Protein 5WH9 (pdb70)

Sequence (491 aa):
KVYHFRVKFGDTDAAGIVFYPNYYKWMDEACHHFLTELGFPTSELIDKKIGFPIVEATCQFKAPLLFADHVFIRTSIRELKDKSFILEHHFIKQGRVIASGHEKRVWACPIPSSVRVAFANVYHFRVKFGDTDAAGIVFYPNYYKWMDEACHHFLTELGFPTSELIDKKIGFPIVEATCQFKAPLLFADHVFIRTSIRELKDKSFILEHHFIKQGRVIASGHEKRVWANAVCPIPSSVRVAFANKVYHFRVKFGDTDAAGIVFYPNYYKWMDEACHHFLTELGFPTSELIDKKIGFPIVEATCQFKAPLLFADHVFIRTSIRELKDKSFILEHHFIKQGRVIASGHEKRVWANFKLAVCPIPSSVRVKVYHFRVKFGDTDAAGIVFYPNYYKWMDEACHHFLTELGFPTSELIDKKIGFPIVEATCQFKAPLLFADHVFIRTSIRELKDKSFILEHHFIKQGRVIASGHEKRVWANFAVCPIPSSV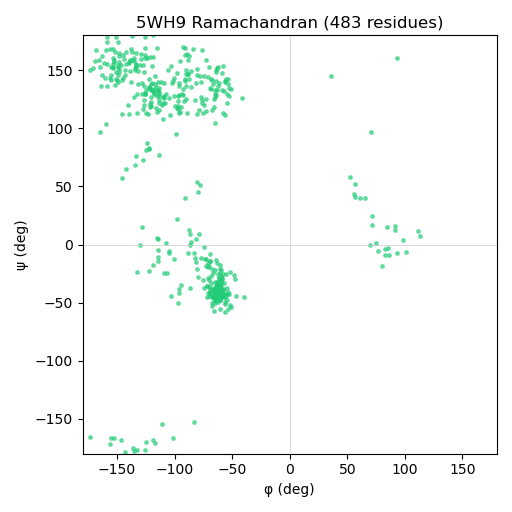RVAFA

B-factor: mean 31.67, std 16.81, range [5.6, 121.68]

Foldseek 3Di:
DKDKDFAAPVQPDPVQFGDPVVVVVVVVVVVQVVCVVLPHNCVVCVVVVKDWDFDDKDKDFAATHGHGFMKMWDKAWDQFDFFKTKIKIFIDGPNDGGMIMMTITGIVHTDDPSRVVSRVD/DAKDWAAPVQQDPVQFGDPCVVVVVVVVVVQVVCVVLPHNVVVQVVLLKDWDFPDKDKDFADTDGHGFIKGWDWAWDDDDFFKTKIKIFIDGPNDTGMIMMTIIGIPSPGDTDDPSVVVSNVD/DKFKDWAAPVQDDPVQFGDVVVVVVVVVVVVQVVLVVVVDHVVVCVVVQKDWDFDDKDKDFAATHGHGFIKMKDWDWDDDDFFKTKIKIFIDTPRDGGMIMITMTGIAGDVTDTDTDPVSVVD/DKFKDFQAPVQDDPVQFGDPCVVVVVVVVVVQVVLVVLVHNCVVCVVQQKHWAFDDKDKDFQDTDGHGFIKMKDWAWDADDFFKTKIKIFIDTPNDGGMIMMTITGIAGVHTDTDDVSSVVSND

Solvent-accessible surface area: 24443 Å² total; per-residue (Å²): 134,53,46,123,21,137,2,120,148,70,12,30,53,96,54,46,59,5,61,12,6,26,7,0,45,6,0,12,56,2,0,54,50,13,1,54,96,45,56,38,54,12,75,97,18,61,126,116,176,48,21,7,50,19,43,32,0,21,1,71,26,131,42,70,0,75,112,54,22,106,3,42,0,122,6,52,41,111,69,58,111,84,130,11,2,24,0,20,0,56,0,4,44,155,68,184,72,9,0,27,10,44,0,63,9,38,15,55,93,72,11,53,82,60,3,82,107,18,11,84,155,100,45,121,22,139,2,125,147,72,12,30,56,97,73,48,58,7,59,10,9,25,9,0,73,6,0,17,45,1,0,54,60,37,0,52,130,66,53,42,64,10,87,82,23,61,109,119,124,44,16,10,56,22,39,50,0,26,0,83,21,132,28,71,0,76,111,54,26,114,4,44,1,123,27,55,44,104,77,66,104,83,112,13,0,15,0,50,0,52,0,4,27,70,32,115,65,2,0,28,7,41,0,63,7,23,4,13,87,106,103,37,69,2,46,65,63,4,93,101,24,16,74,123,126,57,44,128,23,135,3,124,151,71,10,34,50,98,41,48,55,6,50,10,7,24,7,0,54,7,0,17,57,1,0,56,60,14,8,57,107,61,54,51,58,16,68,96,27,37,103,164,102,49,2,9,14,18,40,55,0,19,0,96,27,169,37,67,0,73,114,52,25,110,2,40,0,118,3,37,94,129,50,76,119,92,100,15,9,16,1,25,0,61,0,5,34,138,72,156,64,8,2,33,6,34,0,56,5,16,11,0,55,63,178,51,59,74,33,70,18,65,99,17,80,223,79,112,62,42,128,22,140,2,124,149,72,14,31,54,86,25,48,23,6,57,15,6,23,7,0,50,5,0,12,54,1,0,55,54,6,0,61,94,37,55,42,48,12,71,86,20,58,114,132,150,36,8,8,46,23,36,56,0,21,0,85,25,145,40,21,0,66,108,58,24,116,3,40,0,123,7,56,41,118,34,14,104,84,103,10,0,23,0,21,0,63,0,4,38,164,79,177,65,8,0,30,4,41,0,61,10,21,8,9,73,87,101,93,31,67,3,49,50,57,2,97,99,30,19,133

Structure (mmCIF, N/CA/C/O backbone):
data_5WH9
#
_entry.id   5WH9
#
_cell.length_a   53.656
_cell.length_b   80.758
_cell.length_c   120.282
_cell.angle_alpha   90.00
_cell.angle_beta   90.00
_cell.angle_gamma   90.00
#
_symmetry.space_group_name_H-M   'P 2 2 21'
#
loop_
_entity.id
_entity.type
_entity.pdbx_description
1 polymer '4-hydroxybenzoyl-CoA thioesterase'
2 water water
#
loop_
_atom_site.group_PDB
_atom_site.id
_atom_site.type_symbol
_atom_site.label_atom_id
_atom_site.label_alt_id
_atom_site.label_comp_id
_atom_site.label_asym_id
_atom_site.label_entity_id
_atom_site.label_seq_id
_atom_site.pdbx_PDB_ins_code
_atom_site.Cartn_x
_atom_site.Cartn_y
_atom_site.Cartn_z
_atom_site.occupancy
_atom_site.B_iso_or_equiv
_atom_site.auth_seq_id
_atom_site.auth_comp_id
_atom_site.auth_asym_id
_atom_site.auth_atom_id
_atom_site.pdbx_PDB_model_num
ATOM 1 N N . LYS A 1 4 ? 43.514 16.569 31.365 1.00 30.15 4 LYS A N 1
ATOM 2 C CA . LYS A 1 4 ? 42.069 16.511 31.559 1.00 40.95 4 LYS A CA 1
ATOM 3 C C . LYS A 1 4 ? 41.247 17.142 30.480 1.00 37.93 4 LYS A C 1
ATOM 4 O O . LYS A 1 4 ? 41.683 17.996 29.803 1.00 32.83 4 LYS A O 1
ATOM 10 N N . VAL A 1 5 ? 40.025 16.687 30.385 1.00 31.19 5 VAL A N 1
ATOM 11 C CA . VAL A 1 5 ? 39.103 17.069 29.349 1.00 26.15 5 VAL A CA 1
ATOM 12 C C . VAL A 1 5 ? 37.835 17.660 29.925 1.00 25.03 5 VAL A C 1
ATOM 13 O O . VAL A 1 5 ? 37.278 17.163 30.849 1.00 24.15 5 VAL A O 1
ATOM 17 N N . TYR A 1 6 ? 37.405 18.757 29.343 1.00 26.11 6 TYR A N 1
ATOM 18 C CA . TYR A 1 6 ? 36.138 19.378 29.712 1.00 24.22 6 TYR A CA 1
ATOM 19 C C . TYR A 1 6 ? 35.265 19.540 28.475 1.00 22.88 6 TYR A C 1
ATOM 20 O O . TYR A 1 6 ? 35.615 20.297 27.569 1.00 25.07 6 TYR A O 1
ATOM 29 N N . HIS A 1 7 ? 34.149 18.813 28.411 1.00 27.03 7 HIS A N 1
ATOM 30 C CA . HIS A 1 7 ? 33.232 18.965 27.270 1.00 28.87 7 HIS A CA 1
ATOM 31 C C . HIS A 1 7 ? 32.171 20.041 27.516 1.00 26.14 7 HIS A C 1
ATOM 32 O O . HIS A 1 7 ? 31.719 20.231 28.652 1.00 27.81 7 HIS A O 1
ATOM 39 N N . PHE A 1 8 ? 31.776 20.736 26.449 1.00 14.81 8 PHE A N 1
ATOM 40 C CA . PHE A 1 8 ? 30.673 21.690 26.512 1.00 14.48 8 PHE A CA 1
ATOM 41 C C . PHE A 1 8 ? 30.027 21.828 25.137 1.00 15.95 8 PHE A C 1
ATOM 42 O O . PHE A 1 8 ? 30.630 21.454 24.142 1.00 15.47 8 PHE A O 1
ATOM 50 N N . ARG A 1 9 ? 28.794 22.331 25.074 1.00 28.34 9 ARG A N 1
ATOM 51 C CA . ARG A 1 9 ? 28.183 22.684 23.776 1.00 29.48 9 ARG A CA 1
ATOM 52 C C . ARG A 1 9 ? 28.002 24.204 23.654 1.00 24.76 9 ARG A C 1
ATOM 53 O O . ARG A 1 9 ? 27.627 24.873 24.621 1.00 25.22 9 ARG A O 1
ATOM 61 N N . VAL A 1 10 ? 28.259 24.747 22.469 1.00 13.07 10 VAL A N 1
ATOM 62 C CA . VAL A 1 10 ? 27.989 26.151 22.248 1.00 15.88 10 VAL A CA 1
ATOM 63 C C . VAL A 1 10 ? 26.481 26.324 22.365 1.00 18.21 10 VAL A C 1
ATOM 64 O O . VAL A 1 10 ? 25.709 25.608 21.718 1.00 20.09 10 VAL A O 1
ATOM 68 N N . LYS A 1 11 ? 26.061 27.259 23.208 1.00 17.11 11 LYS A N 1
ATOM 69 C CA . LYS A 1 11 ? 24.640 27.571 23.346 1.00 17.35 11 LYS A CA 1
ATOM 70 C C . LYS A 1 11 ? 24.287 28.687 22.380 1.00 15.80 11 LYS A C 1
ATOM 71 O O . LYS A 1 11 ? 25.162 29.394 21.869 1.00 13.67 11 LYS A O 1
ATOM 77 N N . PHE A 1 12 ? 23.004 28.866 22.127 1.00 17.94 12 PHE A N 1
ATOM 78 C CA . PHE A 1 12 ? 22.593 29.933 21.233 1.00 15.91 12 PHE A CA 1
ATOM 79 C C . PHE A 1 12 ? 23.041 31.285 21.784 1.00 19.18 12 PHE A C 1
ATOM 80 O O . PHE A 1 12 ? 23.457 32.183 21.035 1.00 18.33 12 PHE A O 1
ATOM 88 N N . GLY A 1 13 ? 22.970 31.418 23.103 1.00 19.48 13 GLY A N 1
ATOM 89 C CA . GLY A 1 13 ? 23.294 32.669 23.757 1.00 20.22 13 GLY A CA 1
ATOM 90 C C . GLY A 1 13 ? 24.767 33.020 23.692 1.00 22.59 13 GLY A C 1
ATOM 91 O O . GLY A 1 13 ? 25.144 34.164 23.958 1.00 18.59 13 GLY A O 1
ATOM 92 N N . ASP A 1 14 ? 25.598 32.043 23.333 1.00 17.95 14 ASP A N 1
ATOM 93 C CA . ASP A 1 14 ? 27.040 32.255 23.286 1.00 16.55 14 ASP A CA 1
ATOM 94 C C . ASP A 1 14 ? 27.461 32.930 22.003 1.00 18.70 14 ASP A C 1
ATOM 95 O O . ASP A 1 14 ? 28.591 33.426 21.901 1.00 19.75 14 ASP A O 1
ATOM 100 N N . THR A 1 15 ? 26.555 32.935 21.026 1.00 11.15 15 THR A N 1
ATOM 101 C CA . THR A 1 15 ? 26.833 33.501 19.715 1.00 10.09 15 THR A CA 1
ATOM 102 C C . THR A 1 15 ? 26.487 34.973 19.680 1.00 15.42 15 THR A C 1
ATOM 103 O O . THR A 1 15 ? 25.762 35.471 20.555 1.00 14.61 15 THR A O 1
ATOM 107 N N . ASP A 1 16 ? 26.993 35.674 18.665 1.00 17.90 16 ASP A N 1
ATOM 108 C CA . ASP A 1 16 ? 26.620 37.071 18.466 1.00 17.70 16 ASP A CA 1
ATOM 109 C C . ASP A 1 16 ? 26.076 37.255 17.055 1.00 21.06 16 ASP A C 1
ATOM 110 O O . ASP A 1 16 ? 25.830 36.278 16.343 1.00 26.13 16 ASP A O 1
ATOM 115 N N . ALA A 1 17 ? 25.887 38.503 16.655 1.00 18.57 17 ALA A N 1
ATOM 116 C CA . ALA A 1 17 ? 25.231 38.826 15.391 1.00 20.86 17 ALA A CA 1
ATOM 117 C C . ALA A 1 17 ? 26.072 38.499 14.155 1.00 21.76 17 ALA A C 1
ATOM 118 O O . ALA A 1 17 ? 25.557 38.469 13.040 1.00 24.04 17 ALA A O 1
ATOM 120 N N . ALA A 1 18 ? 27.365 38.284 14.351 1.00 20.98 18 ALA A N 1
ATOM 121 C CA . ALA A 1 18 ? 28.242 37.876 13.263 1.00 28.25 18 ALA A CA 1
ATOM 122 C C . ALA A 1 18 ? 28.040 36.393 12.966 1.00 28.53 18 ALA A C 1
ATOM 123 O O . ALA A 1 18 ? 28.535 35.887 11.963 1.00 24.01 18 ALA A O 1
ATOM 125 N N . GLY A 1 19 ? 27.336 35.698 13.859 1.00 28.78 19 GLY A N 1
ATOM 126 C CA . GLY A 1 19 ? 26.946 34.322 13.609 1.00 30.43 19 GLY A CA 1
ATOM 127 C C . GLY A 1 19 ? 27.925 33.276 14.104 1.00 28.23 19 GLY A C 1
ATOM 128 O O . GLY A 1 19 ? 27.825 32.097 13.759 1.00 30.27 19 GLY A O 1
ATOM 129 N N . ILE A 1 20 ? 28.876 33.704 14.917 1.00 25.47 20 ILE A N 1
ATOM 130 C CA . ILE A 1 20 ? 29.823 32.782 15.515 1.00 26.12 20 ILE A CA 1
ATOM 131 C C . ILE A 1 20 ? 29.907 33.123 16.988 1.00 25.91 20 ILE A C 1
ATOM 132 O O . ILE A 1 20 ? 29.234 34.033 17.454 1.00 27.88 20 ILE A O 1
ATOM 137 N N . VAL A 1 21 ? 30.772 32.449 17.734 1.00 18.26 21 VAL A N 1
ATOM 138 C CA . VAL A 1 21 ? 30.926 32.778 19.152 1.00 21.37 21 VAL A CA 1
ATOM 139 C C . VAL A 1 21 ? 31.524 34.169 19.414 1.00 22.89 21 VAL A C 1
ATOM 140 O O . VAL A 1 21 ? 32.472 34.586 18.748 1.00 23.99 21 VAL A O 1
ATOM 144 N N . PHE A 1 22 ? 30.946 34.849 20.403 1.00 20.50 22 PHE A N 1
ATOM 145 C CA . PHE A 1 22 ? 31.420 36.113 20.954 1.00 17.87 22 PHE A CA 1
ATOM 146 C C . PHE A 1 22 ? 32.615 35.746 21.780 1.00 17.93 22 PHE A C 1
ATOM 147 O O . PHE A 1 22 ? 32.492 35.010 22.695 1.00 16.12 22 PHE A O 1
ATOM 155 N N . TYR A 1 23 ? 33.763 36.292 21.449 1.00 11.22 23 TYR A N 1
ATOM 156 C CA . TYR A 1 23 ? 35.022 35.734 21.864 1.00 16.32 23 TYR A CA 1
ATOM 157 C C . TYR A 1 23 ? 35.268 35.652 23.352 1.00 13.88 23 TYR A C 1
ATOM 158 O O . TYR A 1 23 ? 35.844 34.720 23.795 1.00 13.17 23 TYR A O 1
ATOM 167 N N . PRO A 1 24 ? 34.847 36.661 24.107 1.00 10.30 24 PRO A N 1
ATOM 168 C CA . PRO A 1 24 ? 35.038 36.555 25.541 1.00 8.76 24 PRO A CA 1
ATOM 169 C C . PRO A 1 24 ? 34.522 35.272 26.188 1.00 10.25 24 PRO A C 1
ATOM 170 O O . PRO A 1 24 ? 34.969 35.008 27.243 1.00 8.21 24 PRO A O 1
ATOM 174 N N . ASN A 1 25 ? 33.567 34.591 25.572 1.00 9.51 25 ASN A N 1
ATOM 175 C CA . ASN A 1 25 ? 33.077 33.311 26.051 1.00 12.75 25 ASN A CA 1
ATOM 176 C C . ASN A 1 25 ? 34.186 32.260 26.127 1.00 13.36 25 ASN A C 1
ATOM 177 O O . ASN A 1 25 ? 34.123 31.345 26.952 1.00 14.31 25 ASN A O 1
ATOM 182 N N . TYR A 1 26 ? 35.200 32.376 25.269 1.00 12.87 26 TYR A N 1
ATOM 183 C CA . TYR A 1 26 ? 36.339 31.445 25.356 1.00 15.88 26 TYR A CA 1
ATOM 184 C C . TYR A 1 26 ? 37.022 31.493 26.705 1.00 11.57 26 TYR A C 1
ATOM 185 O O . TYR A 1 26 ? 37.573 30.495 27.142 1.00 12.08 26 TYR A O 1
ATOM 194 N N . TYR A 1 27 ? 36.989 32.647 27.372 1.00 11.37 27 TYR A N 1
ATOM 195 C CA . TYR A 1 27 ? 37.573 32.764 28.725 1.00 12.19 27 TYR A CA 1
ATOM 196 C C . TYR A 1 27 ? 36.637 32.209 29.797 1.00 10.94 27 TYR A C 1
ATOM 197 O O . TYR A 1 27 ? 37.061 31.762 30.856 1.00 10.11 27 TYR A O 1
ATOM 206 N N . LYS A 1 28 ? 35.345 32.259 29.525 1.00 17.63 28 LYS A N 1
ATOM 207 C CA . LYS A 1 28 ? 34.374 31.646 30.415 1.00 15.92 28 LYS A CA 1
ATOM 208 C C . LYS A 1 28 ? 34.559 30.113 30.396 1.00 19.84 28 LYS A C 1
ATOM 209 O O . LYS A 1 28 ? 34.593 29.459 31.437 1.00 17.09 28 LYS A O 1
ATOM 215 N N . TRP A 1 29 ? 34.715 29.548 29.206 1.00 11.39 29 TRP A N 1
ATOM 216 C CA . TRP A 1 29 ? 34.974 28.129 29.101 1.00 13.29 29 TRP A CA 1
ATOM 217 C C . TRP A 1 29 ? 36.339 27.755 29.716 1.00 14.21 29 TRP A C 1
ATOM 218 O O . TRP A 1 29 ? 36.441 26.726 30.358 1.00 13.58 29 TRP A O 1
ATOM 229 N N . MET A 1 30 ? 37.374 28.580 29.567 1.00 15.08 30 MET A N 1
ATOM 230 C CA . MET A 1 30 ? 38.619 28.300 30.284 1.00 15.53 30 MET A CA 1
ATOM 231 C C . MET A 1 30 ? 38.405 28.290 31.793 1.00 18.15 30 MET A C 1
ATOM 232 O O . MET A 1 30 ? 38.867 27.383 32.473 1.00 16.76 30 MET A O 1
ATOM 237 N N . ASP A 1 31 ? 37.694 29.281 32.319 1.00 13.53 31 ASP A N 1
ATOM 238 C CA . ASP A 1 31 ? 37.409 29.306 33.754 1.00 15.72 31 ASP A CA 1
ATOM 239 C C . ASP A 1 31 ? 36.624 28.064 34.182 1.00 15.97 31 ASP A C 1
ATOM 240 O O . ASP A 1 31 ? 36.889 27.470 35.236 1.00 14.76 31 ASP A O 1
ATOM 245 N N . GLU A 1 32 ? 35.673 27.647 33.351 1.00 18.59 32 GLU A N 1
ATOM 246 C CA . GLU A 1 32 ? 34.880 26.465 33.661 1.00 12.98 32 GLU A CA 1
ATOM 247 C C . GLU A 1 32 ? 35.788 25.243 33.699 1.00 17.58 32 GLU A C 1
ATOM 248 O O . GLU A 1 32 ? 35.739 24.433 34.636 1.00 14.77 32 GLU A O 1
ATOM 254 N N . ALA A 1 33 ? 36.625 25.122 32.674 1.00 18.29 33 ALA A N 1
ATOM 255 C CA . ALA A 1 33 ? 37.623 24.060 32.628 1.00 19.66 33 ALA A CA 1
ATOM 256 C C . ALA A 1 33 ? 38.543 24.091 33.856 1.00 20.31 33 ALA A C 1
ATOM 257 O O . ALA A 1 33 ? 39.010 23.054 34.325 1.00 25.72 33 ALA A O 1
ATOM 259 N N . CYS A 1 34 ? 38.816 25.276 34.379 1.00 15.35 34 CYS A N 1
ATOM 260 C CA . CYS A 1 34 ? 39.742 25.364 35.500 1.00 20.55 34 CYS A CA 1
ATOM 261 C C . CYS A 1 34 ? 39.122 24.722 36.724 1.00 22.50 34 CYS A C 1
ATOM 262 O O . CYS A 1 34 ? 39.742 23.889 37.382 1.00 24.34 34 CYS A O 1
ATOM 265 N N . HIS A 1 35 ? 37.888 25.122 37.023 1.00 22.67 35 HIS A N 1
ATOM 266 C CA . HIS A 1 35 ? 37.115 24.522 38.104 1.00 22.72 35 HIS A CA 1
ATOM 267 C C . HIS A 1 35 ? 36.963 23.004 37.935 1.00 23.84 35 HIS A C 1
ATOM 268 O O . HIS A 1 35 ? 37.088 22.252 38.893 1.00 22.28 35 HIS A O 1
ATOM 275 N N . HIS A 1 36 ? 36.698 22.564 36.712 1.00 18.15 36 HIS A N 1
ATOM 276 C CA . HIS A 1 36 ? 36.549 21.149 36.438 1.00 22.82 36 HIS A CA 1
ATOM 277 C C . HIS A 1 36 ? 37.845 20.412 36.741 1.00 30.02 36 HIS A C 1
ATOM 278 O O . HIS A 1 36 ? 37.835 19.360 37.371 1.00 32.29 36 HIS A O 1
ATOM 285 N N . PHE A 1 37 ? 38.955 20.978 36.278 1.00 29.66 37 PHE A N 1
ATOM 286 C CA . PHE A 1 37 ? 40.281 20.414 36.491 1.00 30.65 37 PHE A CA 1
ATOM 287 C C . PHE A 1 37 ? 40.537 20.171 37.979 1.00 31.89 37 PHE A C 1
ATOM 288 O O . PHE A 1 37 ? 40.849 19.058 38.398 1.00 36.92 37 PHE A O 1
ATOM 296 N N . LEU A 1 38 ? 40.391 21.218 38.777 1.00 31.33 38 LEU A N 1
ATOM 297 C CA . LEU A 1 38 ? 40.611 21.127 40.220 1.00 33.43 38 LEU A CA 1
ATOM 298 C C . LEU A 1 38 ? 39.693 20.103 40.869 1.00 38.41 38 LEU A C 1
ATOM 299 O O . LEU A 1 38 ? 40.093 19.369 41.781 1.00 37.48 38 LEU A O 1
ATOM 304 N N . THR A 1 39 ? 38.453 20.068 40.398 1.00 31.37 39 THR A N 1
ATOM 305 C CA . THR A 1 39 ? 37.472 19.153 40.948 1.00 34.92 39 THR A CA 1
ATOM 306 C C . THR A 1 39 ? 37.888 17.716 40.646 1.00 35.37 39 THR A C 1
ATOM 307 O O . THR A 1 39 ? 38.162 16.953 41.560 1.00 33.93 39 THR A O 1
ATOM 311 N N . GLU A 1 40 ? 38.071 17.394 39.389 1.00 39.64 40 GLU A N 1
ATOM 312 C CA . GLU A 1 40 ? 38.363 16.070 38.938 1.00 38.45 40 GLU A CA 1
ATOM 313 C C . GLU A 1 40 ? 39.616 15.578 39.542 1.00 44.44 40 GLU A C 1
ATOM 314 O O . GLU A 1 40 ? 39.855 14.402 39.609 1.00 51.08 40 GLU A O 1
ATOM 320 N N . LEU A 1 41 ? 40.440 16.490 39.974 1.00 55.76 41 LEU A N 1
ATOM 321 C CA . LEU A 1 41 ? 41.684 16.124 40.590 1.00 57.74 41 LEU A CA 1
ATOM 322 C C . LEU A 1 41 ? 41.603 16.137 42.111 1.00 58.95 41 LEU A C 1
ATOM 323 O O . LEU A 1 41 ? 42.577 16.249 42.781 1.00 61.66 41 LEU A O 1
ATOM 328 N N . GLY A 1 42 ? 40.392 16.020 42.623 1.00 37.99 42 GLY A N 1
ATOM 329 C CA . GLY A 1 42 ? 40.134 15.892 44.035 1.00 36.52 42 GLY A CA 1
ATOM 330 C C . GLY A 1 42 ? 39.671 17.013 44.925 1.00 42.67 42 GLY A C 1
ATOM 331 O O . GLY A 1 42 ? 39.339 16.786 46.045 1.00 43.09 42 GLY A O 1
ATOM 332 N N . PHE A 1 43 ? 39.606 18.213 44.410 1.00 60.81 43 PHE A N 1
ATOM 333 C CA . PHE A 1 43 ? 39.205 19.401 45.166 1.00 58.51 43 PHE A CA 1
ATOM 334 C C . PHE A 1 43 ? 37.996 20.112 44.564 1.00 60.68 43 PHE A C 1
ATOM 335 O O . PHE A 1 43 ? 38.152 21.092 43.833 1.00 60.03 43 PHE A O 1
ATOM 343 N N . PRO A 1 44 ? 36.781 19.626 44.882 1.00 49.84 44 PRO A N 1
ATOM 344 C CA . PRO A 1 44 ? 35.564 20.267 44.371 1.00 51.62 44 PRO A CA 1
ATOM 345 C C . PRO A 1 44 ? 35.560 21.721 44.811 1.00 53.01 44 PRO A C 1
ATOM 346 O O . PRO A 1 44 ? 35.468 22.004 46.008 1.00 54.11 44 PRO A O 1
ATOM 350 N N . THR A 1 45 ? 35.679 22.623 43.842 1.00 53.88 45 THR A N 1
ATOM 351 C CA . THR A 1 45 ? 35.931 24.038 44.111 1.00 55.94 45 THR A CA 1
ATOM 352 C C . THR A 1 45 ? 34.829 24.739 44.909 1.00 58.38 45 THR A C 1
ATOM 353 O O . THR A 1 45 ? 35.093 25.736 45.583 1.00 57.56 45 THR A O 1
ATOM 3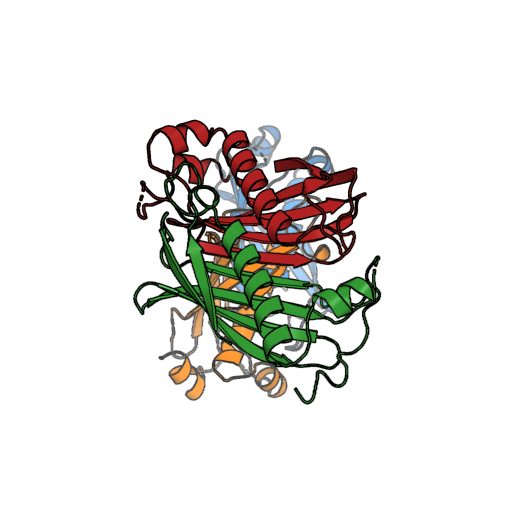57 N N . SER A 1 46 ? 33.603 24.220 44.821 1.00 50.17 46 SER A N 1
ATOM 358 C CA . SER A 1 46 ? 32.469 24.765 45.563 1.00 44.42 46 SER A CA 1
ATOM 359 C C . SER A 1 46 ? 32.780 24.876 47.052 1.00 57.18 46 SER A C 1
ATOM 360 O O . SER A 1 46 ? 32.446 25.877 47.694 1.00 59.40 46 SER A O 1
ATOM 363 N N . GLU A 1 47 ? 33.424 23.847 47.594 1.00 75.01 47 GLU A N 1
ATOM 364 C CA . GLU A 1 47 ? 33.863 23.862 48.986 1.00 78.71 47 GLU A CA 1
ATOM 365 C C . GLU A 1 47 ? 34.915 24.938 49.222 1.00 79.01 47 GLU A C 1
ATOM 366 O O . GLU A 1 47 ? 34.803 25.734 50.158 1.00 82.40 47 GLU A O 1
ATOM 372 N N . LEU A 1 48 ? 35.942 24.940 48.374 1.00 55.46 48 LEU A N 1
ATOM 373 C CA . LEU A 1 48 ? 37.029 25.922 48.442 1.00 54.68 48 LEU A CA 1
ATOM 374 C C . LEU A 1 48 ? 36.497 27.357 48.422 1.00 53.31 48 LEU A C 1
ATOM 375 O O . LEU A 1 48 ? 36.985 28.238 49.133 1.00 49.35 48 LEU A O 1
ATOM 380 N N . ILE A 1 49 ? 35.494 27.585 47.589 1.00 57.79 49 ILE A N 1
ATOM 381 C CA . ILE A 1 49 ? 34.873 28.892 47.494 1.00 59.23 49 ILE A CA 1
ATOM 382 C C . ILE A 1 49 ? 34.186 29.257 48.818 1.00 62.67 49 ILE A C 1
ATOM 383 O O . ILE A 1 49 ? 34.259 30.399 49.287 1.00 57.38 49 ILE A O 1
ATOM 388 N N . ASP A 1 50 ? 33.545 28.275 49.438 1.00 65.56 50 ASP A N 1
ATOM 389 C CA . ASP A 1 50 ? 32.842 28.538 50.683 1.00 65.77 50 ASP A CA 1
ATOM 390 C C . ASP A 1 50 ? 33.789 28.797 51.856 1.00 67.33 50 ASP A C 1
ATOM 391 O O . ASP A 1 50 ? 33.393 29.393 52.862 1.00 72.85 50 ASP A O 1
ATOM 396 N N . LYS A 1 51 ? 35.043 28.375 51.718 1.00 52.57 51 LYS A N 1
ATOM 397 C CA . LYS A 1 51 ? 36.059 28.668 52.728 1.00 51.90 51 LYS A CA 1
ATOM 398 C C . LYS A 1 51 ? 36.642 30.073 52.561 1.00 54.14 51 LYS A C 1
ATOM 399 O O . LYS A 1 51 ? 37.580 30.433 53.272 1.00 50.49 51 LYS A O 1
ATOM 405 N N . LYS A 1 52 ? 36.093 30.852 51.624 1.00 68.18 52 LYS A N 1
ATOM 406 C CA . LYS A 1 52 ? 36.635 32.173 51.269 1.00 65.70 52 LYS A CA 1
ATOM 407 C C . LYS A 1 52 ? 37.969 32.075 50.502 1.00 66.86 52 LYS A C 1
ATOM 408 O O . LYS A 1 52 ? 38.765 33.024 50.479 1.00 67.61 52 LYS A O 1
ATOM 414 N N . ILE A 1 53 ? 38.174 30.945 49.839 1.00 60.46 53 ILE A N 1
ATOM 415 C CA . ILE A 1 53 ? 39.447 30.681 49.212 1.00 63.93 53 ILE A CA 1
ATOM 416 C C . ILE A 1 53 ? 39.422 30.330 47.726 1.00 57.85 53 ILE A C 1
ATOM 417 O O . ILE A 1 53 ? 38.704 29.479 47.275 1.00 57.32 53 ILE A O 1
ATOM 422 N N . GLY A 1 54 ? 40.266 31.020 47.000 1.00 33.19 54 GLY A N 1
ATOM 423 C CA . GLY A 1 54 ? 40.273 30.967 45.586 1.00 35.51 54 GLY A CA 1
ATOM 424 C C . GLY A 1 54 ? 41.606 30.840 44.925 1.00 35.73 54 GLY A C 1
ATOM 425 O O . GLY A 1 54 ? 42.631 30.677 45.518 1.00 33.27 54 GLY A O 1
ATOM 426 N N . PHE A 1 55 ? 41.513 30.848 43.627 1.00 36.86 55 PHE A N 1
ATOM 427 C CA . PHE A 1 55 ? 42.629 30.908 42.725 1.00 38.62 55 PHE A CA 1
ATOM 428 C C . PHE A 1 55 ? 42.346 31.928 41.622 1.00 34.64 55 PHE A C 1
ATOM 429 O O . PHE A 1 55 ? 42.164 31.570 40.496 1.00 34.71 55 PHE A O 1
ATOM 437 N N . PRO A 1 56 ? 42.302 33.193 41.979 1.00 27.86 56 PRO A N 1
ATOM 438 C CA . PRO A 1 56 ? 41.958 34.264 41.052 1.00 24.42 56 PRO A CA 1
ATOM 439 C C . PRO A 1 56 ? 43.012 34.355 39.957 1.00 29.77 56 PRO A C 1
ATOM 440 O O . PRO A 1 56 ? 44.179 33.973 40.150 1.00 23.01 56 PRO A O 1
ATOM 444 N N . ILE A 1 57 ? 42.568 34.795 38.801 1.00 37.27 57 ILE A N 1
ATOM 445 C CA . ILE A 1 57 ? 43.377 35.060 37.648 1.00 34.31 57 ILE A CA 1
ATOM 446 C C . ILE A 1 57 ? 44.317 36.243 37.840 1.00 39.41 57 ILE A C 1
ATOM 447 O O . ILE A 1 57 ? 43.969 37.201 38.482 1.00 43.40 57 ILE A O 1
ATOM 452 N N . VAL A 1 58 ? 45.518 36.147 37.325 1.00 27.81 58 VAL A N 1
ATOM 453 C CA . VAL A 1 58 ? 46.295 37.318 37.125 1.00 27.09 58 VAL A CA 1
ATOM 454 C C . VAL A 1 58 ? 46.634 37.559 35.709 1.00 25.75 58 VAL A C 1
ATOM 455 O O . VAL A 1 58 ? 47.078 38.631 35.425 1.00 26.01 58 VAL A O 1
ATOM 459 N N . GLU A 1 59 ? 46.528 36.585 34.826 1.00 22.44 59 GLU A N 1
ATOM 460 C CA . GLU A 1 59 ? 46.816 36.801 33.437 1.00 22.65 59 GLU A CA 1
ATOM 461 C C . GLU A 1 59 ? 46.159 35.751 32.603 1.00 21.26 59 GLU A C 1
ATOM 462 O O . GLU A 1 59 ? 46.212 34.640 32.940 1.00 22.94 59 GLU A O 1
ATOM 468 N N . ALA A 1 60 ? 45.549 36.106 31.504 1.00 17.46 60 ALA A N 1
ATOM 469 C CA . ALA A 1 60 ? 44.948 35.158 30.605 1.00 12.28 60 ALA A CA 1
ATOM 470 C C . ALA A 1 60 ? 45.226 35.547 29.187 1.00 14.16 60 ALA A C 1
ATOM 471 O O . ALA A 1 60 ? 45.332 36.682 28.867 1.00 16.75 60 ALA A O 1
ATOM 473 N N . THR A 1 61 ? 45.313 34.564 28.334 1.00 16.31 61 THR A N 1
ATOM 474 C CA . THR A 1 61 ? 45.555 34.777 26.916 1.00 20.51 61 THR A CA 1
ATOM 475 C C . THR A 1 61 ? 44.871 33.680 26.125 1.00 19.63 61 THR A C 1
ATOM 476 O O . THR A 1 61 ? 44.721 32.560 26.609 1.00 19.98 61 THR A O 1
ATOM 480 N N . CYS A 1 62 ? 44.475 33.997 24.901 1.00 16.76 62 CYS A N 1
ATOM 481 C CA . CYS A 1 62 ? 43.874 32.999 24.042 1.00 17.72 62 CYS A CA 1
ATOM 482 C C . CYS A 1 62 ? 44.087 33.403 22.608 1.00 18.14 62 CYS A C 1
ATOM 483 O O . CYS A 1 62 ? 44.020 34.589 22.271 1.00 19.83 62 CYS A O 1
ATOM 486 N N . GLN A 1 63 ? 44.362 32.408 21.772 1.00 19.23 63 GLN A N 1
ATOM 487 C CA . GLN A 1 63 ? 44.564 32.605 20.349 1.00 18.42 63 GLN A CA 1
ATOM 488 C C . GLN A 1 63 ? 43.542 31.761 19.605 1.00 19.18 63 GLN A C 1
ATOM 489 O O . GLN A 1 63 ? 43.326 30.594 19.949 1.00 20.19 63 GLN A O 1
ATOM 495 N N . PHE A 1 64 ? 42.908 32.352 18.600 1.00 19.64 64 PHE A N 1
ATOM 496 C CA . PHE A 1 64 ? 41.735 31.764 17.969 1.00 23.09 64 PHE A CA 1
ATOM 497 C C . PHE A 1 64 ? 42.004 31.354 16.520 1.00 27.41 64 PHE A C 1
ATOM 498 O O . PHE A 1 64 ? 42.254 32.207 15.666 1.00 29.35 64 PHE A O 1
ATOM 506 N N . LYS A 1 65 ? 41.934 30.056 16.239 1.00 28.76 65 LYS A N 1
ATOM 507 C CA . LYS A 1 65 ? 42.317 29.528 14.927 1.00 32.29 65 LYS A CA 1
ATOM 508 C C . LYS A 1 65 ? 41.144 29.382 13.970 1.00 32.63 65 LYS A C 1
ATOM 509 O O . LYS A 1 65 ? 41.293 29.559 12.766 1.00 38.94 65 LYS A O 1
ATOM 515 N N . ALA A 1 66 ? 39.982 29.039 14.508 1.00 29.95 66 ALA A N 1
ATOM 516 C CA . ALA A 1 66 ? 38.796 28.769 13.691 1.00 27.93 66 ALA A CA 1
ATOM 517 C C . ALA A 1 66 ? 37.553 29.018 14.538 1.00 27.89 66 ALA A C 1
ATOM 518 O O . ALA A 1 66 ? 37.564 28.771 15.738 1.00 25.34 66 ALA A O 1
ATOM 520 N N . PRO A 1 67 ? 36.478 29.512 13.920 1.00 43.37 67 PRO A N 1
ATOM 521 C CA . PRO A 1 67 ? 35.321 29.938 14.713 1.00 41.99 67 PRO A CA 1
ATOM 522 C C . PRO A 1 67 ? 34.566 28.776 15.357 1.00 42.03 67 PRO A C 1
ATOM 523 O O . PRO A 1 67 ? 34.589 27.653 14.843 1.00 47.75 67 PRO A O 1
ATOM 527 N N . LEU A 1 68 ? 33.911 29.054 16.482 1.00 24.32 68 LEU A N 1
ATOM 528 C CA . LEU A 1 68 ? 32.934 28.132 17.049 1.00 23.87 68 LEU A CA 1
ATOM 529 C C . LEU A 1 68 ? 31.544 28.587 16.620 1.00 23.21 68 LEU A C 1
ATOM 530 O O . LEU A 1 68 ? 31.291 29.782 16.471 1.00 22.56 68 LEU A O 1
ATOM 535 N N . LEU A 1 69 ? 30.647 27.630 16.436 1.00 23.88 69 LEU A N 1
ATOM 536 C CA . LEU A 1 69 ? 29.303 27.934 15.984 1.00 27.57 69 LEU A CA 1
ATOM 537 C C . LEU A 1 69 ? 28.289 27.359 16.936 1.00 24.07 69 LEU A C 1
ATOM 538 O O . LEU A 1 69 ? 28.602 26.476 17.738 1.00 24.44 69 LEU A O 1
ATOM 543 N N . PHE A 1 70 ? 27.063 27.861 16.834 1.00 25.48 70 PHE A N 1
ATOM 544 C CA . PHE A 1 70 ? 25.961 27.323 17.610 1.00 25.32 70 PHE A CA 1
ATOM 545 C C . PHE A 1 70 ? 25.889 25.810 17.452 1.00 26.60 70 PHE A C 1
ATOM 546 O O . PHE A 1 70 ? 25.987 25.286 16.337 1.00 25.39 70 PHE A O 1
ATOM 554 N N . ALA A 1 71 ? 25.737 25.115 18.578 1.00 24.94 71 ALA A N 1
ATOM 555 C CA . ALA A 1 71 ? 25.509 23.675 18.578 1.00 23.37 71 ALA A CA 1
ATOM 556 C C . ALA A 1 71 ? 26.773 22.811 18.459 1.00 25.60 71 ALA A C 1
ATOM 557 O O . ALA A 1 71 ? 26.692 21.594 18.621 1.00 27.79 71 ALA A O 1
ATOM 559 N N . ASP A 1 72 ? 27.928 23.418 18.184 1.00 27.27 72 ASP A N 1
ATOM 560 C CA . ASP A 1 72 ? 29.183 22.659 18.139 1.00 27.47 72 ASP A CA 1
ATOM 561 C C . ASP A 1 72 ? 29.391 21.950 19.454 1.00 25.87 72 ASP A C 1
ATOM 562 O O . ASP A 1 72 ? 29.095 22.502 20.516 1.00 23.35 72 ASP A O 1
ATOM 567 N N . HIS A 1 73 ? 29.899 20.726 19.381 1.00 29.90 73 HIS A N 1
ATOM 568 C CA . HIS A 1 73 ? 30.371 20.045 20.571 1.00 30.64 73 HIS A CA 1
ATOM 569 C C . HIS A 1 73 ? 31.876 20.302 20.582 1.00 26.39 73 HIS A C 1
ATOM 570 O O . HIS A 1 73 ? 32.532 20.268 19.543 1.00 22.80 73 HIS A O 1
ATOM 577 N N . VAL A 1 74 ? 32.421 20.578 21.756 1.00 20.90 74 VAL A N 1
ATOM 578 C CA . VAL A 1 74 ? 33.808 20.991 21.863 1.00 18.56 74 VAL A CA 1
ATOM 579 C C . VAL A 1 74 ? 34.302 20.478 23.175 1.00 17.86 74 VAL A C 1
ATOM 580 O O . VAL A 1 74 ? 33.500 20.232 24.086 1.00 18.60 74 VAL A O 1
ATOM 584 N N . PHE A 1 75 ? 35.615 20.318 23.291 1.00 15.82 75 PHE A N 1
ATOM 585 C CA . PHE A 1 75 ? 36.195 20.038 24.592 1.00 14.27 75 PHE A CA 1
ATOM 586 C C . PHE A 1 75 ? 37.530 20.719 24.731 1.00 17.09 75 PHE A C 1
ATOM 587 O O . PHE A 1 75 ? 38.140 21.108 23.741 1.00 18.65 75 PHE A O 1
ATOM 595 N N . ILE A 1 76 ? 37.938 20.878 25.977 1.00 22.41 76 ILE A N 1
ATOM 596 C CA . ILE A 1 76 ? 39.163 21.545 26.331 1.00 25.16 76 ILE A CA 1
ATOM 597 C C . ILE A 1 76 ? 40.140 20.595 26.994 1.00 22.45 76 ILE A C 1
ATOM 598 O O . ILE A 1 76 ? 39.817 19.941 27.955 1.00 23.73 76 ILE A O 1
ATOM 603 N N . ARG A 1 77 ? 41.348 20.554 26.474 1.00 22.17 77 ARG A N 1
ATOM 604 C CA . ARG A 1 77 ? 42.366 19.713 27.038 1.00 23.29 77 ARG A CA 1
ATOM 605 C C . ARG A 1 77 ? 43.072 20.690 27.891 1.00 21.22 77 ARG A C 1
ATOM 606 O O . ARG A 1 77 ? 43.526 21.717 27.432 1.00 21.42 77 ARG A O 1
ATOM 614 N N . THR A 1 78 ? 43.157 20.365 29.155 1.00 22.29 78 THR A N 1
ATOM 615 C CA . THR A 1 78 ? 43.753 21.267 30.073 1.00 21.65 78 THR A CA 1
ATOM 616 C C . THR A 1 78 ? 44.929 20.698 30.755 1.00 27.16 78 THR A C 1
ATOM 617 O O . THR A 1 78 ? 44.942 19.566 31.186 1.00 32.12 78 THR A O 1
ATOM 621 N N . SER A 1 79 ? 45.936 21.524 30.871 1.00 28.13 79 SER A N 1
ATOM 622 C CA . SER A 1 79 ? 47.050 21.068 31.688 1.00 30.07 79 SER A CA 1
ATOM 623 C C . SER A 1 79 ? 47.793 22.186 32.413 1.00 33.47 79 SER A C 1
ATOM 624 O O . SER A 1 79 ? 47.682 23.369 32.073 1.00 32.76 79 SER A O 1
ATOM 627 N N . ILE A 1 80 ? 48.540 21.769 33.430 1.00 24.84 80 ILE A N 1
ATOM 628 C CA . ILE A 1 80 ? 49.380 22.613 34.257 1.00 31.44 80 ILE A CA 1
ATOM 629 C C . ILE A 1 80 ? 50.822 22.600 33.746 1.00 37.02 80 ILE A C 1
ATOM 630 O O . ILE A 1 80 ? 51.435 21.539 33.612 1.00 38.30 80 ILE A O 1
ATOM 635 N N . ARG A 1 81 ? 51.191 23.792 33.292 1.00 62.25 81 ARG A N 1
ATOM 636 C CA . ARG A 1 81 ? 52.444 24.081 32.682 1.00 70.55 81 ARG A CA 1
ATOM 637 C C . ARG A 1 81 ? 53.590 24.671 33.500 1.00 71.06 81 ARG A C 1
ATOM 638 O O . ARG A 1 81 ? 54.751 24.296 33.344 1.00 84.39 81 ARG A O 1
ATOM 646 N N . GLU A 1 82 ? 53.270 25.569 34.425 1.00 39.54 82 GLU A N 1
ATOM 647 C CA . GLU A 1 82 ? 54.368 26.046 35.198 1.00 38.98 82 GLU A CA 1
ATOM 648 C C . GLU A 1 82 ? 53.706 25.907 36.462 1.00 39.70 82 GLU A C 1
ATOM 649 O O . GLU A 1 82 ? 52.529 25.710 36.395 1.00 39.72 82 GLU A O 1
ATOM 655 N N . LEU A 1 83 ? 54.427 25.943 37.581 1.00 26.96 83 LEU A N 1
ATOM 656 C CA . LEU A 1 83 ? 53.866 25.666 38.896 1.00 30.23 83 LEU A CA 1
ATOM 657 C C . LEU A 1 83 ? 54.828 26.148 39.950 1.00 28.05 83 LEU A C 1
ATOM 658 O O . LEU A 1 83 ? 55.787 25.461 40.284 1.00 22.23 83 LEU A O 1
ATOM 663 N N . LYS A 1 84 ? 54.575 27.345 40.456 1.00 36.53 84 LYS A N 1
ATOM 664 C CA . LYS A 1 84 ? 55.461 27.962 41.427 1.00 37.86 84 LYS A CA 1
ATOM 665 C C . LYS A 1 84 ? 54.881 27.813 42.810 1.00 33.46 84 LYS A C 1
ATOM 666 O O . LYS A 1 84 ? 53.944 27.054 43.009 1.00 38.67 84 LYS A O 1
ATOM 672 N N . ASP A 1 85 ? 55.429 28.555 43.761 1.00 52.98 85 ASP A N 1
ATOM 673 C CA . ASP A 1 85 ? 55.024 28.420 45.150 1.00 59.84 85 ASP A CA 1
ATOM 674 C C . ASP A 1 85 ? 53.631 29.001 45.400 1.00 55.90 85 ASP A C 1
ATOM 675 O O . ASP A 1 85 ? 52.801 28.376 46.064 1.00 53.16 85 ASP A O 1
ATOM 680 N N . LYS A 1 86 ? 53.379 30.186 44.852 1.00 54.41 86 LYS A N 1
ATOM 681 C CA . LYS A 1 86 ? 52.118 30.894 45.072 1.00 53.12 86 LYS A CA 1
ATOM 682 C C . LYS A 1 86 ? 51.275 31.047 43.803 1.00 49.48 86 LYS A C 1
ATOM 683 O O . LYS A 1 86 ? 50.239 31.711 43.821 1.00 46.07 86 LYS A O 1
ATOM 689 N N . SER A 1 87 ? 51.720 30.444 42.704 1.00 41.80 87 SER A N 1
ATOM 690 C CA . SER A 1 87 ? 51.014 30.578 41.433 1.00 38.26 87 SER A CA 1
ATOM 691 C C . SER A 1 87 ? 51.256 29.390 40.512 1.00 33.97 87 SER A C 1
ATOM 692 O O . SER A 1 87 ? 52.134 28.556 40.761 1.00 32.48 87 SER A O 1
ATOM 695 N N . PHE A 1 88 ? 50.471 29.321 39.442 1.00 20.06 88 PHE A N 1
ATOM 696 C CA . PHE A 1 88 ? 50.606 28.246 38.478 1.00 20.13 88 PHE A CA 1
ATOM 697 C C . PHE A 1 88 ? 49.908 28.630 37.193 1.00 20.31 88 PHE A C 1
ATOM 698 O O . PHE A 1 88 ? 49.057 29.528 37.185 1.00 19.12 88 PHE A O 1
ATOM 706 N N . ILE A 1 89 ? 50.253 27.934 36.114 1.00 21.22 89 ILE A N 1
ATOM 707 C CA . ILE A 1 89 ? 49.646 28.187 34.811 1.00 24.14 89 ILE A CA 1
ATOM 708 C C . ILE A 1 89 ? 48.876 26.953 34.324 1.00 27.40 89 ILE A C 1
ATOM 709 O O . ILE A 1 89 ? 49.308 25.798 34.496 1.00 22.95 89 ILE A O 1
ATOM 714 N N . LEU A 1 90 ? 47.709 27.213 33.754 1.00 17.21 90 LEU A N 1
ATOM 715 C CA . LEU A 1 90 ? 46.932 26.174 33.128 1.00 18.38 90 LEU A CA 1
ATOM 716 C C . LEU A 1 90 ? 46.899 26.483 31.657 1.00 17.69 90 LEU A C 1
ATOM 717 O O . LEU A 1 90 ? 46.491 27.583 31.275 1.00 17.54 90 LEU A O 1
ATOM 722 N N . GLU A 1 91 ? 47.329 25.528 30.840 1.00 18.83 91 GLU A N 1
ATOM 723 C CA . GLU A 1 91 ? 47.164 25.607 29.393 1.00 22.87 91 GLU A CA 1
ATOM 724 C C . GLU A 1 91 ? 45.845 24.951 29.051 1.00 20.99 91 GLU A C 1
ATOM 725 O O . GLU A 1 91 ? 45.482 23.944 29.659 1.00 25.72 91 GLU A O 1
ATOM 731 N N . HIS A 1 92 ? 45.143 25.514 28.074 1.00 14.74 92 HIS A N 1
ATOM 732 C CA . HIS A 1 92 ? 43.841 25.013 27.658 1.00 16.30 92 HIS A CA 1
ATOM 733 C C . HIS A 1 92 ? 43.813 24.912 26.133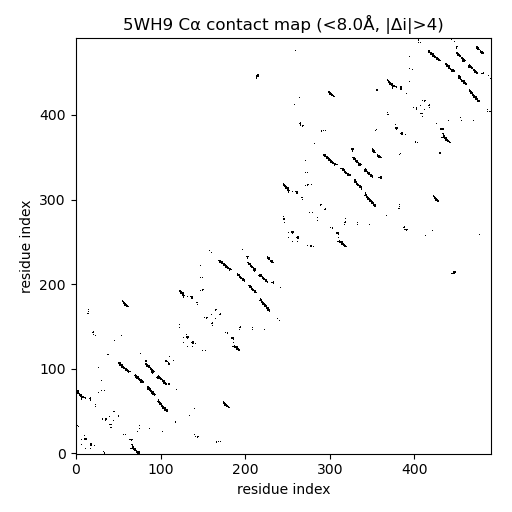 1.00 19.05 92 HIS A C 1
ATOM 734 O O . HIS A 1 92 ? 44.136 25.888 25.443 1.00 16.51 92 HIS A O 1
ATOM 741 N N . HIS A 1 93 ? 43.407 23.762 25.603 1.00 20.01 93 HIS A N 1
ATOM 742 C CA . HIS A 1 93 ? 43.346 23.578 24.160 1.00 22.86 93 HIS A CA 1
ATOM 743 C C . HIS A 1 93 ? 41.944 23.247 23.693 1.00 20.18 93 HIS A C 1
ATOM 744 O O . HIS A 1 93 ? 41.366 22.265 24.122 1.00 25.86 93 HIS A O 1
ATOM 751 N N . PHE A 1 94 ? 41.404 24.059 22.798 1.00 12.71 94 PHE A N 1
ATOM 752 C CA . PHE A 1 94 ? 40.060 23.814 22.305 1.00 16.83 94 PHE A CA 1
ATOM 753 C C . PHE A 1 94 ? 40.110 22.906 21.091 1.00 21.17 94 PHE A C 1
ATOM 754 O O . PHE A 1 94 ? 40.622 23.292 20.028 1.00 16.95 94 PHE A O 1
ATOM 762 N N . ILE A 1 95 ? 39.572 21.700 21.258 1.00 22.62 95 ILE A N 1
ATOM 763 C CA . ILE A 1 95 ? 39.481 20.735 20.180 1.00 19.38 95 ILE A CA 1
ATOM 764 C C . ILE A 1 95 ? 38.041 20.570 19.722 1.00 25.55 95 ILE A C 1
ATOM 765 O O . ILE A 1 95 ? 37.159 20.217 20.510 1.00 23.79 95 ILE A O 1
ATOM 770 N N . LYS A 1 96 ? 37.813 20.829 18.444 1.00 25.82 96 LYS A N 1
ATOM 771 C CA . LYS A 1 96 ? 36.566 20.496 17.788 1.00 27.15 96 LYS A CA 1
ATOM 772 C C . LYS A 1 96 ? 36.937 19.465 16.731 1.00 34.23 96 LYS A C 1
ATOM 773 O O . LYS A 1 96 ? 37.752 19.751 15.846 1.00 31.20 96 LYS A O 1
ATOM 779 N N . GLN A 1 97 ? 36.386 18.258 16.860 1.00 33.46 97 GLN A N 1
ATOM 780 C CA . GLN A 1 97 ? 36.544 17.205 15.853 1.00 36.61 97 GLN A CA 1
ATOM 781 C C . GLN A 1 97 ? 37.992 16.864 15.549 1.00 33.00 97 GLN A C 1
ATOM 782 O O . GLN A 1 97 ? 38.401 16.848 14.391 1.00 37.21 97 GLN A O 1
ATOM 788 N N . GLY A 1 98 ? 38.763 16.591 16.592 1.00 29.46 98 GLY A N 1
ATOM 789 C CA . GLY A 1 98 ? 40.167 16.275 16.422 1.00 31.38 98 GLY A CA 1
ATOM 790 C C . GLY A 1 98 ? 41.080 17.469 16.234 1.00 32.11 98 GLY A C 1
ATOM 791 O O . GLY A 1 98 ? 42.287 17.348 16.449 1.00 32.80 98 GLY A O 1
ATOM 792 N N . ARG A 1 99 ? 40.511 18.619 15.865 1.00 32.04 99 ARG A N 1
ATOM 793 C CA . ARG A 1 99 ? 41.296 19.814 15.552 1.00 26.91 99 ARG A CA 1
ATOM 794 C C . ARG A 1 99 ? 41.326 20.874 16.650 1.00 28.64 99 ARG A C 1
ATOM 795 O O . ARG A 1 99 ? 40.312 21.154 17.287 1.00 25.03 99 ARG A O 1
ATOM 803 N N . VAL A 1 100 ? 42.501 21.465 16.875 1.00 36.64 100 VAL A N 1
ATOM 804 C CA . VAL A 1 100 ? 42.613 22.587 17.813 1.00 31.40 100 VAL A CA 1
ATOM 805 C C . VAL A 1 100 ? 42.116 23.851 17.126 1.00 29.58 100 VAL A C 1
ATOM 806 O O . VAL A 1 100 ? 42.690 24.289 16.127 1.00 33.21 100 VAL A O 1
ATOM 810 N N . ILE A 1 101 ? 41.028 24.419 17.640 1.00 27.16 101 ILE A N 1
ATOM 811 C CA . ILE A 1 101 ? 40.445 25.612 17.030 1.00 24.03 101 ILE A CA 1
ATOM 812 C C . ILE A 1 101 ? 40.820 26.905 17.782 1.00 25.86 101 ILE A C 1
ATOM 813 O O . ILE A 1 101 ? 40.599 28.011 17.276 1.00 24.53 101 ILE A O 1
ATOM 818 N N . ALA A 1 102 ? 41.384 26.748 18.984 1.00 17.14 102 ALA A N 1
ATOM 819 C CA . ALA A 1 102 ? 41.895 27.868 19.777 1.00 15.72 102 ALA A CA 1
ATOM 820 C C . ALA A 1 102 ? 42.705 27.314 20.945 1.00 13.29 102 ALA A C 1
ATOM 821 O O . ALA A 1 102 ? 42.525 26.165 21.326 1.00 12.66 102 ALA A O 1
ATOM 823 N N . SER A 1 103 ? 43.606 28.120 21.498 1.00 20.16 103 SER A N 1
ATOM 824 C CA . SER A 1 103 ? 44.417 27.693 22.636 1.00 21.93 103 SER A CA 1
ATOM 825 C C . SER A 1 103 ? 44.879 28.875 23.484 1.00 24.81 103 SER A C 1
ATOM 826 O O . SER A 1 103 ? 44.977 30.008 22.997 1.00 29.34 103 SER A O 1
ATOM 829 N N . GLY A 1 104 ? 45.157 28.623 24.756 1.00 14.70 104 GLY A N 1
ATOM 830 C CA . GLY A 1 104 ? 45.523 29.710 25.637 1.00 17.15 104 GLY A CA 1
ATOM 831 C C . GLY A 1 104 ? 45.960 29.241 27.000 1.00 22.12 104 GLY A C 1
ATOM 832 O O . GLY A 1 104 ? 46.243 28.053 27.208 1.00 23.45 104 GLY A O 1
ATOM 833 N N . HIS A 1 105 ? 46.027 30.167 27.943 1.00 16.47 105 HIS A N 1
ATOM 834 C CA . HIS A 1 105 ? 46.414 29.787 29.293 1.00 18.96 105 HIS A CA 1
ATOM 835 C C . HIS A 1 105 ? 45.875 30.793 30.285 1.00 17.95 105 HIS A C 1
ATOM 836 O O . HIS A 1 105 ? 45.378 31.845 29.889 1.00 16.22 105 HIS A O 1
ATOM 843 N N . GLU A 1 106 ? 45.953 30.440 31.563 1.00 23.70 106 GLU A N 1
ATOM 844 C CA . GLU A 1 106 ? 45.594 31.322 32.660 1.00 21.48 106 GLU A CA 1
ATOM 845 C C . GLU A 1 106 ? 46.690 31.170 33.664 1.00 18.57 106 GLU A C 1
ATOM 846 O O . GLU A 1 106 ? 47.020 30.052 34.038 1.00 25.23 106 GLU A O 1
ATOM 852 N N . LYS A 1 107 ? 47.273 32.280 34.083 1.00 25.16 107 LYS A N 1
ATOM 853 C CA . LYS A 1 107 ? 48.169 32.279 35.222 1.00 26.80 107 LYS A CA 1
ATOM 854 C C . LYS A 1 107 ? 47.309 32.657 36.412 1.00 27.92 107 LYS A C 1
ATOM 855 O O . LYS A 1 107 ? 46.703 33.726 36.446 1.00 31.42 107 LYS A O 1
ATOM 861 N N . ARG A 1 108 ? 47.221 31.750 37.368 1.00 21.12 108 ARG A N 1
ATOM 862 C CA . ARG A 1 108 ? 46.376 31.957 38.522 1.00 23.69 108 ARG A CA 1
ATOM 863 C C . ARG A 1 108 ? 47.227 31.824 39.766 1.00 24.54 108 ARG A C 1
ATOM 864 O O . ARG A 1 108 ? 48.320 31.253 39.749 1.00 23.20 108 ARG A O 1
ATOM 872 N N . VAL A 1 109 ? 46.757 32.357 40.856 1.00 42.58 109 VAL A N 1
ATOM 873 C CA . VAL A 1 109 ? 47.433 32.336 42.133 1.00 44.91 109 VAL A CA 1
ATOM 874 C C . VAL A 1 109 ? 46.485 31.831 43.227 1.00 47.27 109 VAL A C 1
ATOM 875 O O . VAL A 1 109 ? 45.323 31.743 43.017 1.00 43.85 109 VAL A O 1
ATOM 879 N N . TRP A 1 110 ? 47.006 31.452 44.372 1.00 51.71 110 TRP A N 1
ATOM 880 C CA . TRP A 1 110 ? 46.190 31.116 45.539 1.00 52.65 110 TRP A CA 1
ATOM 881 C C . TRP A 1 110 ? 45.826 32.288 46.464 1.00 52.57 110 TRP A C 1
ATOM 882 O O . TRP A 1 110 ? 46.589 33.188 46.595 1.00 58.71 110 TRP A O 1
ATOM 893 N N . ALA A 1 111 ? 44.651 32.245 47.078 1.00 44.11 111 ALA A N 1
ATOM 894 C CA . ALA A 1 111 ? 44.162 33.186 48.095 1.00 44.54 111 ALA A CA 1
ATOM 895 C C . ALA A 1 111 ? 43.031 32.515 48.882 1.00 50.91 111 ALA A C 1
ATOM 896 O O . ALA A 1 111 ? 42.091 31.956 48.297 1.00 41.35 111 ALA A O 1
ATOM 898 N N . CYS A 1 121 ? 48.483 33.861 49.430 1.00 77.55 121 CYS A N 1
ATOM 899 C CA . CYS A 1 121 ? 48.927 32.710 50.212 1.00 79.73 121 CYS A CA 1
ATOM 900 C C . CYS A 1 121 ? 49.447 31.671 49.225 1.00 74.59 121 CYS A C 1
ATOM 901 O O . CYS A 1 121 ? 49.138 31.720 48.047 1.00 78.13 121 CYS A O 1
ATOM 904 N N . PRO A 1 122 ? 50.277 30.700 49.760 1.00 61.70 122 PRO A N 1
ATOM 905 C CA . PRO A 1 122 ? 50.795 29.726 48.787 1.00 65.11 122 PRO A CA 1
ATOM 906 C C . PRO A 1 122 ? 49.856 28.564 48.479 1.00 57.95 122 PRO A C 1
ATOM 907 O O . PRO A 1 122 ? 48.868 28.336 49.156 1.00 58.53 122 PRO A O 1
ATOM 911 N N . ILE A 1 123 ? 50.192 27.825 47.435 1.00 48.50 123 ILE A N 1
ATOM 912 C CA . ILE A 1 123 ? 49.414 26.689 47.045 1.00 50.25 123 ILE A CA 1
ATOM 913 C C . ILE A 1 123 ? 49.572 25.605 48.075 1.00 50.76 123 ILE A C 1
ATOM 914 O O . ILE A 1 123 ? 50.638 25.293 48.545 1.00 47.49 123 ILE A O 1
ATOM 919 N N . PRO A 1 124 ? 48.449 25.017 48.446 1.00 55.10 124 PRO A N 1
ATOM 920 C CA . PRO A 1 124 ? 48.438 23.933 49.421 1.00 53.00 124 PRO A CA 1
ATOM 921 C C . PRO A 1 124 ? 48.943 22.586 48.910 1.00 56.47 124 PRO A C 1
ATOM 922 O O . PRO A 1 124 ? 48.684 22.158 47.791 1.00 51.21 124 PRO A O 1
ATOM 926 N N . SER A 1 125 ? 49.591 21.893 49.835 1.00 64.15 125 SER A N 1
ATOM 927 C CA . SER A 1 125 ? 50.403 20.731 49.616 1.00 58.93 125 SER A CA 1
ATOM 928 C C . SER A 1 125 ? 49.564 19.665 48.980 1.00 62.86 125 SER A C 1
ATOM 929 O O . SER A 1 125 ? 49.976 19.025 48.053 1.00 63.29 125 SER A O 1
ATOM 932 N N . SER A 1 126 ? 48.354 19.532 49.453 1.00 48.81 126 SER A N 1
ATOM 933 C CA . SER A 1 126 ? 47.451 18.581 48.914 1.00 48.34 126 SER A CA 1
ATOM 934 C C . SER A 1 126 ? 47.259 18.938 47.461 1.00 48.92 126 SER A C 1
ATOM 935 O O . SER A 1 126 ? 47.101 18.088 46.602 1.00 43.94 126 SER A O 1
ATOM 938 N N . VAL A 1 127 ? 47.243 20.231 47.213 1.00 61.60 127 VAL A N 1
ATOM 939 C CA . VAL A 1 127 ? 47.228 20.719 45.828 1.00 62.11 127 VAL A CA 1
ATOM 940 C C . VAL A 1 127 ? 48.489 20.525 45.000 1.00 59.18 127 VAL A C 1
ATOM 941 O O . VAL A 1 127 ? 48.430 20.136 43.865 1.00 60.15 127 VAL A O 1
ATOM 945 N N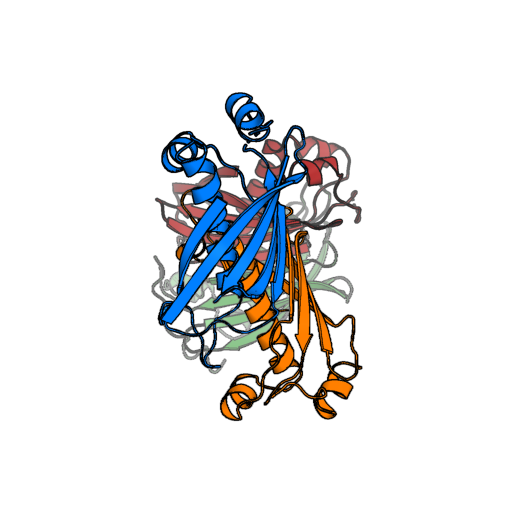 . ARG A 1 128 ? 49.631 20.767 45.601 1.00 56.49 128 ARG A N 1
ATOM 946 C CA . ARG A 1 128 ? 50.877 20.519 44.931 1.00 60.96 128 ARG A CA 1
ATOM 947 C C . ARG A 1 128 ? 51.042 19.059 44.582 1.00 60.23 128 ARG A C 1
ATOM 948 O O . ARG A 1 128 ? 51.393 18.695 43.475 1.00 56.92 128 ARG A O 1
ATOM 956 N N . VAL A 1 129 ? 50.730 18.217 45.542 1.00 50.81 129 VAL A N 1
ATOM 957 C CA . VAL A 1 129 ? 50.942 16.804 45.391 1.00 53.01 129 VAL A CA 1
ATOM 958 C C . VAL A 1 129 ? 50.066 16.350 44.261 1.00 52.40 129 VAL A C 1
ATOM 959 O O . VAL A 1 129 ? 50.317 15.411 43.554 1.00 52.99 129 VAL A O 1
ATOM 963 N N . ALA A 1 130 ? 48.963 17.000 44.154 1.00 40.33 130 ALA A N 1
ATOM 964 C CA . ALA A 1 130 ? 47.984 16.590 43.161 1.00 41.65 130 ALA A CA 1
ATOM 965 C C . ALA A 1 130 ? 48.482 16.941 41.765 1.00 41.06 130 ALA A C 1
ATOM 966 O O . ALA A 1 130 ? 48.244 16.211 40.804 1.00 37.37 130 ALA A O 1
ATOM 968 N N . PHE A 1 131 ? 49.180 18.066 41.668 1.00 58.39 131 PHE A N 1
ATOM 969 C CA . PHE A 1 131 ? 49.649 18.572 40.389 1.00 57.67 131 PHE A CA 1
ATOM 970 C C . PHE A 1 131 ? 50.838 17.784 39.872 1.00 61.80 131 PHE A C 1
ATOM 971 O O . PHE A 1 131 ? 51.081 17.733 38.668 1.00 62.01 131 PHE A O 1
ATOM 979 N N . ALA A 1 132 ? 51.631 17.272 40.785 1.00 74.38 132 ALA A N 1
ATOM 980 C CA . ALA A 1 132 ? 52.693 16.389 40.414 1.00 69.66 132 ALA A CA 1
ATOM 981 C C . ALA A 1 132 ? 52.000 15.067 40.211 1.00 79.05 132 ALA A C 1
ATOM 982 O O . ALA A 1 132 ? 52.433 14.052 40.670 1.00 89.50 132 ALA A O 1
ATOM 984 N N . ASN A 1 133 ? 50.880 15.126 39.524 1.00 74.13 133 ASN A N 1
ATOM 985 C CA . ASN A 1 133 ? 49.997 14.007 39.345 1.00 72.43 133 ASN A CA 1
ATOM 986 C C . ASN A 1 133 ? 49.934 13.060 40.525 1.00 74.71 133 ASN A C 1
ATOM 987 O O . ASN A 1 133 ? 49.089 12.191 40.561 1.00 74.64 133 ASN A O 1
ATOM 992 N N . VAL B 1 5 ? 38.121 57.825 25.099 1.00 26.34 5 VAL B N 1
ATOM 993 C CA . VAL B 1 5 ? 38.106 56.787 26.114 1.00 27.67 5 VAL B CA 1
ATOM 994 C C . VAL B 1 5 ? 36.717 56.186 26.300 1.00 21.83 5 VAL B C 1
ATOM 995 O O . VAL B 1 5 ? 35.721 56.864 26.146 1.00 28.60 5 VAL B O 1
ATOM 999 N N . TYR B 1 6 ? 36.654 54.912 26.636 1.00 19.95 6 TYR B N 1
ATOM 1000 C CA . TYR B 1 6 ? 35.375 54.262 26.819 1.00 16.48 6 TYR B CA 1
ATOM 1001 C C . TYR B 1 6 ? 35.048 54.066 28.287 1.00 17.33 6 TYR B C 1
ATOM 1002 O O . TYR B 1 6 ? 35.667 53.296 28.983 1.00 22.15 6 TYR B O 1
ATOM 1011 N N . HIS B 1 7 ? 34.045 54.790 28.736 1.00 18.40 7 HIS B N 1
ATOM 1012 C CA . HIS B 1 7 ? 33.590 54.740 30.110 1.00 20.70 7 HIS B CA 1
ATOM 1013 C C . HIS B 1 7 ? 32.599 53.623 30.350 1.00 19.89 7 HIS B C 1
ATOM 1014 O O . HIS B 1 7 ? 31.850 53.265 29.469 1.00 20.79 7 HIS B O 1
ATOM 1021 N N . PHE B 1 8 ? 32.605 53.087 31.555 1.00 11.51 8 PHE B N 1
ATOM 1022 C CA . PHE B 1 8 ? 31.669 52.046 31.930 1.00 13.33 8 PHE B CA 1
ATOM 1023 C C . PHE B 1 8 ? 31.644 51.841 33.426 1.00 12.08 8 PHE B C 1
ATOM 1024 O O . PHE B 1 8 ? 32.556 52.208 34.121 1.00 10.32 8 PHE B O 1
ATOM 1032 N N . ARG B 1 9 ? 30.561 51.254 33.899 1.00 17.91 9 ARG B N 1
ATOM 1033 C CA . ARG B 1 9 ? 30.368 50.936 35.306 1.00 15.93 9 ARG B CA 1
ATOM 1034 C C . ARG B 1 9 ? 30.188 49.428 35.494 1.00 19.63 9 ARG B C 1
ATOM 1035 O O . ARG B 1 9 ? 29.504 48.779 34.711 1.00 21.19 9 ARG B O 1
ATOM 1043 N N . VAL B 1 10 ? 30.801 48.887 36.540 1.00 11.70 10 VAL B N 1
ATOM 1044 C CA . VAL B 1 10 ? 30.608 47.498 36.925 1.00 15.90 10 VAL B CA 1
ATOM 1045 C C . VAL B 1 10 ? 29.187 47.221 37.432 1.00 19.10 10 VAL B C 1
ATOM 1046 O O . VAL B 1 10 ? 28.751 47.761 38.463 1.00 22.04 10 VAL B O 1
ATOM 1050 N N . LYS B 1 11 ? 28.463 46.391 36.694 1.00 15.66 11 LYS B N 1
ATOM 1051 C CA . LYS B 1 11 ? 27.138 45.960 37.107 1.00 14.56 11 LYS B CA 1
ATOM 1052 C C . LYS B 1 11 ? 27.254 44.839 38.132 1.00 16.60 11 LYS B C 1
ATOM 1053 O O . LYS B 1 11 ? 28.208 44.058 38.126 1.00 18.07 11 LYS B O 1
ATOM 1059 N N . PHE B 1 12 ? 26.261 44.755 39.001 1.00 15.16 12 PHE B N 1
ATOM 1060 C CA . PHE B 1 12 ? 26.146 43.645 39.926 1.00 14.69 12 PHE B CA 1
ATOM 1061 C C . PHE B 1 12 ? 26.362 42.306 39.197 1.00 13.76 12 PHE B C 1
ATOM 1062 O O . PHE B 1 12 ? 27.090 41.427 39.670 1.00 13.35 12 PHE B O 1
ATOM 1070 N N . GLY B 1 13 ? 25.742 42.176 38.033 1.00 12.27 13 GLY B N 1
ATOM 1071 C CA . GLY B 1 13 ? 25.787 40.952 37.261 1.00 17.35 13 GLY B CA 1
ATOM 1072 C C . GLY B 1 13 ? 27.135 40.614 36.653 1.00 20.21 13 GLY B C 1
ATOM 1073 O O . GLY B 1 13 ? 27.294 39.520 36.098 1.00 17.60 13 GLY B O 1
ATOM 1074 N N . ASP B 1 14 ? 28.086 41.546 36.747 1.00 15.24 14 ASP B N 1
ATOM 1075 C CA . ASP B 1 14 ? 29.459 41.335 36.294 1.00 15.49 14 ASP B CA 1
ATOM 1076 C C . ASP B 1 14 ? 30.310 40.742 37.404 1.00 17.00 14 ASP B C 1
ATOM 1077 O O . ASP B 1 14 ? 31.469 40.381 37.177 1.00 15.28 14 ASP B O 1
ATOM 1082 N N . THR B 1 15 ? 29.742 40.659 38.606 1.00 10.83 15 THR B N 1
ATOM 1083 C CA . THR B 1 15 ? 30.461 40.085 39.740 1.00 11.66 15 THR B CA 1
ATOM 1084 C C . THR B 1 15 ? 30.162 38.588 39.865 1.00 13.67 15 THR B C 1
ATOM 1085 O O . THR B 1 15 ? 29.274 38.052 39.194 1.00 11.32 15 THR B O 1
ATOM 1089 N N . ASP B 1 16 ? 30.914 37.913 40.721 1.00 15.87 16 ASP B N 1
ATOM 1090 C CA . ASP B 1 16 ? 30.637 36.521 41.001 1.00 20.61 16 ASP B CA 1
ATOM 1091 C C . ASP B 1 16 ? 30.735 36.300 42.513 1.00 20.86 16 ASP B C 1
ATOM 1092 O O . ASP B 1 16 ? 30.921 37.247 43.282 1.00 17.42 16 ASP B O 1
ATOM 1097 N N . ALA B 1 17 ? 30.609 35.049 42.927 1.00 25.83 17 ALA B N 1
ATOM 1098 C CA . ALA B 1 17 ? 30.489 34.719 44.341 1.00 29.13 17 ALA B CA 1
ATOM 1099 C C . ALA B 1 17 ? 31.676 35.175 45.164 1.00 28.28 17 ALA B C 1
ATOM 1100 O O . ALA B 1 17 ? 31.544 35.401 46.368 1.00 31.20 17 ALA B O 1
ATOM 1102 N N . ALA B 1 18 ? 32.836 35.286 44.527 1.00 30.08 18 ALA B N 1
ATOM 1103 C CA . ALA B 1 18 ? 34.060 35.679 45.229 1.00 28.82 18 ALA B CA 1
ATOM 1104 C C . ALA B 1 18 ? 34.078 37.165 45.576 1.00 29.28 18 ALA B C 1
ATOM 1105 O O . ALA B 1 18 ? 35.034 37.644 46.199 1.00 30.16 18 ALA B O 1
ATOM 1107 N N . GLY B 1 19 ? 33.033 37.893 45.171 1.00 21.32 19 GLY B N 1
ATOM 1108 C CA . GLY B 1 19 ? 32.889 39.294 45.555 1.00 21.62 19 GLY B CA 1
ATOM 1109 C C . GLY B 1 19 ? 33.474 40.280 44.556 1.00 24.38 19 GLY B C 1
ATOM 1110 O O . GLY B 1 19 ? 33.321 41.499 44.685 1.00 23.37 19 GLY B O 1
ATOM 1111 N N . ILE B 1 20 ? 34.154 39.756 43.553 1.00 19.99 20 ILE B N 1
ATOM 1112 C CA . ILE B 1 20 ? 34.812 40.570 42.556 1.00 16.87 20 ILE B CA 1
ATOM 1113 C C . ILE B 1 20 ? 34.375 40.173 41.162 1.00 19.61 20 ILE B C 1
ATOM 1114 O O . ILE B 1 20 ? 33.702 39.181 40.993 1.00 20.98 20 ILE B O 1
ATOM 1119 N N . VAL B 1 21 ? 34.734 40.981 40.181 1.00 16.31 21 VAL B N 1
ATOM 1120 C CA . VAL B 1 21 ? 34.379 40.747 38.793 1.00 13.99 21 VAL B CA 1
ATOM 1121 C C . VAL B 1 21 ? 34.941 39.455 38.174 1.00 16.03 21 VAL B C 1
ATOM 1122 O O . VAL B 1 21 ? 36.093 39.116 38.365 1.00 14.65 21 VAL B O 1
ATOM 1126 N N . PHE B 1 22 ? 34.080 38.759 37.436 1.00 16.71 22 PHE B N 1
ATOM 1127 C CA . PHE B 1 22 ? 34.401 37.541 36.699 1.00 13.08 22 PHE B CA 1
ATOM 1128 C C . PHE B 1 22 ? 35.330 38.053 35.596 1.00 12.41 22 PHE B C 1
ATOM 1129 O O . PHE B 1 22 ? 35.025 39.015 34.962 1.00 11.17 22 PHE B O 1
ATOM 1137 N N . TYR B 1 23 ? 36.451 37.396 35.355 1.00 13.75 23 TYR B N 1
ATOM 1138 C CA . TYR B 1 23 ? 37.503 37.891 34.434 1.00 15.52 23 TYR B CA 1
ATOM 1139 C C . TYR B 1 23 ? 37.335 38.209 32.919 1.00 15.81 23 TYR B C 1
ATOM 1140 O O . TYR B 1 23 ? 37.902 39.150 32.434 1.00 14.28 23 TYR B O 1
ATOM 1149 N N . PRO B 1 24 ? 36.567 37.414 32.215 1.00 10.35 24 PRO B N 1
ATOM 1150 C CA . PRO B 1 24 ? 36.246 37.501 30.812 1.00 9.55 24 PRO B CA 1
ATOM 1151 C C . PRO B 1 24 ? 35.526 38.802 30.799 1.00 10.33 24 PRO B C 1
ATOM 1152 O O . PRO B 1 24 ? 35.692 39.517 29.811 1.00 10.48 24 PRO B O 1
ATOM 1156 N N . ASN B 1 25 ? 34.739 39.159 31.815 1.00 11.25 25 ASN B N 1
ATOM 1157 C CA . ASN B 1 25 ? 34.163 40.446 31.526 1.00 13.78 25 ASN B CA 1
ATOM 1158 C C . ASN B 1 25 ? 35.165 41.485 31.036 1.00 13.87 25 ASN B C 1
ATOM 1159 O O . ASN B 1 25 ? 34.786 42.361 30.335 1.00 13.00 25 ASN B O 1
ATOM 1164 N N . TYR B 1 26 ? 36.419 41.376 31.463 1.00 9.48 26 TYR B N 1
ATOM 1165 C CA . TYR B 1 26 ? 37.412 42.331 30.991 1.00 12.65 26 TYR B CA 1
ATOM 1166 C C . TYR B 1 26 ? 37.528 42.267 29.457 1.00 11.56 26 TYR B C 1
ATOM 1167 O O . TYR B 1 26 ? 37.810 43.271 28.799 1.00 10.87 26 TYR B O 1
ATOM 1176 N N . TYR B 1 27 ? 37.325 41.080 28.892 1.00 7.34 27 TYR B N 1
ATOM 1177 C CA . TYR B 1 27 ? 37.384 40.905 27.437 1.00 9.39 27 TYR B CA 1
ATOM 1178 C C . TYR B 1 27 ? 36.147 41.480 26.765 1.00 10.98 27 TYR B C 1
ATOM 1179 O O . TYR B 1 27 ? 36.247 42.064 25.689 1.00 13.86 27 TYR B O 1
ATOM 1188 N N . LYS B 1 28 ? 34.994 41.320 27.416 1.00 12.14 28 LYS B N 1
ATOM 1189 C CA . LYS B 1 28 ? 33.739 41.929 26.994 1.00 13.17 28 LYS B CA 1
ATOM 1190 C C . LYS B 1 28 ? 33.937 43.443 26.922 1.00 16.09 28 LYS B C 1
ATOM 1191 O O . LYS B 1 28 ? 33.549 44.099 25.949 1.00 11.84 28 LYS B O 1
ATOM 1197 N N . TRP B 1 29 ? 34.571 43.997 27.949 1.00 12.28 29 TRP B N 1
ATOM 1198 C CA . TRP B 1 29 ? 34.755 45.441 27.992 1.00 13.79 29 TRP B CA 1
ATOM 1199 C C . TRP B 1 29 ? 35.737 45.903 26.924 1.00 12.03 29 TRP B C 1
ATOM 1200 O O . TRP B 1 29 ? 35.530 46.960 26.339 1.00 11.72 29 TRP B O 1
ATOM 1211 N N . MET B 1 30 ? 36.785 45.119 26.653 1.00 14.80 30 MET B N 1
ATOM 1212 C CA . MET B 1 30 ? 37.695 45.446 25.556 1.00 15.16 30 MET B CA 1
ATOM 1213 C C . MET B 1 30 ? 36.980 45.363 24.227 1.00 18.14 30 MET B C 1
ATOM 1214 O O . MET B 1 30 ? 37.145 46.224 23.356 1.00 19.36 30 MET B O 1
ATOM 1219 N N . ASP B 1 31 ? 36.163 44.338 24.062 1.00 14.69 31 ASP B N 1
ATOM 1220 C CA . ASP B 1 31 ? 35.383 44.272 22.841 1.00 13.92 31 ASP B CA 1
ATOM 1221 C C . ASP B 1 31 ? 34.541 45.554 22.700 1.00 14.81 31 ASP B C 1
ATOM 1222 O O . ASP B 1 31 ? 34.464 46.144 21.617 1.00 15.61 31 ASP B O 1
ATOM 1227 N N . GLU B 1 32 ? 33.927 45.998 23.793 1.00 9.92 32 GLU B N 1
ATOM 1228 C CA . GLU B 1 32 ? 33.125 47.213 23.743 1.00 12.17 32 GLU B CA 1
ATOM 1229 C C . GLU B 1 32 ? 33.996 48.435 23.464 1.00 11.71 32 GLU B C 1
ATOM 1230 O O . GLU B 1 32 ? 33.627 49.303 22.682 1.00 8.92 32 GLU B O 1
ATOM 1236 N N . ALA B 1 33 ? 35.155 48.506 24.099 1.00 16.90 33 ALA B N 1
ATOM 1237 C CA . ALA B 1 33 ? 36.042 49.627 23.839 1.00 17.13 33 ALA B CA 1
ATOM 1238 C C . ALA B 1 33 ? 36.413 49.651 22.364 1.00 19.66 33 ALA B C 1
ATOM 1239 O O . ALA B 1 33 ? 36.382 50.711 21.743 1.00 15.85 33 ALA B O 1
ATOM 1241 N N . CYS B 1 34 ? 36.753 48.483 21.810 1.00 17.88 34 CYS B N 1
ATOM 1242 C CA . CYS B 1 34 ? 37.139 48.384 20.404 1.00 16.28 34 CYS B CA 1
ATOM 1243 C C . CYS B 1 34 ? 36.091 48.971 19.477 1.00 17.55 34 CYS B C 1
ATOM 1244 O O . CYS B 1 34 ? 36.424 49.734 18.579 1.00 19.57 34 CYS B O 1
ATOM 1247 N N . HIS B 1 35 ? 34.828 48.598 19.694 1.00 19.27 35 HIS B N 1
ATOM 1248 C CA . HIS B 1 35 ? 33.714 49.089 18.887 1.00 18.55 35 HIS B CA 1
ATOM 1249 C C . HIS B 1 35 ? 33.508 50.584 19.079 1.00 18.06 35 HIS B C 1
ATOM 1250 O O . HIS B 1 35 ? 33.156 51.314 18.150 1.00 15.25 35 HIS B O 1
ATOM 1257 N N . HIS B 1 36 ? 33.682 51.030 20.313 1.00 14.02 36 HIS B N 1
ATOM 1258 C CA . HIS B 1 36 ? 33.502 52.437 20.620 1.00 16.80 36 HIS B CA 1
ATOM 1259 C C . HIS B 1 36 ? 34.634 53.227 20.009 1.00 17.27 36 HIS B C 1
ATOM 1260 O O . HIS B 1 36 ? 34.487 54.392 19.662 1.00 16.80 36 HIS B O 1
ATOM 1267 N N . PHE B 1 37 ? 35.775 52.568 19.889 1.00 20.25 37 PHE B N 1
ATOM 1268 C CA . PHE B 1 37 ? 36.957 53.165 19.312 1.00 18.62 37 PHE B CA 1
ATOM 1269 C C . PHE B 1 37 ? 36.720 53.418 17.825 1.00 20.42 37 PHE B C 1
ATOM 1270 O O . PHE B 1 37 ? 36.898 54.525 17.367 1.00 20.52 37 PHE B O 1
ATOM 1278 N N . LEU B 1 38 ? 36.307 52.396 17.077 1.00 22.62 38 LEU B N 1
ATOM 1279 C CA . LEU B 1 38 ? 36.125 52.530 15.627 1.00 22.57 38 LEU B CA 1
ATOM 1280 C C . LEU B 1 38 ? 35.015 53.523 15.282 1.00 26.77 38 LEU B C 1
ATOM 1281 O O . LEU B 1 38 ? 35.091 54.262 14.293 1.00 26.33 38 LEU B O 1
ATOM 1286 N N . THR B 1 39 ? 33.974 53.526 16.102 1.00 16.49 39 THR B N 1
ATOM 1287 C CA . THR B 1 39 ? 32.862 54.429 15.902 1.00 21.05 39 THR B CA 1
ATOM 1288 C C . THR B 1 39 ? 33.290 55.887 16.064 1.00 21.76 39 THR B C 1
ATOM 1289 O O . THR B 1 39 ? 32.971 56.733 15.229 1.00 19.25 39 THR B O 1
ATOM 1293 N N . GLU B 1 40 ? 34.017 56.191 17.128 1.00 26.83 40 GLU B N 1
ATOM 1294 C CA . GLU B 1 40 ? 34.441 57.569 17.330 1.00 27.05 40 GLU B CA 1
ATOM 1295 C C . GLU B 1 40 ? 35.432 58.035 16.263 1.00 32.37 40 GLU B C 1
ATOM 1296 O O . GLU B 1 40 ? 35.544 59.234 16.004 1.00 39.27 40 GLU B O 1
ATOM 1302 N N . LEU B 1 41 ? 36.140 57.089 15.645 1.00 22.58 41 LEU B N 1
ATOM 1303 C CA . LEU B 1 41 ? 37.015 57.396 14.516 1.00 23.87 41 LEU B CA 1
ATOM 1304 C C . LEU B 1 41 ? 36.212 57.713 13.264 1.00 24.04 41 LEU B C 1
ATOM 1305 O O . LEU B 1 41 ? 36.758 58.193 12.284 1.00 30.24 41 LEU B O 1
ATOM 1310 N N . GLY B 1 42 ? 34.915 57.428 13.291 1.00 20.52 42 GLY B N 1
ATOM 1311 C CA . GLY B 1 42 ? 34.057 57.733 12.158 1.00 21.16 42 GLY B CA 1
ATOM 1312 C C . GLY B 1 42 ? 33.491 56.530 11.428 1.00 23.30 42 GLY B C 1
ATOM 1313 O O . GLY B 1 42 ? 32.858 56.668 10.376 1.00 21.37 42 GLY B O 1
ATOM 1314 N N . PHE B 1 43 ? 33.706 55.345 11.988 1.00 18.66 43 PHE B N 1
ATOM 1315 C CA . PHE B 1 43 ? 33.231 54.118 11.364 1.00 16.88 43 PHE B CA 1
ATOM 1316 C C . PHE B 1 43 ? 32.308 53.372 12.329 1.00 19.56 43 PHE B C 1
ATOM 1317 O O . PHE B 1 43 ? 32.751 52.468 13.035 1.00 16.42 43 PHE B O 1
ATOM 1325 N N . PRO B 1 44 ? 31.024 53.780 12.381 1.00 24.06 44 PRO B N 1
ATOM 1326 C CA . PRO B 1 44 ? 30.007 53.156 13.248 1.00 25.91 44 PRO B CA 1
ATOM 1327 C C . PRO B 1 44 ? 29.913 51.673 12.960 1.00 23.34 44 PRO B C 1
ATOM 1328 O O . PRO B 1 44 ? 29.446 51.296 11.896 1.00 26.21 44 PRO B O 1
ATOM 1332 N N . THR B 1 45 ? 30.331 50.846 13.905 1.00 25.59 45 THR B N 1
ATOM 1333 C CA . THR B 1 45 ? 30.464 49.414 13.654 1.00 28.67 45 THR B CA 1
ATOM 1334 C C . THR B 1 45 ? 29.131 48.686 13.431 1.00 31.29 45 THR B C 1
ATOM 1335 O O . THR B 1 45 ? 29.108 47.613 12.844 1.00 32.94 45 THR B O 1
ATOM 1339 N N . SER B 1 46 ? 28.027 49.268 13.899 1.00 35.38 46 SER B N 1
ATOM 1340 C CA . SER B 1 46 ? 26.691 48.726 13.616 1.00 38.58 46 SER B CA 1
ATOM 1341 C C . SER B 1 46 ? 26.452 48.710 12.116 1.00 41.64 46 SER B C 1
ATOM 1342 O O . SER B 1 46 ? 25.794 47.816 11.575 1.00 43.98 46 SER B O 1
ATOM 1345 N N . GLU B 1 47 ? 26.985 49.734 11.463 1.00 41.56 47 GLU B N 1
ATOM 1346 C CA . GLU B 1 47 ? 26.906 49.889 10.025 1.00 47.10 47 GLU B CA 1
ATOM 1347 C C . GLU B 1 47 ? 27.707 48.780 9.348 1.00 45.40 47 GLU B C 1
ATOM 1348 O O . GLU B 1 47 ? 27.238 48.151 8.407 1.00 51.59 47 GLU B O 1
ATOM 1354 N N . LEU B 1 48 ? 28.906 48.512 9.836 1.00 37.08 48 LEU B N 1
ATOM 1355 C CA . LEU B 1 48 ? 29.709 47.439 9.271 1.00 35.65 48 LEU B CA 1
ATOM 1356 C C . LEU B 1 48 ? 29.104 46.038 9.428 1.00 36.65 48 LEU B C 1
ATOM 1357 O O . LEU B 1 48 ? 29.107 45.264 8.489 1.00 36.30 48 LEU B O 1
ATOM 1362 N N . ILE B 1 49 ? 28.565 45.729 10.601 1.00 31.91 49 ILE B N 1
ATOM 1363 C CA . ILE B 1 49 ? 27.990 44.409 10.873 1.00 35.07 49 ILE B CA 1
ATOM 1364 C C . ILE B 1 49 ? 26.809 44.178 9.931 1.00 38.43 49 ILE B C 1
ATOM 1365 O O . ILE B 1 49 ? 26.613 43.085 9.420 1.00 31.27 49 ILE B O 1
ATOM 1370 N N . ASP B 1 50 ? 26.037 45.232 9.711 1.00 56.10 50 ASP B N 1
ATOM 1371 C CA . ASP B 1 50 ? 24.888 45.222 8.832 1.00 52.83 50 ASP B CA 1
ATOM 1372 C C . ASP B 1 50 ? 25.366 44.866 7.426 1.00 56.66 50 ASP B C 1
ATOM 1373 O O . ASP B 1 50 ? 24.734 44.108 6.710 1.00 54.66 50 ASP B O 1
ATOM 1378 N N . LYS B 1 51 ? 26.507 45.416 7.045 1.00 50.19 51 LYS B N 1
ATOM 1379 C CA . LYS B 1 51 ? 27.080 45.151 5.737 1.00 50.64 51 LYS B CA 1
ATOM 1380 C C . LYS B 1 51 ? 27.955 43.892 5.715 1.00 44.49 51 LYS B C 1
ATOM 1381 O O . LYS B 1 51 ? 28.645 43.622 4.749 1.00 39.47 51 LYS B O 1
ATOM 1387 N N . LYS B 1 52 ? 27.906 43.141 6.812 1.00 46.16 52 LYS B N 1
ATOM 1388 C CA . LYS B 1 52 ? 28.659 41.906 6.980 1.00 47.08 52 LYS B CA 1
ATOM 1389 C C . LYS B 1 52 ? 30.155 42.077 6.899 1.00 47.60 52 LYS B C 1
ATOM 1390 O O . LYS B 1 52 ? 30.850 41.262 6.304 1.00 46.76 52 LYS B O 1
ATOM 1396 N N . ILE B 1 53 ? 30.623 43.165 7.502 1.00 41.48 53 ILE B N 1
ATOM 1397 C CA . ILE B 1 53 ? 32.027 43.513 7.579 1.00 37.50 53 ILE B CA 1
ATOM 1398 C C . ILE B 1 53 ? 32.407 43.475 9.042 1.00 34.86 53 ILE B C 1
ATOM 1399 O O . ILE B 1 53 ? 31.678 43.951 9.892 1.00 41.62 53 ILE B O 1
ATOM 1404 N N . GLY B 1 54 ? 33.538 42.879 9.348 1.00 36.20 54 GLY B N 1
ATOM 1405 C CA . GLY B 1 54 ? 33.943 42.762 10.737 1.00 37.98 54 GLY B CA 1
ATOM 1406 C C . GLY B 1 54 ? 35.434 42.921 10.969 1.00 38.72 54 GLY B C 1
ATOM 1407 O O . GLY B 1 54 ? 36.202 43.174 10.032 1.00 36.62 54 GLY B O 1
ATOM 1408 N N . PHE B 1 55 ? 35.838 42.784 12.230 1.00 29.21 55 PHE B N 1
ATOM 1409 C CA . PHE B 1 55 ? 37.234 42.931 12.632 1.00 26.87 55 PHE B CA 1
ATOM 1410 C C . PHE B 1 55 ? 37.484 41.894 13.708 1.00 25.90 55 PHE B C 1
ATOM 1411 O O . PHE B 1 55 ? 37.746 42.226 14.861 1.00 28.88 55 PHE B O 1
ATOM 1419 N N . PRO B 1 56 ? 37.394 40.617 13.322 1.00 27.02 56 PRO B N 1
ATOM 1420 C CA . PRO B 1 56 ? 37.458 39.460 14.223 1.00 26.81 56 PRO B CA 1
ATOM 1421 C C . PRO B 1 56 ? 38.759 39.412 15.010 1.00 21.22 56 PRO B C 1
ATOM 1422 O O . PRO B 1 56 ? 39.806 39.804 14.507 1.00 18.10 56 PRO B O 1
ATOM 1426 N N . ILE B 1 57 ? 38.684 38.899 16.228 1.00 24.96 57 ILE B N 1
ATOM 1427 C CA . ILE B 1 57 ? 39.850 38.777 17.074 1.00 24.86 57 ILE B CA 1
ATOM 1428 C C . ILE B 1 57 ? 40.675 37.580 16.601 1.00 24.88 57 ILE B C 1
ATOM 1429 O O . ILE B 1 57 ? 40.116 36.545 16.226 1.00 26.85 57 ILE B O 1
ATOM 1434 N N . VAL B 1 58 ? 41.999 37.708 16.599 1.00 18.17 58 VAL B N 1
ATOM 1435 C CA . VAL B 1 58 ? 42.845 36.526 16.385 1.00 21.21 58 VAL B CA 1
ATOM 1436 C C . VAL B 1 58 ? 43.564 36.120 17.667 1.00 21.48 58 VAL B C 1
ATOM 1437 O O . VAL B 1 58 ? 43.935 34.953 17.845 1.00 19.35 58 VAL B O 1
ATOM 1441 N N . GLU B 1 59 ? 43.744 37.089 18.560 1.00 19.58 59 GLU B N 1
ATOM 1442 C CA . GLU B 1 59 ? 44.442 36.859 19.812 1.00 24.09 59 GLU B CA 1
ATOM 1443 C C . GLU B 1 59 ? 44.096 37.949 20.833 1.00 21.83 59 GLU B C 1
ATOM 1444 O O . GLU B 1 59 ? 43.921 39.099 20.471 1.00 23.14 59 GLU B O 1
ATOM 1450 N N . ALA B 1 60 ? 43.989 37.585 22.107 1.00 14.65 60 ALA B N 1
ATOM 1451 C CA . ALA B 1 60 ? 43.701 38.580 23.135 1.00 14.41 60 ALA B CA 1
ATOM 1452 C C . ALA B 1 60 ? 44.319 38.231 24.483 1.00 14.51 60 ALA B C 1
ATOM 1453 O O . ALA B 1 60 ? 44.308 37.076 24.903 1.00 18.29 60 ALA B O 1
ATOM 1455 N N . THR B 1 61 ? 44.847 39.246 25.160 1.00 23.51 61 THR B N 1
ATOM 1456 C CA . THR B 1 61 ? 45.603 39.062 26.387 1.00 20.12 61 THR B CA 1
ATOM 1457 C C . THR B 1 61 ? 45.218 40.123 27.403 1.00 20.20 61 THR B C 1
ATOM 1458 O O . THR B 1 61 ? 45.032 41.281 27.062 1.00 29.04 61 THR B O 1
ATOM 1462 N N . CYS B 1 62 ? 45.105 39.737 28.659 1.00 12.68 62 CYS B N 1
ATOM 1463 C CA . CYS B 1 62 ? 44.832 40.713 29.684 1.00 14.32 62 CYS B CA 1
ATOM 1464 C C . CYS B 1 62 ? 45.587 40.364 30.958 1.00 18.59 62 CYS B C 1
ATOM 1465 O O . CYS B 1 62 ? 45.800 39.188 31.304 1.00 17.09 62 CYS B O 1
ATOM 1468 N N . GLN B 1 63 ? 46.003 41.415 31.644 1.00 23.18 63 GLN B N 1
ATOM 1469 C CA . GLN B 1 63 ? 46.848 41.291 32.797 1.00 23.82 63 GLN B CA 1
ATOM 1470 C C . GLN B 1 63 ? 46.166 42.075 33.911 1.00 23.92 63 GLN B C 1
ATOM 1471 O O . GLN B 1 63 ? 46.003 43.286 33.814 1.00 25.29 63 GLN B O 1
ATOM 1477 N N . PHE B 1 64 ? 45.768 41.374 34.964 1.00 27.81 64 PHE B N 1
ATOM 1478 C CA . PHE B 1 64 ? 44.950 41.951 36.021 1.00 33.00 64 PHE B CA 1
ATOM 1479 C C . PHE B 1 64 ? 45.809 42.340 37.223 1.00 34.39 64 PHE B C 1
ATOM 1480 O O . PHE B 1 64 ? 46.457 41.485 37.821 1.00 33.59 64 PHE B O 1
ATOM 1488 N N . LYS B 1 65 ? 45.811 43.625 37.574 1.00 36.31 65 LYS B N 1
ATOM 1489 C CA . LYS B 1 65 ? 46.666 44.126 38.651 1.00 40.92 65 LYS B CA 1
ATOM 1490 C C . LYS B 1 65 ? 45.906 44.231 39.960 1.00 42.72 65 LYS B C 1
ATOM 1491 O O . LYS B 1 65 ? 46.368 43.758 40.993 1.00 47.01 65 LYS B O 1
ATOM 1497 N N . ALA B 1 66 ? 44.739 44.874 39.893 1.00 29.67 66 ALA B N 1
ATOM 1498 C CA . ALA B 1 66 ? 43.873 45.095 41.051 1.00 30.18 66 ALA B CA 1
ATOM 1499 C C . ALA B 1 66 ? 42.405 44.785 40.737 1.00 23.04 66 ALA B C 1
ATOM 1500 O O . ALA B 1 66 ? 41.968 44.905 39.589 1.00 19.02 66 ALA B O 1
ATOM 1502 N N . PRO B 1 67 ? 41.635 44.390 41.745 1.00 36.71 67 PRO B N 1
ATOM 1503 C CA . PRO B 1 67 ? 40.230 43.999 41.539 1.00 35.23 67 PRO B CA 1
ATOM 1504 C C . PRO B 1 67 ? 39.235 45.125 41.201 1.00 33.21 67 PRO B C 1
ATOM 1505 O O . PRO B 1 67 ? 39.350 46.236 41.719 1.00 36.52 67 PRO B O 1
ATOM 1509 N N . LEU B 1 68 ? 38.261 44.810 40.346 1.00 23.84 68 LEU B N 1
ATOM 1510 C CA . LEU B 1 68 ? 37.077 45.622 40.128 1.00 18.55 68 LEU B CA 1
ATOM 1511 C C . LEU B 1 68 ? 35.940 44.971 40.905 1.00 19.24 68 LEU B C 1
ATOM 1512 O O . LEU B 1 68 ? 35.858 43.749 40.992 1.00 11.93 68 LEU B O 1
ATOM 1517 N N . LEU B 1 69 ? 35.360 45.998 41.336 1.00 31.07 69 LEU B N 1
ATOM 1518 C CA . LEU B 1 69 ? 34.294 45.689 42.274 1.00 25.74 69 LEU B CA 1
ATOM 1519 C C . LEU B 1 69 ? 32.977 46.239 41.762 1.00 28.33 69 LEU B C 1
ATOM 1520 O O . LEU B 1 69 ? 32.954 47.110 40.895 1.00 31.49 69 LEU B O 1
ATOM 1525 N N . PHE B 1 70 ? 31.881 45.718 42.295 1.00 20.42 70 PHE B N 1
ATOM 1526 C CA . PHE B 1 70 ? 30.559 46.214 41.936 1.00 21.45 70 PHE B CA 1
ATOM 1527 C C . PHE B 1 70 ? 30.444 47.732 42.115 1.00 18.89 70 PHE B C 1
ATOM 1528 O O . PHE B 1 70 ? 30.790 48.285 43.162 1.00 22.19 70 PHE B O 1
ATOM 1536 N N . ALA B 1 71 ? 29.987 48.391 41.052 1.00 21.83 71 ALA B N 1
ATOM 1537 C CA . ALA B 1 71 ? 29.696 49.832 41.025 1.00 19.63 71 ALA B CA 1
ATOM 1538 C C . ALA B 1 71 ? 30.913 50.678 40.728 1.00 16.15 71 ALA B C 1
ATOM 1539 O O . ALA B 1 71 ? 30.807 51.893 40.615 1.00 19.23 71 ALA B O 1
ATOM 1541 N N . ASP B 1 72 ? 32.068 50.046 40.586 1.00 16.94 72 ASP B N 1
ATOM 1542 C CA . ASP B 1 72 ? 33.249 50.794 40.186 1.00 17.34 72 ASP B CA 1
ATOM 1543 C C . ASP B 1 72 ? 32.969 51.565 38.902 1.00 15.96 72 ASP B C 1
ATOM 1544 O O . ASP B 1 72 ? 32.298 51.050 38.006 1.00 13.81 72 ASP B O 1
ATOM 1549 N N . HIS B 1 73 ? 33.439 52.811 38.851 1.00 18.13 73 HIS B N 1
ATOM 1550 C CA . HIS B 1 73 ? 33.456 53.586 37.614 1.00 22.88 73 HIS B CA 1
ATOM 1551 C C . HIS B 1 73 ? 34.798 53.291 36.977 1.00 20.29 73 HIS B C 1
ATOM 1552 O O . HIS B 1 73 ? 35.819 53.271 37.664 1.00 16.02 73 HIS B O 1
ATOM 1559 N N . VAL B 1 74 ? 34.812 53.061 35.671 1.00 11.83 74 VAL B N 1
ATOM 1560 C CA . VAL B 1 74 ? 36.044 52.646 35.025 1.00 14.47 74 VAL B CA 1
ATOM 1561 C C . VAL B 1 74 ? 36.033 53.241 33.658 1.00 10.04 74 VAL B C 1
ATOM 1562 O O . VAL B 1 74 ? 34.967 53.524 33.103 1.00 16.78 74 VAL B O 1
ATOM 1566 N N . PHE B 1 75 ? 37.211 53.451 33.103 1.00 13.57 75 PHE B N 1
ATOM 1567 C CA . PHE B 1 75 ? 37.291 53.742 31.678 1.00 18.35 75 PHE B CA 1
ATOM 1568 C C . PHE B 1 75 ? 38.487 53.018 31.048 1.00 14.48 75 PHE B C 1
ATOM 1569 O O . PHE B 1 75 ? 39.414 52.597 31.739 1.00 15.12 75 PHE B O 1
ATOM 1577 N N . ILE B 1 76 ? 38.422 52.805 29.746 1.00 7.14 76 ILE B N 1
ATOM 1578 C CA . ILE B 1 76 ? 39.507 52.141 29.066 1.00 13.72 76 ILE B CA 1
ATOM 1579 C C . ILE B 1 76 ? 40.166 53.119 28.114 1.00 10.89 76 ILE B C 1
ATOM 1580 O O . ILE B 1 76 ? 39.479 53.827 27.385 1.00 9.98 76 ILE B O 1
ATOM 1585 N N . ARG B 1 77 ? 41.492 53.152 28.119 1.00 25.83 77 ARG B N 1
ATOM 1586 C CA . ARG B 1 77 ? 42.247 53.933 27.141 1.00 26.56 77 ARG B CA 1
ATOM 1587 C C . ARG B 1 77 ? 42.700 53.012 26.022 1.00 28.06 77 ARG B C 1
ATOM 1588 O O . ARG B 1 77 ? 43.484 52.086 26.257 1.00 23.97 77 ARG B O 1
ATOM 1596 N N . THR B 1 78 ? 42.224 53.271 24.808 1.00 21.08 78 THR B N 1
ATOM 1597 C CA . THR B 1 78 ? 42.559 52.415 23.687 1.00 19.10 78 THR B CA 1
ATOM 1598 C C . THR B 1 78 ? 43.480 53.139 22.735 1.00 22.80 78 THR B C 1
ATOM 1599 O O . THR B 1 78 ? 43.208 54.256 22.322 1.00 23.73 78 THR B O 1
ATOM 1603 N N . SER B 1 79 ? 44.599 52.509 22.417 1.00 25.57 79 SER B N 1
ATOM 1604 C CA . SER B 1 79 ? 45.481 53.033 21.396 1.00 27.60 79 SER B CA 1
ATOM 1605 C C . SER B 1 79 ? 45.701 51.923 20.375 1.00 31.38 79 SER B C 1
ATOM 1606 O O . SER B 1 79 ? 45.441 50.756 20.667 1.00 32.92 79 SER B O 1
ATOM 1609 N N . ILE B 1 80 ? 46.137 52.278 19.171 1.00 30.85 80 ILE B N 1
ATOM 1610 C CA . ILE B 1 80 ? 46.411 51.273 18.147 1.00 31.08 80 ILE B CA 1
ATOM 1611 C C . ILE B 1 80 ? 47.926 51.139 17.964 1.00 35.71 80 ILE B C 1
ATOM 1612 O O . ILE B 1 80 ? 48.633 52.135 17.884 1.00 39.72 80 ILE B O 1
ATOM 1617 N N . ARG B 1 81 ? 48.394 49.929 18.009 1.00 47.55 81 ARG B N 1
ATOM 1618 C CA . ARG B 1 81 ? 49.793 49.701 18.054 1.00 55.09 81 ARG B CA 1
ATOM 1619 C C . ARG B 1 81 ? 50.522 48.745 17.142 1.00 52.50 81 ARG B C 1
ATOM 1620 O O . ARG B 1 81 ? 51.675 48.607 17.377 1.00 62.03 81 ARG B O 1
ATOM 1628 N N . GLU B 1 82 ? 49.903 48.024 16.225 1.00 35.44 82 GLU B N 1
ATOM 1629 C CA . GLU B 1 82 ? 50.709 47.209 15.291 1.00 41.12 82 GLU B CA 1
ATOM 1630 C C . GLU B 1 82 ? 50.115 47.113 13.902 1.00 37.33 82 GLU B C 1
ATOM 1631 O O . GLU B 1 82 ? 49.878 46.040 13.426 1.00 39.82 82 GLU B O 1
ATOM 1637 N N . LEU B 1 83 ? 49.894 48.237 13.266 1.00 23.73 83 LEU B N 1
ATOM 1638 C CA . LEU B 1 83 ? 49.081 48.233 12.081 1.00 24.85 83 LEU B CA 1
ATOM 1639 C C . LEU B 1 83 ? 49.795 47.605 10.907 1.00 22.92 83 LEU B C 1
ATOM 1640 O O . LEU B 1 83 ? 50.857 47.959 10.557 1.00 24.42 83 LEU B O 1
ATOM 1645 N N . LYS B 1 84 ? 49.165 46.625 10.315 1.00 35.36 84 LYS B N 1
ATOM 1646 C CA . LYS B 1 84 ? 49.734 46.039 9.114 1.00 36.78 84 LYS B CA 1
ATOM 1647 C C . LYS B 1 84 ? 48.681 46.084 8.026 1.00 33.33 84 LYS B C 1
ATOM 1648 O O . LYS B 1 84 ? 47.605 46.632 8.236 1.00 36.08 84 LYS B O 1
ATOM 1654 N N . ASP B 1 85 ? 48.984 45.527 6.864 1.00 40.15 85 ASP B N 1
ATOM 1655 C CA . ASP B 1 85 ? 48.018 45.542 5.782 1.00 44.05 85 ASP B CA 1
ATOM 1656 C C . ASP B 1 85 ? 46.724 44.842 6.197 1.00 45.14 85 ASP B C 1
ATOM 1657 O O . ASP B 1 85 ? 45.633 45.347 5.945 1.00 41.93 85 ASP B O 1
ATOM 1662 N N . LYS B 1 86 ? 46.838 43.687 6.843 1.00 36.51 86 LYS B N 1
ATOM 1663 C CA . LYS B 1 86 ? 45.650 42.869 7.074 1.00 36.17 86 LYS B CA 1
ATOM 1664 C C . LYS B 1 86 ? 45.237 42.692 8.535 1.00 36.14 86 LYS B C 1
ATOM 1665 O O . LYS B 1 86 ? 44.191 42.101 8.809 1.00 37.74 86 LYS B O 1
ATOM 1671 N N . SER B 1 87 ? 46.045 43.208 9.460 1.00 24.90 87 SER B N 1
ATOM 1672 C CA . SER B 1 87 ? 45.746 43.112 10.882 1.00 23.21 87 SER B CA 1
ATOM 1673 C C . SER B 1 87 ? 46.137 44.389 11.644 1.00 28.14 87 SER B C 1
ATOM 1674 O O . SER B 1 87 ? 46.864 45.240 11.132 1.00 24.33 87 SER B O 1
ATOM 1677 N N . PHE B 1 88 ? 45.640 44.512 12.873 1.00 22.01 88 PHE B N 1
ATOM 1678 C CA . PHE B 1 88 ? 46.045 45.581 13.769 1.00 18.72 88 PHE B CA 1
ATOM 1679 C C . PHE B 1 88 ? 45.889 45.104 15.214 1.00 16.74 88 PHE B C 1
ATOM 1680 O O . PHE B 1 88 ? 45.133 44.167 15.488 1.00 16.32 88 PHE B O 1
ATOM 1688 N N . ILE B 1 89 ? 46.622 45.735 16.127 1.00 13.15 89 ILE B N 1
ATOM 1689 C CA . ILE B 1 89 ? 46.516 45.450 17.556 1.00 17.01 89 ILE B CA 1
ATOM 1690 C C . ILE B 1 89 ? 46.043 46.683 18.328 1.00 13.22 89 ILE B C 1
ATOM 1691 O O . ILE B 1 89 ? 46.586 47.766 18.165 1.00 19.83 89 ILE B O 1
ATOM 1696 N N . LEU B 1 90 ? 45.028 46.505 19.164 1.00 14.11 90 LEU B N 1
ATOM 1697 C CA . LEU B 1 90 ? 44.563 47.549 20.063 1.00 14.77 90 LEU B CA 1
ATOM 1698 C C . LEU B 1 90 ? 45.114 47.298 21.453 1.00 12.93 90 LEU B C 1
ATOM 1699 O O . LEU B 1 90 ? 44.972 46.200 21.990 1.00 9.32 90 LEU B O 1
ATOM 1704 N N . GLU B 1 91 ? 45.741 48.308 22.032 1.00 17.08 91 GLU B N 1
ATOM 1705 C CA . GLU B 1 91 ? 46.087 48.256 23.438 1.00 18.78 91 GLU B CA 1
ATOM 1706 C C . GLU B 1 91 ? 44.964 48.889 24.290 1.00 19.70 91 GLU B C 1
ATOM 1707 O O . GLU B 1 91 ? 44.438 49.963 23.960 1.00 22.05 91 GLU B O 1
ATOM 1713 N N . HIS B 1 92 ? 44.585 48.211 25.369 1.00 14.22 92 HIS B N 1
ATOM 1714 C CA . HIS B 1 92 ? 43.535 48.696 26.258 1.00 15.48 92 HIS B CA 1
ATOM 1715 C C . HIS B 1 92 ? 44.062 48.749 27.666 1.00 19.62 92 HIS B C 1
ATOM 1716 O O . HIS B 1 92 ? 44.597 47.756 28.163 1.00 20.98 92 HIS B O 1
ATOM 1723 N N . HIS B 1 93 ? 43.875 49.893 28.317 1.00 21.68 93 HIS B N 1
ATOM 1724 C CA . HIS B 1 93 ? 44.286 50.070 29.693 1.00 21.95 93 HIS B CA 1
ATOM 1725 C C . HIS B 1 93 ? 43.087 50.449 30.549 1.00 19.66 93 HIS B C 1
ATOM 1726 O O . HIS B 1 93 ? 42.447 51.478 30.312 1.00 19.37 93 HIS B O 1
ATOM 1733 N N . PHE B 1 94 ? 42.798 49.627 31.551 1.00 10.25 94 PHE B N 1
ATOM 1734 C CA . PHE B 1 94 ? 41.701 49.896 32.470 1.00 11.27 94 PHE B CA 1
ATOM 1735 C C . PHE B 1 94 ? 42.163 50.864 33.527 1.00 15.44 94 PHE B C 1
ATOM 1736 O O . PHE B 1 94 ? 43.179 50.630 34.216 1.00 13.69 94 PHE B O 1
ATOM 1744 N N . ILE B 1 95 ? 41.430 51.968 33.630 1.00 21.84 95 ILE B N 1
ATOM 1745 C CA . ILE B 1 95 ? 41.725 52.978 34.617 1.00 18.84 95 ILE B CA 1
ATOM 1746 C C . ILE B 1 95 ? 40.602 53.062 35.653 1.00 17.55 95 ILE B C 1
ATOM 1747 O O . ILE B 1 95 ? 39.440 53.275 35.328 1.00 22.11 95 ILE B O 1
ATOM 1752 N N . LYS B 1 96 ? 40.969 52.853 36.901 1.00 8.66 96 LYS B N 1
ATOM 1753 C CA . LYS B 1 96 ? 40.075 53.045 38.020 1.00 14.56 96 LYS B CA 1
ATOM 1754 C C . LYS B 1 96 ? 40.771 53.944 39.034 1.00 18.17 96 LYS B C 1
ATOM 1755 O O . LYS B 1 96 ? 41.932 53.699 39.399 1.00 16.49 96 LYS B O 1
ATOM 1761 N N . GLN B 1 97 ? 40.064 54.988 39.468 1.00 24.66 97 GLN B N 1
ATOM 1762 C CA . GLN B 1 97 ? 40.574 55.907 40.473 1.00 23.71 97 GLN B CA 1
ATOM 1763 C C . GLN B 1 97 ? 41.888 56.492 39.996 1.00 23.94 97 GLN B C 1
ATOM 1764 O O . GLN B 1 97 ? 42.829 56.635 40.768 1.00 24.74 97 GLN B O 1
ATOM 1770 N N . GLY B 1 98 ? 41.942 56.813 38.708 1.00 13.32 98 GLY B N 1
ATOM 1771 C CA . GLY B 1 98 ? 43.104 57.453 38.129 1.00 16.50 98 GLY B CA 1
ATOM 1772 C C . GLY B 1 98 ? 44.300 56.539 37.910 1.00 20.66 98 GLY B C 1
ATOM 1773 O O . GLY B 1 98 ? 45.327 56.998 37.413 1.00 16.11 98 GLY B O 1
ATOM 1774 N N . ARG B 1 99 ? 44.154 55.253 38.241 1.00 35.15 99 ARG B N 1
ATOM 1775 C CA . ARG B 1 99 ? 45.235 54.272 38.104 1.00 35.47 99 ARG B CA 1
ATOM 1776 C C . ARG B 1 99 ? 44.913 53.112 37.157 1.00 33.59 99 ARG B C 1
ATOM 1777 O O . ARG B 1 99 ? 43.746 52.739 36.984 1.00 27.30 99 ARG B O 1
ATOM 1785 N N . VAL B 1 100 ? 45.961 52.528 36.573 1.00 23.08 100 VAL B N 1
ATOM 1786 C CA . VAL B 1 100 ? 45.819 51.340 35.725 1.00 23.70 100 VAL B CA 1
ATOM 1787 C C . VAL B 1 100 ? 45.698 50.045 36.551 1.00 27.22 100 VAL B C 1
ATOM 1788 O O . VAL B 1 100 ? 46.650 49.611 37.207 1.00 30.18 100 VAL B O 1
ATOM 1792 N N . ILE B 1 101 ? 44.526 49.429 36.512 1.00 11.50 101 ILE B N 1
ATOM 1793 C CA . ILE B 1 101 ? 44.283 48.223 37.297 1.00 14.56 101 ILE B CA 1
ATOM 1794 C C . ILE B 1 101 ? 44.215 46.948 36.450 1.00 15.60 101 ILE B C 1
ATOM 1795 O O . ILE B 1 101 ? 43.986 45.858 36.969 1.00 17.27 101 ILE B O 1
ATOM 1800 N N . ALA B 1 102 ? 44.411 47.092 35.148 1.00 22.58 102 ALA B N 1
ATOM 1801 C CA . ALA B 1 102 ? 44.487 45.957 34.241 1.00 25.10 102 ALA B CA 1
ATOM 1802 C C . ALA B 1 102 ? 44.880 46.510 32.890 1.00 23.74 102 ALA B C 1
ATOM 1803 O O . ALA B 1 102 ? 44.552 47.653 32.577 1.00 23.65 102 ALA B O 1
ATOM 1805 N N . SER B 1 103 ? 45.581 45.717 32.088 1.00 20.54 103 SER B N 1
ATOM 1806 C CA . SER B 1 103 ? 45.910 46.140 30.729 1.00 21.24 103 SER B CA 1
ATOM 1807 C C . SER B 1 103 ? 46.075 44.953 29.793 1.00 19.23 103 SER B C 1
ATOM 1808 O O . SER B 1 103 ? 46.674 43.943 30.144 1.00 16.71 103 SER B O 1
ATOM 1811 N N . GLY B 1 104 ? 45.523 45.075 28.596 1.00 10.79 104 GLY B N 1
ATOM 1812 C CA . GLY B 1 104 ? 45.670 44.022 27.631 1.00 12.58 104 GLY B CA 1
ATOM 1813 C C . GLY B 1 104 ? 45.744 44.517 26.217 1.00 13.10 104 GLY B C 1
ATOM 1814 O O . GLY B 1 104 ? 45.897 45.711 25.953 1.00 13.30 104 GLY B O 1
ATOM 1815 N N . HIS B 1 105 ? 45.635 43.586 25.286 1.00 19.44 105 HIS B N 1
ATOM 1816 C CA . HIS B 1 105 ? 45.536 43.971 23.893 1.00 18.10 105 HIS B CA 1
ATOM 1817 C C . HIS B 1 105 ? 44.692 42.962 23.153 1.00 19.99 105 HIS B C 1
ATOM 1818 O O . HIS B 1 105 ? 44.419 41.868 23.652 1.00 25.21 105 HIS B O 1
ATOM 1825 N N . GLU B 1 106 ? 44.266 43.351 21.966 1.00 12.92 106 GLU B N 1
ATOM 1826 C CA . GLU B 1 106 ? 43.580 42.474 21.052 1.00 13.08 106 GLU B CA 1
ATOM 1827 C C . GLU B 1 106 ? 44.355 42.536 19.734 1.00 18.03 106 GLU B C 1
ATOM 1828 O O . GLU B 1 106 ? 44.659 43.621 19.241 1.00 18.75 106 GLU B O 1
ATOM 1834 N N . LYS B 1 107 ? 44.704 41.386 19.176 1.00 17.22 107 LYS B N 1
ATOM 1835 C CA . LYS B 1 107 ? 45.098 41.341 17.777 1.00 19.38 107 LYS B CA 1
ATOM 1836 C C . LYS B 1 107 ? 43.856 41.081 16.942 1.00 18.00 107 LYS B C 1
ATOM 1837 O O . LYS B 1 107 ? 43.132 40.113 17.182 1.00 18.18 107 LYS B O 1
ATOM 1843 N N . ARG B 1 108 ? 43.592 41.947 15.973 1.00 18.14 108 ARG B N 1
ATOM 1844 C CA . ARG B 1 108 ? 42.418 41.776 15.125 1.00 19.13 108 ARG B CA 1
ATOM 1845 C C . ARG B 1 108 ? 42.758 41.859 13.638 1.00 20.84 108 ARG B C 1
ATOM 1846 O O . ARG B 1 108 ? 43.740 42.487 13.233 1.00 20.78 108 ARG B O 1
ATOM 1854 N N . VAL B 1 109 ? 41.929 41.223 12.825 1.00 20.24 109 VAL B N 1
ATOM 1855 C CA . VAL B 1 109 ? 42.099 41.271 11.386 1.00 25.19 109 VAL B CA 1
ATOM 1856 C C . VAL B 1 109 ? 40.855 41.899 10.797 1.00 30.32 109 VAL B C 1
ATOM 1857 O O . VAL B 1 109 ? 39.950 42.266 11.539 1.00 32.47 109 VAL B O 1
ATOM 1861 N N . TRP B 1 110 ? 40.808 42.038 9.477 1.00 35.44 110 TRP B N 1
ATOM 1862 C CA . TRP B 1 110 ? 39.620 42.556 8.820 1.00 30.74 110 TRP B CA 1
ATOM 1863 C C . TRP B 1 110 ? 39.020 41.456 7.969 1.00 32.45 110 TRP B C 1
ATOM 1864 O O . TRP B 1 110 ? 39.745 40.781 7.237 1.00 35.32 110 TRP B O 1
ATOM 1875 N N . ALA B 1 111 ? 37.706 41.263 8.070 1.00 26.86 111 ALA B N 1
ATOM 1876 C CA . ALA B 1 111 ? 37.035 40.203 7.321 1.00 32.08 111 ALA B CA 1
ATOM 1877 C C . ALA B 1 111 ? 35.711 40.654 6.707 1.00 39.11 111 ALA B C 1
ATOM 1878 O O . ALA B 1 111 ? 35.159 41.702 7.081 1.00 31.31 111 ALA B O 1
ATOM 1880 N N . ASN B 1 112 ? 35.204 39.844 5.777 1.00 42.09 112 ASN B N 1
ATOM 1881 C CA . ASN B 1 112 ? 33.951 40.141 5.091 1.00 43.66 112 ASN B CA 1
ATOM 1882 C C . ASN B 1 112 ? 32.994 38.950 5.040 1.00 41.12 112 ASN B C 1
ATOM 1883 O O . ASN B 1 112 ? 33.287 37.881 5.581 1.00 43.98 112 ASN B O 1
ATOM 1888 N N . ALA B 1 119 ? 35.966 35.402 5.483 1.00 37.30 119 ALA B N 1
ATOM 1889 C CA . ALA B 1 119 ? 36.913 35.795 4.441 1.00 41.28 119 ALA B CA 1
ATOM 1890 C C . ALA B 1 119 ? 37.723 37.021 4.850 1.00 42.41 119 ALA B C 1
ATOM 1891 O O . ALA B 1 119 ? 37.266 38.161 4.680 1.00 38.19 119 ALA B O 1
ATOM 1893 N N . VAL B 1 120 ? 38.926 36.785 5.374 1.00 35.72 120 VAL B N 1
ATOM 1894 C CA . VAL B 1 120 ? 39.811 37.875 5.783 1.00 34.72 120 VAL B CA 1
ATOM 1895 C C . VAL B 1 120 ? 40.212 38.740 4.603 1.00 37.34 120 VAL B C 1
ATOM 1896 O O . VAL B 1 120 ? 40.281 38.271 3.467 1.00 40.83 120 VAL B O 1
ATOM 1900 N N . CYS B 1 121 ? 40.495 40.007 4.871 1.00 39.94 121 CYS B N 1
ATOM 1901 C CA . CYS B 1 121 ? 40.891 40.914 3.805 1.00 39.59 121 CYS B CA 1
ATOM 1902 C C . CYS B 1 121 ? 41.655 42.107 4.357 1.00 38.46 121 CYS B C 1
ATOM 1903 O O . CYS B 1 121 ? 41.785 42.265 5.570 1.00 35.33 121 CYS B O 1
ATOM 1906 N N . PRO B 1 122 ? 42.175 42.951 3.463 1.00 42.00 122 PRO B N 1
ATOM 1907 C CA . PRO B 1 122 ? 42.945 44.108 3.922 1.00 42.09 122 PRO B CA 1
ATOM 1908 C C . PRO B 1 122 ? 42.055 45.118 4.634 1.00 36.49 122 PRO B C 1
ATOM 1909 O O . PRO B 1 122 ? 40.907 45.324 4.238 1.00 40.15 122 PRO B O 1
ATOM 1913 N N . ILE B 1 123 ? 42.583 45.728 5.684 1.00 31.34 123 ILE B N 1
ATOM 1914 C CA . ILE B 1 123 ? 41.934 46.862 6.312 1.00 36.21 123 ILE B CA 1
ATOM 1915 C C . ILE B 1 123 ? 41.652 47.890 5.222 1.00 37.02 123 ILE B C 1
ATOM 1916 O O . ILE B 1 123 ? 42.524 48.182 4.411 1.00 45.38 123 ILE B O 1
ATOM 1921 N N . PRO B 1 124 ? 40.458 48.428 5.230 1.00 32.62 124 PRO B N 1
ATOM 1922 C CA . PRO B 1 124 ? 40.062 49.424 4.263 1.00 31.03 124 PRO B CA 1
ATOM 1923 C C . PRO B 1 124 ? 40.874 50.631 4.436 1.00 31.90 124 PRO B C 1
ATOM 1924 O O . PRO B 1 124 ? 41.295 51.016 5.489 1.00 24.43 124 PRO B O 1
ATOM 1928 N N . SER B 1 125 ? 41.045 51.236 3.300 1.00 41.96 125 SER B N 1
ATOM 1929 C CA . SER B 1 125 ? 41.918 52.326 3.113 1.00 38.85 125 SER B CA 1
ATOM 1930 C C . SER B 1 125 ? 41.533 53.520 3.977 1.00 39.74 125 SER B C 1
ATOM 1931 O O . SER B 1 125 ? 42.364 54.146 4.546 1.00 38.43 125 SER B O 1
ATOM 1934 N N . SER B 1 126 ? 40.259 53.802 4.077 1.00 35.15 126 SER B N 1
ATOM 1935 C CA . SER B 1 126 ? 39.784 54.869 4.907 1.00 31.15 126 SER B CA 1
ATOM 1936 C C . SER B 1 126 ? 40.068 54.621 6.364 1.00 31.93 126 SER B C 1
ATOM 1937 O O . SER B 1 126 ? 40.366 55.518 7.081 1.00 30.61 126 SER B O 1
ATOM 1940 N N . VAL B 1 127 ? 39.906 53.384 6.783 1.00 25.11 127 VAL B N 1
ATOM 1941 C CA . VAL B 1 127 ? 40.235 52.965 8.139 1.00 23.79 127 VAL B CA 1
ATOM 1942 C C . VAL B 1 127 ? 41.744 53.030 8.338 1.00 21.87 127 VAL B C 1
ATOM 1943 O O . VAL B 1 127 ? 42.227 53.558 9.334 1.00 20.17 127 VAL B O 1
ATOM 1947 N N . ARG B 1 128 ? 42.492 52.524 7.370 1.00 39.82 128 ARG B N 1
ATOM 1948 C CA . ARG B 1 128 ? 43.948 52.583 7.450 1.00 42.72 128 ARG B CA 1
ATOM 1949 C C . ARG B 1 128 ? 44.423 54.002 7.749 1.00 41.49 128 ARG B C 1
ATOM 1950 O O . ARG B 1 128 ? 45.164 54.220 8.698 1.00 39.20 128 ARG B O 1
ATOM 1958 N N . VAL B 1 129 ? 43.981 54.963 6.945 1.00 35.03 129 VAL B N 1
ATOM 1959 C CA . VAL B 1 129 ? 44.371 56.359 7.124 1.00 36.40 129 VAL B CA 1
ATOM 1960 C C . VAL B 1 129 ? 43.920 56.927 8.467 1.00 39.23 129 VAL B C 1
ATOM 1961 O O . VAL B 1 129 ? 44.576 57.799 9.042 1.00 45.05 129 VAL B O 1
ATOM 1965 N N . ALA B 1 130 ? 42.782 56.450 8.953 1.00 31.98 130 ALA B N 1
ATOM 1966 C CA . ALA B 1 130 ? 42.259 56.906 10.234 1.00 29.09 130 ALA B CA 1
ATOM 1967 C C . ALA B 1 130 ? 43.100 56.344 11.391 1.00 28.20 130 ALA B C 1
ATOM 1968 O O . ALA B 1 130 ? 43.299 57.014 12.398 1.00 28.58 130 ALA B O 1
ATOM 1970 N N . PHE B 1 131 ? 43.582 55.111 11.234 1.00 39.04 131 PHE B N 1
ATOM 1971 C CA . PHE B 1 131 ? 44.537 54.507 12.162 1.00 39.54 131 PHE B CA 1
ATOM 1972 C C . PHE B 1 131 ? 45.913 55.169 12.065 1.00 47.28 131 PHE B C 1
ATOM 1973 O O . PHE B 1 131 ? 46.660 55.216 13.041 1.00 48.93 131 PHE B O 1
ATOM 1981 N N . ALA B 1 132 ? 46.252 55.658 10.878 1.00 65.67 132 ALA B N 1
ATOM 1982 C CA . ALA B 1 132 ? 47.550 56.278 10.662 1.00 72.31 132 ALA B CA 1
ATOM 1983 C C . ALA B 1 132 ? 47.492 57.781 10.931 1.00 76.35 132 ALA B C 1
ATOM 1984 O O . ALA B 1 132 ? 48.099 58.576 10.212 1.00 85.46 132 ALA B O 1
ATOM 1986 N N . ASN B 1 133 ? 46.760 58.164 11.972 1.00 47.49 133 ASN B N 1
ATOM 1987 C CA . ASN B 1 133 ? 46.636 59.569 12.341 1.00 45.70 133 ASN B CA 1
ATOM 1988 C C . ASN B 1 133 ? 46.143 59.708 13.778 1.00 46.80 133 ASN B C 1
ATOM 1989 O O . ASN B 1 133 ? 45.579 60.740 14.144 1.00 46.48 133 ASN B O 1
ATOM 1991 N N . LYS C 1 4 ? 25.623 93.106 38.534 1.00 62.56 4 LYS C N 1
ATOM 1992 C CA . LYS C 1 4 ? 26.287 91.850 38.545 1.00 47.47 4 LYS C CA 1
ATOM 1993 C C . LYS C 1 4 ? 27.692 91.935 39.062 1.00 47.89 4 LYS C C 1
ATOM 1994 O O . LYS C 1 4 ? 28.453 91.087 38.765 1.00 46.44 4 LYS C O 1
ATOM 2000 N N . VAL C 1 5 ? 28.031 92.943 39.848 1.00 28.95 5 VAL C N 1
ATOM 2001 C CA . VAL C 1 5 ? 29.299 92.954 40.563 1.00 27.37 5 VAL C CA 1
ATOM 2002 C C . VAL C 1 5 ? 29.172 93.184 42.066 1.00 26.39 5 VAL C C 1
ATOM 2003 O O . VAL C 1 5 ? 28.709 94.185 42.508 1.00 27.67 5 VAL C O 1
ATOM 2007 N N . TYR C 1 6 ? 29.715 92.256 42.823 1.00 26.26 6 TYR C N 1
ATOM 2008 C CA . TYR C 1 6 ? 29.683 92.289 44.265 1.00 26.62 6 TYR C CA 1
ATOM 2009 C C . TYR C 1 6 ? 31.055 92.434 44.886 1.00 25.51 6 TYR C C 1
ATOM 2010 O O . TYR C 1 6 ? 31.879 91.583 44.798 1.00 25.84 6 TYR C O 1
ATOM 2019 N N . HIS C 1 7 ? 31.264 93.542 45.527 1.00 27.49 7 HIS C N 1
ATOM 2020 C CA . HIS C 1 7 ? 32.540 93.777 46.179 1.00 31.35 7 HIS C CA 1
ATOM 2021 C C . HIS C 1 7 ? 32.535 93.287 47.632 1.00 30.17 7 HIS C C 1
ATOM 2022 O O . HIS C 1 7 ? 31.541 93.436 48.352 1.00 25.00 7 HIS C O 1
ATOM 2029 N N . PHE C 1 8 ? 33.655 92.703 48.051 1.00 19.76 8 PHE C N 1
ATOM 2030 C CA . PHE C 1 8 ? 33.867 92.351 49.456 1.00 18.03 8 PHE C CA 1
ATOM 2031 C C . PHE C 1 8 ? 35.361 92.373 49.771 1.00 24.26 8 PHE C C 1
ATOM 2032 O O . PHE C 1 8 ? 36.196 92.413 48.853 1.00 18.83 8 PHE C O 1
ATOM 2040 N N . ARG C 1 9 ? 35.704 92.362 51.059 1.00 32.14 9 ARG C N 1
ATOM 2041 C CA . ARG C 1 9 ? 37.107 92.234 51.463 1.00 31.34 9 ARG C CA 1
ATOM 2042 C C . ARG C 1 9 ? 37.335 91.038 52.369 1.00 31.67 9 ARG C C 1
ATOM 2043 O O . ARG C 1 9 ? 36.499 90.720 53.218 1.00 27.64 9 ARG C O 1
ATOM 2051 N N . VAL C 1 10 ? 38.475 90.375 52.197 1.00 25.55 10 VAL C N 1
ATOM 2052 C CA . VAL C 1 10 ? 38.784 89.223 53.041 1.00 24.81 10 VAL C CA 1
ATOM 2053 C C . VAL C 1 10 ? 38.970 89.678 54.483 1.00 23.31 10 VAL C C 1
ATOM 2054 O O . VAL C 1 10 ? 39.769 90.574 54.757 1.00 23.95 10 VAL C O 1
ATOM 2058 N N . LYS C 1 11 ? 38.216 89.083 55.400 1.00 16.58 11 LYS C N 1
ATOM 2059 C CA . LYS C 1 11 ? 38.323 89.445 56.809 1.00 16.60 11 LYS C CA 1
ATOM 2060 C C . LYS C 1 11 ? 39.279 88.470 57.482 1.00 20.50 11 LYS C C 1
ATOM 2061 O O . LYS C 1 11 ? 39.492 87.352 56.981 1.00 19.62 11 LYS C O 1
ATOM 2067 N N . PHE C 1 12 ? 39.848 88.887 58.610 1.00 13.90 12 PHE C N 1
ATOM 2068 C CA . PHE C 1 12 ? 40.740 88.021 59.359 1.00 18.81 12 PHE C CA 1
ATOM 2069 C C . PHE C 1 12 ? 40.027 86.721 59.654 1.00 19.10 12 PHE C C 1
ATOM 2070 O O . PHE C 1 12 ? 40.645 85.655 59.648 1.00 21.49 12 PHE C O 1
ATOM 2078 N N . GLY C 1 13 ? 38.724 86.828 59.926 1.00 14.13 13 GLY C N 1
ATOM 2079 C CA . GLY C 1 13 ? 37.905 85.701 60.334 1.00 13.76 13 GLY C CA 1
ATOM 2080 C C . GLY C 1 13 ? 37.684 84.716 59.205 1.00 16.03 13 GLY C C 1
ATOM 2081 O O . GLY C 1 13 ? 37.324 83.557 59.435 1.00 14.05 13 GLY C O 1
ATOM 2082 N N . ASP C 1 14 ? 37.913 85.165 57.978 1.00 18.74 14 ASP C N 1
ATOM 2083 C CA . ASP C 1 14 ? 37.764 84.284 56.833 1.00 19.65 14 ASP C CA 1
ATOM 2084 C C . ASP C 1 14 ? 39.019 83.457 56.616 1.00 20.09 14 ASP C C 1
ATOM 2085 O O . ASP C 1 14 ? 39.027 82.562 55.788 1.00 17.75 14 ASP C O 1
ATOM 2090 N N . THR C 1 15 ? 40.083 83.752 57.359 1.00 17.65 15 THR C N 1
ATOM 2091 C CA . THR C 1 15 ? 41.305 82.970 57.211 1.00 18.05 15 THR C CA 1
ATOM 2092 C C . THR C 1 15 ? 41.296 81.747 58.112 1.00 19.06 15 THR C C 1
ATOM 2093 O O . THR C 1 15 ? 40.515 81.662 59.065 1.00 17.46 15 THR C O 1
ATOM 2097 N N . ASP C 1 16 ? 42.170 80.800 57.780 1.00 14.09 16 ASP C N 1
ATOM 2098 C CA . ASP C 1 16 ? 42.407 79.622 58.582 1.00 13.01 16 ASP C CA 1
ATOM 2099 C C . ASP C 1 16 ? 43.913 79.571 58.850 1.00 16.87 16 ASP C C 1
ATOM 2100 O O . ASP C 1 16 ? 44.654 80.403 58.342 1.00 17.09 16 ASP C O 1
ATOM 2105 N N . ALA C 1 17 ? 44.374 78.580 59.608 1.00 20.10 17 ALA C N 1
ATOM 2106 C CA . ALA C 1 17 ? 45.748 78.587 60.103 1.00 16.50 17 ALA C CA 1
ATOM 2107 C C . ALA C 1 17 ? 46.809 78.376 59.025 1.00 21.10 17 ALA C C 1
ATOM 2108 O O . ALA C 1 17 ? 47.993 78.598 59.274 1.00 20.28 17 ALA C O 1
ATOM 2110 N N . ALA C 1 18 ? 46.401 77.924 57.841 1.00 22.14 18 ALA C N 1
ATOM 2111 C CA . ALA C 1 18 ? 47.343 77.805 56.730 1.00 21.56 18 ALA C CA 1
ATOM 2112 C C . ALA C 1 18 ? 47.584 79.174 56.099 1.00 22.97 18 ALA C C 1
ATOM 2113 O O . ALA C 1 18 ? 48.213 79.275 55.049 1.00 25.89 18 ALA C O 1
ATOM 2115 N N . GLY C 1 19 ? 47.089 80.226 56.729 1.00 22.27 19 GLY C N 1
ATOM 2116 C CA . GLY C 1 19 ? 47.304 81.575 56.253 1.00 20.14 19 GLY C CA 1
ATOM 2117 C C . GLY C 1 19 ? 46.590 82.006 54.996 1.00 24.29 19 GLY C C 1
ATOM 2118 O O . GLY C 1 19 ? 46.961 82.983 54.394 1.00 27.66 19 GLY C O 1
ATOM 2119 N N . ILE C 1 20 ? 45.564 81.270 54.609 1.00 23.03 20 ILE C N 1
ATOM 2120 C CA . ILE C 1 20 ? 44.777 81.579 53.430 1.00 22.85 20 ILE C CA 1
ATOM 2121 C C . ILE C 1 20 ? 43.309 81.375 53.766 1.00 20.73 20 ILE C C 1
ATOM 2122 O O . ILE C 1 20 ? 42.990 80.826 54.803 1.00 21.62 20 ILE C O 1
ATOM 2127 N N . VAL C 1 21 ? 42.428 81.838 52.899 1.00 14.14 21 VAL C N 1
ATOM 2128 C CA . VAL C 1 21 ? 41.004 81.719 53.136 1.00 12.20 21 VAL C CA 1
ATOM 2129 C C . VAL C 1 21 ? 40.494 80.275 53.162 1.00 12.36 21 VAL C C 1
ATOM 2130 O O . VAL C 1 21 ? 40.797 79.494 52.288 1.00 15.30 21 VAL C O 1
ATOM 2134 N N . PHE C 1 22 ? 39.693 79.970 54.177 1.00 12.67 22 PHE C N 1
ATOM 2135 C CA . PHE C 1 22 ? 39.071 78.669 54.349 1.00 13.91 22 PHE C CA 1
ATOM 2136 C C . PHE C 1 22 ? 38.161 78.590 53.130 1.00 16.52 22 PHE C C 1
ATOM 2137 O O . PHE C 1 22 ? 37.399 79.495 52.873 1.00 11.94 22 PHE C O 1
ATOM 2145 N N . TYR C 1 23 ? 38.247 77.507 52.380 1.00 15.79 23 TYR C N 1
ATOM 2146 C CA . TYR C 1 23 ? 37.515 77.380 51.123 1.00 17.10 23 TYR C CA 1
ATOM 2147 C C . TYR C 1 23 ? 35.997 77.474 51.146 1.00 17.12 23 TYR C C 1
ATOM 2148 O O . TYR C 1 23 ? 35.410 77.980 50.218 1.00 17.86 23 TYR C O 1
ATOM 2157 N N . PRO C 1 24 ? 35.370 76.983 52.198 1.00 14.95 24 PRO C N 1
ATOM 2158 C CA . PRO C 1 24 ? 33.911 77.023 52.245 1.00 15.28 24 PRO C CA 1
ATOM 2159 C C . PRO C 1 24 ? 33.476 78.486 52.184 1.00 13.83 24 PRO C C 1
ATOM 2160 O O . PRO C 1 24 ? 32.361 78.728 51.768 1.00 15.19 24 PRO C O 1
ATOM 2164 N N . ASN C 1 25 ? 34.317 79.425 52.595 1.00 10.89 25 ASN C N 1
ATOM 2165 C CA . ASN C 1 25 ? 33.939 80.835 52.538 1.00 16.19 25 ASN C CA 1
ATOM 2166 C C . ASN C 1 25 ? 33.588 81.287 51.124 1.00 17.26 25 ASN C C 1
ATOM 2167 O O . ASN C 1 25 ? 32.826 82.244 50.945 1.00 16.32 25 ASN C O 1
ATOM 2172 N N . TYR C 1 26 ? 34.141 80.600 50.124 1.00 15.49 26 TYR C N 1
ATOM 2173 C CA . TYR C 1 26 ? 33.881 80.946 48.732 1.00 14.73 26 TYR C CA 1
ATOM 2174 C C . TYR C 1 26 ? 32.410 80.759 48.373 1.00 17.64 26 TYR C C 1
ATOM 2175 O O . TYR C 1 26 ? 31.835 81.591 47.664 1.00 20.35 26 TYR C O 1
ATOM 2184 N N . TYR C 1 27 ? 31.807 79.693 48.865 1.00 14.72 27 TYR C N 1
ATOM 2185 C CA . TYR C 1 27 ? 30.404 79.391 48.672 1.00 17.02 27 TYR C CA 1
ATOM 2186 C C . TYR C 1 27 ? 29.513 80.425 49.343 1.00 17.17 27 TYR C C 1
ATOM 2187 O O . TYR C 1 27 ? 28.476 80.761 48.857 1.00 17.19 27 TYR C O 1
ATOM 2196 N N . LYS C 1 28 ? 29.955 80.867 50.503 1.00 16.69 28 LYS C N 1
ATOM 2197 C CA . LYS C 1 28 ? 29.335 81.938 51.206 1.00 16.48 28 LYS C CA 1
ATOM 2198 C C . LYS C 1 28 ? 29.396 83.240 50.450 1.00 18.13 28 LYS C C 1
ATOM 2199 O O . LYS C 1 28 ? 28.409 83.892 50.348 1.00 15.92 28 LYS C O 1
ATOM 2205 N N . TRP C 1 29 ? 30.546 83.568 49.880 1.00 14.22 29 TRP C N 1
ATOM 2206 C CA . TRP C 1 29 ? 30.565 84.760 49.046 1.00 14.91 29 TRP C CA 1
ATOM 2207 C C . TRP C 1 29 ? 29.684 84.628 47.812 1.00 13.87 29 TRP C C 1
ATOM 2208 O O . TRP C 1 29 ? 28.988 85.579 47.452 1.00 13.00 29 TRP C O 1
ATOM 2219 N N . MET C 1 30 ? 29.685 83.461 47.174 1.00 18.37 30 MET C N 1
ATOM 2220 C CA . MET C 1 30 ? 28.774 83.243 46.058 1.00 19.54 30 MET C CA 1
ATOM 2221 C C . MET C 1 30 ? 27.304 83.468 46.456 1.00 19.38 30 MET C C 1
ATOM 2222 O O . MET C 1 30 ? 26.553 84.117 45.723 1.00 20.07 30 MET C O 1
ATOM 2227 N N . ASP C 1 31 ? 26.895 82.937 47.608 1.00 15.51 31 ASP C N 1
ATOM 2228 C CA . ASP C 1 31 ? 25.508 83.070 48.069 1.00 14.82 31 ASP C CA 1
ATOM 2229 C C . ASP C 1 31 ? 25.183 84.551 48.282 1.00 17.84 31 ASP C C 1
ATOM 2230 O O . ASP C 1 31 ? 24.115 85.018 47.906 1.00 17.43 31 ASP C O 1
ATOM 2235 N N . GLU C 1 32 ? 26.131 85.290 48.846 1.00 17.00 32 GLU C N 1
ATOM 2236 C CA . GLU C 1 32 ? 26.005 86.737 48.998 1.00 18.67 32 GLU C CA 1
ATOM 2237 C C . GLU C 1 32 ? 25.942 87.477 47.659 1.00 19.80 32 GLU C C 1
ATOM 2238 O O . GLU C 1 32 ? 25.266 88.496 47.531 1.00 17.88 32 GLU C O 1
ATOM 2244 N N . ALA C 1 33 ? 26.674 86.973 46.674 1.00 21.97 33 ALA C N 1
ATOM 2245 C CA . ALA C 1 33 ? 26.665 87.551 45.344 1.00 19.88 33 ALA C CA 1
ATOM 2246 C C . ALA C 1 33 ? 25.296 87.328 44.741 1.00 22.25 33 ALA C C 1
ATOM 2247 O O . ALA C 1 33 ? 24.746 88.200 44.074 1.00 25.22 33 ALA C O 1
ATOM 2249 N N . CYS C 1 34 ? 24.758 86.139 44.971 1.00 19.36 34 CYS C N 1
ATOM 2250 C CA . CYS C 1 34 ? 23.451 85.772 44.455 1.00 16.12 34 CYS C CA 1
ATOM 2251 C C . CYS C 1 34 ? 22.369 86.692 44.989 1.00 17.61 34 CYS C C 1
ATOM 2252 O O . CYS C 1 34 ? 21.538 87.154 44.227 1.00 20.08 34 CYS C O 1
ATOM 2255 N N . HIS C 1 35 ? 22.363 86.936 46.298 1.00 13.85 35 HIS C N 1
ATOM 2256 C CA . HIS C 1 35 ? 21.357 87.821 46.891 1.00 22.95 35 HIS C CA 1
ATOM 2257 C C . HIS C 1 35 ? 21.491 89.265 46.364 1.00 20.76 35 HIS C C 1
ATOM 2258 O O . HIS C 1 35 ? 20.490 89.924 46.074 1.00 24.13 35 HIS C O 1
ATOM 2265 N N . HIS C 1 36 ? 22.732 89.737 46.240 1.00 24.43 36 HIS C N 1
ATOM 2266 C CA . HIS C 1 36 ? 23.029 91.065 45.703 1.00 25.11 36 HIS C CA 1
ATOM 2267 C C . HIS C 1 36 ? 22.593 91.158 44.241 1.00 30.64 36 HIS C C 1
ATOM 2268 O O . HIS C 1 36 ? 22.102 92.190 43.788 1.00 27.18 36 HIS C O 1
ATOM 2275 N N . PHE C 1 37 ? 22.767 90.059 43.515 1.00 31.57 37 PHE C N 1
ATOM 2276 C CA . PHE C 1 37 ? 22.355 89.966 42.125 1.00 28.46 37 PHE C CA 1
ATOM 2277 C C . PHE C 1 37 ? 20.854 90.140 41.993 1.00 31.71 37 PHE C C 1
ATOM 2278 O O . PHE C 1 37 ? 20.394 90.923 41.174 1.00 34.73 37 PHE C O 1
ATOM 2286 N N . LEU C 1 38 ? 20.090 89.403 42.791 1.00 24.05 38 LEU C N 1
ATOM 2287 C CA . LEU C 1 38 ? 18.642 89.396 42.634 1.00 26.90 38 LEU C CA 1
ATOM 2288 C C . LEU C 1 38 ? 18.058 90.734 43.046 1.00 32.81 38 LEU C C 1
ATOM 2289 O O . LEU C 1 38 ? 17.148 91.256 42.403 1.00 33.08 38 LEU C O 1
ATOM 2294 N N . THR C 1 39 ? 18.595 91.285 44.126 1.00 26.49 39 THR C N 1
ATOM 2295 C CA . THR C 1 39 ? 18.197 92.601 44.564 1.00 30.42 39 THR C CA 1
ATOM 2296 C C . THR C 1 39 ? 18.401 93.603 43.436 1.00 30.14 39 THR C C 1
ATOM 2297 O O . THR C 1 39 ? 17.474 94.317 43.056 1.00 31.75 39 THR C O 1
ATOM 2301 N N . GLU C 1 40 ? 19.564 93.586 42.832 1.00 34.78 40 GLU C N 1
ATOM 2302 C CA . GLU C 1 40 ? 19.917 94.505 41.787 1.00 42.41 40 GLU C CA 1
ATOM 2303 C C . GLU C 1 40 ? 18.974 94.402 40.598 1.00 41.48 40 GLU C C 1
ATOM 2304 O O . GLU C 1 40 ? 18.778 95.342 39.864 1.00 38.85 40 GLU C O 1
ATOM 2310 N N . LEU C 1 41 ? 18.464 93.222 40.383 1.00 30.01 41 LEU C N 1
ATOM 2311 C CA . LEU C 1 41 ? 17.512 92.947 39.355 1.00 29.27 41 LEU C CA 1
ATOM 2312 C C . LEU C 1 41 ? 16.128 93.479 39.670 1.00 33.73 41 LEU C C 1
ATOM 2313 O O . LEU C 1 41 ? 15.274 93.480 38.847 1.00 28.98 41 LEU C O 1
ATOM 2318 N N . GLY C 1 42 ? 15.919 93.885 40.899 1.00 31.53 42 GLY C N 1
ATOM 2319 C CA . GLY C 1 42 ? 14.635 94.423 41.302 1.00 33.88 42 GLY C CA 1
ATOM 2320 C C . GLY C 1 42 ? 13.908 93.514 42.266 1.00 36.03 42 GLY C C 1
ATOM 2321 O O . GLY C 1 42 ? 12.735 93.725 42.539 1.00 38.60 42 GLY C O 1
ATOM 2322 N N . PHE C 1 43 ? 14.601 92.511 42.794 1.00 47.40 43 PHE C N 1
ATOM 2323 C CA . PHE C 1 43 ? 13.973 91.575 43.723 1.00 52.45 43 PHE C CA 1
ATOM 2324 C C . PHE C 1 43 ? 14.710 91.461 45.044 1.00 49.21 43 PHE C C 1
ATOM 2325 O O . PHE C 1 43 ? 15.484 90.526 45.240 1.00 53.54 43 PHE C O 1
ATOM 2333 N N . PRO C 1 44 ? 14.469 92.412 45.954 1.00 54.41 44 PRO C N 1
ATOM 2334 C CA . PRO C 1 44 ? 15.047 92.386 47.305 1.00 57.58 44 PRO C CA 1
ATOM 2335 C C . PRO C 1 44 ? 14.753 91.075 48.054 1.00 64.22 44 PRO C C 1
ATOM 2336 O O . PRO C 1 44 ? 13.587 90.714 48.258 1.00 61.01 44 PRO C O 1
ATOM 2340 N N . THR C 1 45 ? 15.815 90.382 48.466 1.00 40.99 45 THR C N 1
ATOM 2341 C CA . THR C 1 45 ? 15.699 89.049 49.057 1.00 41.56 45 THR C CA 1
ATOM 2342 C C . THR C 1 45 ? 14.942 88.980 50.388 1.00 43.75 45 THR C C 1
ATOM 2343 O O . THR C 1 45 ? 14.094 88.109 50.580 1.00 41.31 45 THR C O 1
ATOM 2347 N N . SER C 1 46 ? 15.286 89.875 51.310 1.00 43.11 46 SER C N 1
ATOM 2348 C CA . SER C 1 46 ? 14.601 89.987 52.597 1.00 44.61 46 SER C CA 1
ATOM 2349 C C . SER C 1 46 ? 13.091 89.801 52.478 1.00 47.57 46 SER C C 1
ATOM 2350 O O . SER C 1 46 ? 12.483 89.092 53.277 1.00 49.24 46 SER C O 1
ATOM 2353 N N . GLU C 1 47 ? 12.496 90.450 51.480 1.00 54.59 47 GLU C N 1
ATOM 2354 C CA . GLU C 1 47 ? 11.057 90.387 51.246 1.00 54.85 47 GLU C CA 1
ATOM 2355 C C . GLU C 1 47 ? 10.587 88.966 50.969 1.00 53.99 47 GLU C C 1
ATOM 2356 O O . GLU C 1 47 ? 9.689 88.462 51.639 1.00 56.02 47 GLU C O 1
ATOM 2362 N N . LEU C 1 48 ? 11.196 88.337 49.967 1.00 48.19 48 LEU C N 1
ATOM 2363 C CA . LEU C 1 48 ? 10.905 86.948 49.611 1.00 48.87 48 LEU C CA 1
ATOM 2364 C C . LEU C 1 48 ? 11.005 86.055 50.832 1.00 46.35 48 LEU C C 1
ATOM 2365 O O . LEU C 1 48 ? 10.090 85.290 51.138 1.00 41.12 48 LEU C O 1
ATOM 2370 N N . ILE C 1 49 ? 12.132 86.148 51.521 1.00 52.53 49 ILE C N 1
ATOM 2371 C CA . ILE C 1 49 ? 12.414 85.291 52.664 1.00 53.65 49 ILE C CA 1
ATOM 2372 C C . ILE C 1 49 ? 11.353 85.468 53.713 1.00 55.06 49 ILE C C 1
ATOM 2373 O O . ILE C 1 49 ? 10.943 84.511 54.345 1.00 52.59 49 ILE C O 1
ATOM 2378 N N . ASP C 1 50 ? 10.916 86.705 53.882 1.00 72.06 50 ASP C N 1
ATOM 2379 C CA . ASP C 1 50 ? 9.877 87.043 54.830 1.00 74.54 50 ASP C CA 1
ATOM 2380 C C . ASP C 1 50 ? 8.602 86.324 54.424 1.00 74.67 50 ASP C C 1
ATOM 2381 O O . ASP C 1 50 ? 7.821 85.890 55.264 1.00 73.90 50 ASP C O 1
ATOM 2386 N N . LYS C 1 51 ? 8.411 86.209 53.117 1.00 53.57 51 LYS C N 1
ATOM 2387 C CA . LYS C 1 51 ? 7.259 85.537 52.552 1.00 55.40 51 LYS C CA 1
ATOM 2388 C C . LYS C 1 51 ? 7.455 84.018 52.419 1.00 55.26 51 LYS C C 1
ATOM 2389 O O . LYS C 1 51 ? 6.590 83.337 51.910 1.00 58.52 51 LYS C O 1
ATOM 2395 N N . LYS C 1 52 ? 8.586 83.476 52.853 1.00 52.64 52 LYS C N 1
ATOM 2396 C CA . LYS C 1 52 ? 8.771 81.993 52.719 1.00 51.72 52 LYS C CA 1
ATOM 2397 C C . LYS C 1 52 ? 8.861 81.360 51.285 1.00 46.29 52 LYS C C 1
ATOM 2398 O O . LYS C 1 52 ? 8.262 80.329 50.980 1.00 47.55 52 LYS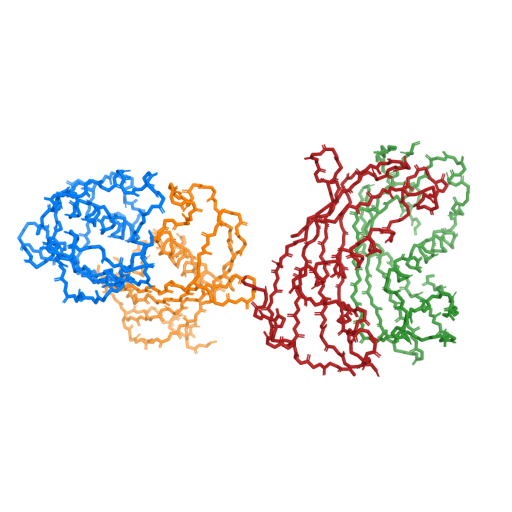 C O 1
ATOM 2404 N N . ILE C 1 53 ? 9.567 82.119 50.465 1.00 37.13 53 ILE C N 1
ATOM 2405 C CA . ILE C 1 53 ? 9.851 81.856 49.086 1.00 37.75 53 ILE C CA 1
ATOM 2406 C C . ILE C 1 53 ? 11.340 82.019 49.046 1.00 31.22 53 ILE C C 1
ATOM 2407 O O . ILE C 1 53 ? 11.883 82.920 49.658 1.00 32.67 53 ILE C O 1
ATOM 2412 N N . GLY C 1 54 ? 11.998 81.144 48.320 1.00 39.84 54 GLY C N 1
ATOM 2413 C CA . GLY C 1 54 ? 13.430 81.180 48.225 1.00 39.16 54 GLY C CA 1
ATOM 2414 C C . GLY C 1 54 ? 13.855 80.629 46.895 1.00 39.68 54 GLY C C 1
ATOM 2415 O O . GLY C 1 54 ? 13.041 80.222 46.081 1.00 35.47 54 GLY C O 1
ATOM 2416 N N . PHE C 1 55 ? 15.158 80.645 46.682 1.00 39.76 55 PHE C N 1
ATOM 2417 C CA . PHE C 1 55 ? 15.757 80.100 45.495 1.00 35.39 55 PHE C CA 1
ATOM 2418 C C . PHE C 1 55 ? 16.911 79.286 46.065 1.00 39.93 55 PHE C C 1
ATOM 2419 O O . PHE C 1 55 ? 18.057 79.681 46.037 1.00 37.42 55 PHE C O 1
ATOM 2427 N N . PRO C 1 56 ? 16.524 78.078 46.630 1.00 33.04 56 PRO C N 1
ATOM 2428 C CA . PRO C 1 56 ? 17.618 77.282 47.215 1.00 28.75 56 PRO C CA 1
ATOM 2429 C C . PRO C 1 56 ? 18.541 76.621 46.196 1.00 29.22 56 PRO C C 1
ATOM 2430 O O . PRO C 1 56 ? 18.220 76.416 45.039 1.00 21.89 56 PRO C O 1
ATOM 2434 N N . ILE C 1 57 ? 19.724 76.290 46.673 1.00 32.21 57 ILE C N 1
ATOM 2435 C CA . ILE C 1 57 ? 20.735 75.667 45.850 1.00 36.35 57 ILE C CA 1
ATOM 2436 C C . ILE C 1 57 ? 20.599 74.150 45.776 1.00 30.31 57 ILE C C 1
ATOM 2437 O O . ILE C 1 57 ? 20.368 73.503 46.770 1.00 33.29 57 ILE C O 1
ATOM 2442 N N . VAL C 1 58 ? 20.734 73.598 44.581 1.00 27.68 58 VAL C N 1
ATOM 2443 C CA . VAL C 1 58 ? 20.655 72.152 44.395 1.00 24.58 58 VAL C CA 1
ATOM 2444 C C . VAL C 1 58 ? 21.996 71.604 43.947 1.00 22.42 58 VAL C C 1
ATOM 2445 O O . VAL C 1 58 ? 22.248 70.396 44.004 1.00 26.63 58 VAL C O 1
ATOM 2449 N N . GLU C 1 59 ? 22.878 72.499 43.525 1.00 24.03 59 GLU C N 1
ATOM 2450 C CA . GLU C 1 59 ? 24.202 72.073 43.103 1.00 30.25 59 GLU C CA 1
ATOM 2451 C C . GLU C 1 59 ? 25.114 73.289 43.051 1.00 26.76 59 GLU C C 1
ATOM 2452 O O . GLU C 1 59 ? 24.708 74.349 42.585 1.00 27.61 59 GLU C O 1
ATOM 2458 N N . ALA C 1 60 ? 26.333 73.149 43.559 1.00 16.80 60 ALA C N 1
ATOM 2459 C CA . ALA C 1 60 ? 27.309 74.225 43.465 1.00 22.52 60 ALA C CA 1
ATOM 2460 C C . ALA C 1 60 ? 28.677 73.631 43.244 1.00 18.40 60 ALA C C 1
ATOM 2461 O O . ALA C 1 60 ? 28.926 72.497 43.626 1.00 22.07 60 ALA C O 1
ATOM 2463 N N . THR C 1 61 ? 29.535 74.348 42.576 1.00 17.52 61 THR C N 1
ATOM 2464 C CA . THR C 1 61 ? 30.849 73.902 42.282 1.00 22.07 61 THR C CA 1
ATOM 2465 C C . THR C 1 61 ? 31.700 75.097 42.314 1.00 22.51 61 THR C C 1
ATOM 2466 O O . THR C 1 61 ? 31.303 76.129 41.937 1.00 24.41 61 THR C O 1
ATOM 2470 N N . CYS C 1 62 ? 32.877 74.943 42.825 1.00 18.14 62 CYS C N 1
ATOM 2471 C CA . CYS C 1 62 ? 33.881 75.904 42.699 1.00 20.76 62 CYS C CA 1
ATOM 2472 C C . CYS C 1 62 ? 35.161 75.184 42.510 1.00 23.35 62 CYS C C 1
ATOM 2473 O O . CYS C 1 62 ? 35.456 74.115 42.865 1.00 21.91 62 CYS C O 1
ATOM 2476 N N . GLN C 1 63 ? 35.948 75.927 41.916 1.00 38.60 63 GLN C N 1
ATOM 2477 C CA . GLN C 1 63 ? 37.206 75.546 41.346 1.00 36.54 63 GLN C CA 1
ATOM 2478 C C . GLN C 1 63 ? 38.223 76.621 41.620 1.00 37.83 63 GLN C C 1
ATOM 2479 O O . GLN C 1 63 ? 37.954 77.756 41.403 1.00 41.07 63 GLN C O 1
ATOM 2485 N N . PHE C 1 64 ? 39.410 76.719 42.420 1.00 27.67 64 PHE C N 1
ATOM 2486 C CA . PHE C 1 64 ? 40.283 77.677 43.070 1.00 27.61 64 PHE C CA 1
ATOM 2487 C C . PHE C 1 64 ? 41.615 77.678 42.338 1.00 34.54 64 PHE C C 1
ATOM 2488 O O . PHE C 1 64 ? 42.261 76.638 42.217 1.00 31.07 64 PHE C O 1
ATOM 2496 N N . LYS C 1 65 ? 41.995 78.813 41.806 1.00 30.32 65 LYS C N 1
ATOM 2497 C CA . LYS C 1 65 ? 43.223 78.921 41.046 1.00 33.46 65 LYS C CA 1
ATOM 2498 C C . LYS C 1 65 ? 44.374 79.582 41.796 1.00 32.81 65 LYS C C 1
ATOM 2499 O O . LYS C 1 65 ? 45.450 79.113 41.763 1.00 37.90 65 LYS C O 1
ATOM 2505 N N . ALA C 1 66 ? 44.113 80.663 42.476 1.00 23.19 66 ALA C N 1
ATOM 2506 C CA . ALA C 1 66 ? 45.050 81.253 43.378 1.00 25.16 66 ALA C CA 1
ATOM 2507 C C . ALA C 1 66 ? 44.339 81.608 44.691 1.00 28.52 66 ALA C C 1
ATOM 2508 O O . ALA C 1 66 ? 43.184 81.900 44.681 1.00 24.71 66 ALA C O 1
ATOM 2510 N N . PRO C 1 67 ? 45.045 81.593 45.805 1.00 30.69 67 PRO C N 1
ATOM 2511 C CA . PRO C 1 67 ? 44.369 81.801 47.086 1.00 29.87 67 PRO C CA 1
ATOM 2512 C C . PRO C 1 67 ? 44.007 83.253 47.351 1.00 29.02 67 PRO C C 1
ATOM 2513 O O . PRO C 1 67 ? 44.495 84.165 46.696 1.00 36.80 67 PRO C O 1
ATOM 2517 N N . LEU C 1 68 ? 43.198 83.449 48.342 1.00 22.65 68 LEU C N 1
ATOM 2518 C CA . LEU C 1 68 ? 42.927 84.714 48.933 1.00 21.80 68 LEU C CA 1
ATOM 2519 C C . LEU C 1 68 ? 43.599 84.841 50.279 1.00 21.08 68 LEU C C 1
ATOM 2520 O O . LEU C 1 68 ? 43.842 83.890 50.956 1.00 16.03 68 LEU C O 1
ATOM 2525 N N . LEU C 1 69 ? 43.933 86.070 50.603 1.00 19.26 69 LEU C N 1
ATOM 2526 C CA . LEU C 1 69 ? 44.583 86.414 51.818 1.00 15.68 69 LEU C CA 1
ATOM 2527 C C . LEU C 1 69 ? 43.871 87.498 52.557 1.00 18.70 69 LEU C C 1
ATOM 2528 O O . LEU C 1 69 ? 43.159 88.258 51.989 1.00 17.86 69 LEU C O 1
ATOM 2533 N N . PHE C 1 70 ? 44.069 87.521 53.857 1.00 17.18 70 PHE C N 1
ATOM 2534 C CA . PHE C 1 70 ? 43.565 88.581 54.708 1.00 20.57 70 PHE C CA 1
ATOM 2535 C C . PHE C 1 70 ? 43.737 89.946 54.052 1.00 23.59 70 PHE C C 1
ATOM 2536 O O . PHE C 1 70 ? 44.838 90.301 53.629 1.00 23.54 70 PHE C O 1
ATOM 2544 N N . ALA C 1 71 ? 42.633 90.686 53.958 1.00 19.59 71 ALA C N 1
ATOM 2545 C CA . ALA C 1 71 ? 42.635 92.077 53.517 1.00 22.32 71 ALA C CA 1
ATOM 2546 C C . ALA C 1 71 ? 42.641 92.272 51.993 1.00 22.91 71 ALA C C 1
ATOM 2547 O O . ALA C 1 71 ? 42.601 93.401 51.511 1.00 24.00 71 ALA C O 1
ATOM 2549 N N . ASP C 1 72 ? 42.716 91.187 51.235 1.00 24.80 72 ASP C N 1
ATOM 2550 C CA . ASP C 1 72 ? 42.569 91.292 49.789 1.00 22.90 72 ASP C CA 1
ATOM 2551 C C . ASP C 1 72 ? 41.230 91.961 49.498 1.00 26.62 72 ASP C C 1
ATOM 2552 O O . ASP C 1 72 ? 40.244 91.699 50.192 1.00 23.54 72 ASP C O 1
ATOM 2557 N N . HIS C 1 73 ? 41.208 92.848 48.501 1.00 30.71 73 HIS C N 1
ATOM 2558 C CA . HIS C 1 73 ? 39.965 93.431 48.021 1.00 27.92 73 HIS C CA 1
ATOM 2559 C C . HIS C 1 73 ? 39.570 92.598 46.830 1.00 30.66 73 HIS C C 1
ATOM 2560 O O . HIS C 1 73 ? 40.376 92.364 45.925 1.00 31.42 73 HIS C O 1
ATOM 2567 N N . VAL C 1 74 ? 38.331 92.137 46.827 1.00 16.42 74 VAL C N 1
ATOM 2568 C CA . VAL C 1 74 ? 37.915 91.168 45.835 1.00 18.48 74 VAL C CA 1
ATOM 2569 C C . VAL C 1 74 ? 36.525 91.529 45.391 1.00 16.90 74 VAL C C 1
ATOM 2570 O O . VAL C 1 74 ? 35.787 92.192 46.124 1.00 16.89 74 VAL C O 1
ATOM 2574 N N . PHE C 1 75 ? 36.151 91.102 44.197 1.00 19.53 75 PHE C N 1
ATOM 2575 C CA . PHE C 1 75 ? 34.756 91.216 43.820 1.00 24.63 75 PHE C CA 1
ATOM 2576 C C . PHE C 1 75 ? 34.386 90.033 42.965 1.00 24.64 75 PHE C C 1
ATOM 2577 O O . PHE C 1 75 ? 35.260 89.346 42.422 1.00 24.13 75 PHE C O 1
ATOM 2585 N N . ILE C 1 76 ? 33.087 89.803 42.837 1.00 19.94 76 ILE C N 1
ATOM 2586 C CA . ILE C 1 76 ? 32.607 88.675 42.082 1.00 21.79 76 ILE C CA 1
ATOM 2587 C C . ILE C 1 76 ? 31.800 89.198 40.919 1.00 26.39 76 ILE C C 1
ATOM 2588 O O . ILE C 1 76 ? 30.981 90.101 41.086 1.00 24.86 76 ILE C O 1
ATOM 2593 N N . ARG C 1 77 ? 32.058 88.640 39.741 1.00 38.74 77 ARG C N 1
ATOM 2594 C CA . ARG C 1 77 ? 31.245 88.895 38.566 1.00 41.62 77 ARG C CA 1
ATOM 2595 C C . ARG C 1 77 ? 30.253 87.765 38.469 1.00 33.68 77 ARG C C 1
ATOM 2596 O O . ARG C 1 77 ? 30.635 86.618 38.246 1.00 38.30 77 ARG C O 1
ATOM 2604 N N . THR C 1 78 ? 28.981 88.085 38.652 1.00 24.76 78 THR C N 1
ATOM 2605 C CA . THR C 1 78 ? 27.920 87.093 38.511 1.00 25.64 78 THR C CA 1
ATOM 2606 C C . THR C 1 78 ? 27.269 87.259 37.148 1.00 31.91 78 THR C C 1
ATOM 2607 O O . THR C 1 78 ? 27.126 88.373 36.647 1.00 27.72 78 THR C O 1
ATOM 2611 N N . SER C 1 79 ? 26.890 86.147 36.539 1.00 31.43 79 SER C N 1
ATOM 2612 C CA . SER C 1 79 ? 26.094 86.208 35.331 1.00 33.16 79 SER C CA 1
ATOM 2613 C C . SER C 1 79 ? 25.137 85.034 35.372 1.00 31.62 79 SER C C 1
ATOM 2614 O O . SER C 1 79 ? 25.478 83.958 35.861 1.00 31.81 79 SER C O 1
ATOM 2617 N N . ILE C 1 80 ? 23.927 85.241 34.894 1.00 32.02 80 ILE C N 1
ATOM 2618 C CA . ILE C 1 80 ? 23.029 84.118 34.734 1.00 40.68 80 ILE C CA 1
ATOM 2619 C C . ILE C 1 80 ? 23.466 83.334 33.481 1.00 46.96 80 ILE C C 1
ATOM 2620 O O . ILE C 1 80 ? 23.599 83.900 32.392 1.00 47.69 80 ILE C O 1
ATOM 2625 N N . ARG C 1 81 ? 23.731 82.041 33.651 1.00 62.56 81 ARG C N 1
ATOM 2626 C CA . ARG C 1 81 ? 24.366 81.236 32.602 1.00 70.47 81 ARG C CA 1
ATOM 2627 C C . ARG C 1 81 ? 23.458 80.139 32.039 1.00 68.95 81 ARG C C 1
ATOM 2628 O O . ARG C 1 81 ? 23.778 79.509 31.029 1.00 72.72 81 ARG C O 1
ATOM 2636 N N . GLU C 1 82 ? 22.329 79.914 32.697 1.00 58.88 82 GLU C N 1
ATOM 2637 C CA . GLU C 1 82 ? 21.336 78.978 32.191 1.00 68.46 82 GLU C CA 1
ATOM 2638 C C . GLU C 1 82 ? 19.979 79.280 32.802 1.00 70.74 82 GLU C C 1
ATOM 2639 O O . GLU C 1 82 ? 19.889 79.810 33.916 1.00 66.98 82 GLU C O 1
ATOM 2645 N N . LEU C 1 83 ? 18.918 78.894 32.119 1.00 51.73 83 LEU C N 1
ATOM 2646 C CA . LEU C 1 83 ? 17.614 79.116 32.652 1.00 48.78 83 LEU C CA 1
ATOM 2647 C C . LEU C 1 83 ? 16.673 78.054 32.238 1.00 54.54 83 LEU C C 1
ATOM 2648 O O . LEU C 1 83 ? 16.789 77.547 31.191 1.00 59.42 83 LEU C O 1
ATOM 2653 N N . LYS C 1 84 ? 15.711 77.739 33.066 1.00 49.51 84 LYS C N 1
ATOM 2654 C CA . LYS C 1 84 ? 14.786 76.683 32.787 1.00 46.43 84 LYS C CA 1
ATOM 2655 C C . LYS C 1 84 ? 13.554 76.925 33.611 1.00 52.78 84 LYS C C 1
ATOM 2656 O O . LYS C 1 84 ? 13.477 77.889 34.287 1.00 52.51 84 LYS C O 1
ATOM 2662 N N . ASP C 1 85 ? 12.554 76.087 33.501 1.00 68.76 85 ASP C N 1
ATOM 2663 C CA . ASP C 1 85 ? 11.268 76.389 34.130 1.00 74.46 85 ASP C CA 1
ATOM 2664 C C . ASP C 1 85 ? 11.392 76.592 35.637 1.00 68.96 85 ASP C C 1
ATOM 2665 O O . ASP C 1 85 ? 10.807 77.525 36.201 1.00 62.21 85 ASP C O 1
ATOM 2670 N N . LYS C 1 86 ? 12.154 75.721 36.289 1.00 93.46 86 LYS C N 1
ATOM 2671 C CA . LYS C 1 86 ? 12.246 75.769 37.743 1.00 97.75 86 LYS C CA 1
ATOM 2672 C C . LYS C 1 86 ? 13.680 75.809 38.247 1.00 80.56 86 LYS C C 1
ATOM 2673 O O . LYS C 1 86 ? 13.915 75.586 39.427 1.00 83.68 86 LYS C O 1
ATOM 2679 N N . SER C 1 87 ? 14.632 76.096 37.364 1.00 36.63 87 SER C N 1
ATOM 2680 C CA . SER C 1 87 ? 16.038 76.141 37.762 1.00 34.83 87 SER C CA 1
ATOM 2681 C C . SER C 1 87 ? 16.863 77.128 36.951 1.00 33.94 87 SER C C 1
ATOM 2682 O O . SER C 1 87 ? 16.633 77.322 35.760 1.00 35.93 87 SER C O 1
ATOM 2685 N N . PHE C 1 88 ? 17.837 77.751 37.602 1.00 30.80 88 PHE C N 1
ATOM 2686 C CA . PHE C 1 88 ? 18.782 78.604 36.894 1.00 27.50 88 PHE C CA 1
ATOM 2687 C C . PHE C 1 88 ? 20.195 78.356 37.397 1.00 26.60 88 PHE C C 1
ATOM 2688 O O . PHE C 1 88 ? 20.414 77.828 38.485 1.00 20.19 88 PHE C O 1
ATOM 2696 N N . ILE C 1 89 ? 21.163 78.717 36.581 1.00 29.45 89 ILE C N 1
ATOM 2697 C CA . ILE C 1 89 ? 22.535 78.530 36.968 1.00 27.74 89 ILE C CA 1
ATOM 2698 C C . ILE C 1 89 ? 23.220 79.876 36.966 1.00 30.99 89 ILE C C 1
ATOM 2699 O O . ILE C 1 89 ? 23.247 80.581 35.949 1.00 31.11 89 ILE C O 1
ATOM 2704 N N . LEU C 1 90 ? 23.714 80.249 38.141 1.00 32.00 90 LEU C N 1
ATOM 2705 C CA . LEU C 1 90 ? 24.531 81.433 38.291 1.00 26.98 90 LEU C CA 1
ATOM 2706 C C . LEU C 1 90 ? 25.985 81.022 38.190 1.00 26.99 90 LEU C C 1
ATOM 2707 O O . LEU C 1 90 ? 26.428 80.099 38.861 1.00 27.52 90 LEU C O 1
ATOM 2712 N N . GLU C 1 91 ? 26.718 81.728 37.347 1.00 31.21 91 GLU C N 1
ATOM 2713 C CA . GLU C 1 91 ? 28.140 81.537 37.192 1.00 30.45 91 GLU C CA 1
ATOM 2714 C C . GLU C 1 91 ? 28.840 82.713 37.895 1.00 29.06 91 GLU C C 1
ATOM 2715 O O . GLU C 1 91 ? 28.533 83.863 37.621 1.00 30.14 91 GLU C O 1
ATOM 2721 N N . HIS C 1 92 ? 29.758 82.420 38.816 1.00 19.62 92 HIS C N 1
ATOM 2722 C CA . HIS C 1 92 ? 30.421 83.448 39.618 1.00 20.30 92 HIS C CA 1
ATOM 2723 C C . HIS C 1 92 ? 31.936 83.421 39.423 1.00 27.15 92 HIS C C 1
ATOM 2724 O O . HIS C 1 92 ? 32.559 82.370 39.620 1.00 21.10 92 HIS C O 1
ATOM 2731 N N . HIS C 1 93 ? 32.530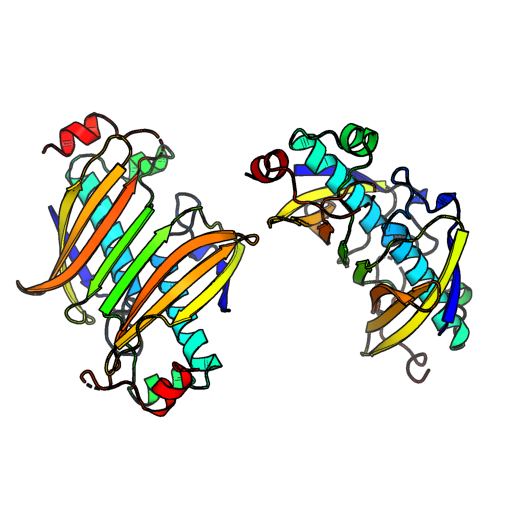 84.568 39.083 1.00 28.50 93 HIS C N 1
ATOM 2732 C CA . HIS C 1 93 ? 33.997 84.673 38.953 1.00 29.98 93 HIS C CA 1
ATOM 2733 C C . HIS C 1 93 ? 34.613 85.579 40.019 1.00 25.06 93 HIS C C 1
ATOM 2734 O O . HIS C 1 93 ? 34.173 86.718 40.205 1.00 25.96 93 HIS C O 1
ATOM 2741 N N . PHE C 1 94 ? 35.641 85.081 40.702 1.00 22.19 94 PHE C N 1
ATOM 2742 C CA . PHE C 1 94 ? 36.354 85.878 41.710 1.00 21.26 94 PHE C CA 1
ATOM 2743 C C . PHE C 1 94 ? 37.533 86.598 41.122 1.00 26.12 94 PHE C C 1
ATOM 2744 O O . PHE C 1 94 ? 38.438 85.975 40.552 1.00 26.99 94 PHE C O 1
ATOM 2752 N N . ILE C 1 95 ? 37.543 87.916 41.286 1.00 34.63 95 ILE C N 1
ATOM 2753 C CA . ILE C 1 95 ? 38.608 88.715 40.723 1.00 31.93 95 ILE C CA 1
ATOM 2754 C C . ILE C 1 95 ? 39.366 89.461 41.802 1.00 32.78 95 ILE C C 1
ATOM 2755 O O . ILE C 1 95 ? 38.770 90.076 42.687 1.00 33.08 95 ILE C O 1
ATOM 2760 N N . LYS C 1 96 ? 40.689 89.395 41.715 1.00 25.45 96 LYS C N 1
ATOM 2761 C CA . LYS C 1 96 ? 41.566 90.071 42.662 1.00 28.19 96 LYS C CA 1
ATOM 2762 C C . LYS C 1 96 ? 42.754 90.661 41.920 1.00 32.51 96 LYS C C 1
ATOM 2763 O O . LYS C 1 96 ? 43.522 89.928 41.284 1.00 26.78 96 LYS C O 1
ATOM 2769 N N . GLN C 1 97 ? 42.907 91.981 41.998 1.00 37.48 97 GLN C N 1
ATOM 2770 C CA . GLN C 1 97 ? 43.969 92.660 41.258 1.00 44.88 97 GLN C CA 1
ATOM 2771 C C . GLN C 1 97 ? 43.873 92.350 39.760 1.00 48.16 97 GLN C C 1
ATOM 2772 O O . GLN C 1 97 ? 44.893 92.068 39.116 1.00 41.20 97 GLN C O 1
ATOM 2778 N N . GLY C 1 98 ? 42.651 92.391 39.220 1.00 36.98 98 GLY C N 1
ATOM 2779 C CA . GLY C 1 98 ? 42.425 92.178 37.798 1.00 35.60 98 GLY C CA 1
ATOM 2780 C C . GLY C 1 98 ? 42.493 90.736 37.309 1.00 42.43 98 GLY C C 1
ATOM 2781 O O . GLY C 1 98 ? 42.202 90.451 36.143 1.00 45.13 98 GLY C O 1
ATOM 2782 N N . ARG C 1 99 ? 42.862 89.816 38.193 1.00 51.63 99 ARG C N 1
ATOM 2783 C CA . ARG C 1 99 ? 42.970 88.412 37.818 1.00 49.41 99 ARG C CA 1
ATOM 2784 C C . ARG C 1 99 ? 41.861 87.555 38.430 1.00 48.12 99 ARG C C 1
ATOM 2785 O O . ARG C 1 99 ? 41.488 87.736 39.592 1.00 47.87 99 ARG C O 1
ATOM 2793 N N . VAL C 1 100 ? 41.335 86.627 37.634 1.00 34.18 100 VAL C N 1
ATOM 2794 C CA . VAL C 1 100 ? 40.395 85.621 38.122 1.00 33.55 100 VAL C CA 1
ATOM 2795 C C . VAL C 1 100 ? 41.154 84.602 38.977 1.00 35.20 100 VAL C C 1
ATOM 2796 O O . VAL C 1 100 ? 42.018 83.889 38.472 1.00 30.57 100 VAL C O 1
ATOM 2800 N N . ILE C 1 101 ? 40.840 84.554 40.271 1.00 33.83 101 ILE C N 1
ATOM 2801 C CA . ILE C 1 101 ? 41.531 83.670 41.207 1.00 26.54 101 ILE C CA 1
ATOM 2802 C C . ILE C 1 101 ? 40.677 82.464 41.572 1.00 26.80 101 ILE C C 1
ATOM 2803 O O . ILE C 1 101 ? 41.137 81.540 42.239 1.00 28.00 101 ILE C O 1
ATOM 2808 N N . ALA C 1 102 ? 39.427 82.482 41.132 1.00 25.12 102 ALA C N 1
ATOM 2809 C CA . ALA C 1 102 ? 38.542 81.354 41.349 1.00 24.26 102 ALA C CA 1
ATOM 2810 C C . ALA C 1 102 ? 37.269 81.559 40.545 1.00 23.57 102 ALA C C 1
ATOM 2811 O O . ALA C 1 102 ? 36.871 82.698 40.280 1.00 26.54 102 ALA C O 1
ATOM 2813 N N . SER C 1 103 ? 36.629 80.463 40.156 1.00 25.20 103 SER C N 1
ATOM 2814 C CA . SER C 1 103 ? 35.344 80.542 39.478 1.00 28.20 103 SER C CA 1
ATOM 2815 C C . SER C 1 103 ? 34.522 79.307 39.766 1.00 31.14 103 SER C C 1
ATOM 2816 O O . SER C 1 103 ? 35.049 78.195 39.854 1.00 32.21 103 SER C O 1
ATOM 2819 N N . GLY C 1 104 ? 33.224 79.498 39.930 1.00 18.64 104 GLY C N 1
ATOM 2820 C CA . GLY C 1 104 ? 32.358 78.363 40.121 1.00 22.66 104 GLY C CA 1
ATOM 2821 C C . GLY C 1 104 ? 30.975 78.730 39.681 1.00 21.63 104 GLY C C 1
ATOM 2822 O O . GLY C 1 104 ? 30.784 79.746 39.029 1.00 23.64 104 GLY C O 1
ATOM 2823 N N . HIS C 1 105 ? 30.005 77.912 40.046 1.00 31.11 105 HIS C N 1
ATOM 2824 C CA . HIS C 1 105 ? 28.636 78.216 39.707 1.00 31.31 105 HIS C CA 1
ATOM 2825 C C . HIS C 1 105 ? 27.679 77.547 40.671 1.00 32.28 105 HIS C C 1
ATOM 2826 O O . HIS C 1 105 ? 27.995 76.511 41.273 1.00 32.09 105 HIS C O 1
ATOM 2833 N N . GLU C 1 106 ? 26.517 78.167 40.827 1.00 23.51 106 GLU C N 1
ATOM 2834 C CA . GLU C 1 106 ? 25.468 77.642 41.667 1.00 20.82 106 GLU C CA 1
ATOM 2835 C C . GLU C 1 106 ? 24.325 77.299 40.748 1.00 26.69 106 GLU C C 1
ATOM 2836 O O . GLU C 1 106 ? 24.035 78.033 39.810 1.00 28.94 106 GLU C O 1
ATOM 2842 N N . LYS C 1 107 ? 23.668 76.184 41.005 1.00 23.39 107 LYS C N 1
ATOM 2843 C CA . LYS C 1 107 ? 22.435 75.890 40.311 1.00 20.03 107 LYS C CA 1
ATOM 2844 C C . LYS C 1 107 ? 21.364 75.945 41.368 1.00 21.14 107 LYS C C 1
ATOM 2845 O O . LYS C 1 107 ? 21.481 75.314 42.432 1.00 18.83 107 LYS C O 1
ATOM 2851 N N . ARG C 1 108 ? 20.330 76.722 41.081 1.00 19.29 108 ARG C N 1
ATOM 2852 C CA . ARG C 1 108 ? 19.283 76.993 42.045 1.00 21.34 108 ARG C CA 1
ATOM 2853 C C . ARG C 1 108 ? 17.908 76.800 41.426 1.00 24.04 108 ARG C C 1
ATOM 2854 O O . ARG C 1 108 ? 17.709 77.000 40.221 1.00 21.95 108 ARG C O 1
ATOM 2862 N N . VAL C 1 109 ? 16.966 76.398 42.268 1.00 24.28 109 VAL C N 1
ATOM 2863 C CA . VAL C 1 109 ? 15.585 76.259 41.868 1.00 29.33 109 VAL C CA 1
ATOM 2864 C C . VAL C 1 109 ? 14.760 77.214 42.717 1.00 37.39 109 VAL C C 1
ATOM 2865 O O . VAL C 1 109 ? 15.212 77.667 43.768 1.00 38.83 109 VAL C O 1
ATOM 2869 N N . TRP C 1 110 ? 13.553 77.531 42.270 1.00 39.22 110 TRP C N 1
ATOM 2870 C CA . TRP C 1 110 ? 12.682 78.373 43.068 1.00 39.77 110 TRP C CA 1
ATOM 2871 C C . TRP C 1 110 ? 11.825 77.508 43.988 1.00 40.31 110 TRP C C 1
ATOM 2872 O O . TRP C 1 110 ? 11.501 76.376 43.644 1.00 42.97 110 TRP C O 1
ATOM 2883 N N . ALA C 1 111 ? 11.448 78.020 45.156 1.00 29.71 111 ALA C N 1
ATOM 2884 C CA . ALA C 1 111 ? 10.755 77.146 46.099 1.00 33.13 111 ALA C CA 1
ATOM 2885 C C . ALA C 1 111 ? 10.101 77.848 47.285 1.00 33.78 111 ALA C C 1
ATOM 2886 O O . ALA C 1 111 ? 10.347 79.025 47.531 1.00 38.92 111 ALA C O 1
ATOM 2888 N N . ASN C 1 112 ? 9.256 77.105 47.997 1.00 50.79 112 ASN C N 1
ATOM 2889 C CA . ASN C 1 112 ? 8.676 77.526 49.268 1.00 51.32 112 ASN C CA 1
ATOM 2890 C C . ASN C 1 112 ? 9.146 76.581 50.357 1.00 52.20 112 ASN C C 1
ATOM 2891 O O . ASN C 1 112 ? 9.299 75.380 50.113 1.00 53.72 112 ASN C O 1
ATOM 2896 N N . PHE C 1 113 ? 9.358 77.111 51.557 1.00 47.58 113 PHE C N 1
ATOM 2897 C CA . PHE C 1 113 ? 9.815 76.295 52.676 1.00 54.87 113 PHE C CA 1
ATOM 2898 C C . PHE C 1 113 ? 8.670 75.984 53.630 1.00 53.06 113 PHE C C 1
ATOM 2899 O O . PHE C 1 113 ? 8.031 76.895 54.151 1.00 51.14 113 PHE C O 1
ATOM 2907 N N . LYS C 1 117 ? 11.371 71.951 54.709 1.00 59.83 117 LYS C N 1
ATOM 2908 C CA . LYS C 1 117 ? 11.090 71.149 53.519 1.00 61.86 117 LYS C CA 1
ATOM 2909 C C . LYS C 1 117 ? 10.963 72.029 52.274 1.00 61.17 117 LYS C C 1
ATOM 2910 O O . LYS C 1 117 ? 10.460 73.147 52.348 1.00 57.10 117 LYS C O 1
ATOM 2916 N N . LEU C 1 118 ? 11.411 71.513 51.133 1.00 55.76 118 LEU C N 1
ATOM 2917 C CA . LEU C 1 118 ? 11.435 72.288 49.895 1.00 48.03 118 LEU C CA 1
ATOM 2918 C C . LEU C 1 118 ? 10.418 71.823 48.862 1.00 50.90 118 LEU C C 1
ATOM 2919 O O . LEU C 1 118 ? 10.568 70.761 48.252 1.00 48.78 118 LEU C O 1
ATOM 2924 N N . ALA C 1 119 ? 9.386 72.636 48.671 1.00 49.49 119 ALA C N 1
ATOM 2925 C CA . ALA C 1 119 ? 8.406 72.399 47.631 1.00 42.11 119 ALA C CA 1
ATOM 2926 C C . ALA C 1 119 ? 8.764 73.281 46.452 1.00 45.44 119 ALA C C 1
ATOM 2927 O O . ALA C 1 119 ? 8.395 74.454 46.409 1.00 49.48 119 ALA C O 1
ATOM 2929 N N . VAL C 1 120 ? 9.499 72.725 45.499 1.00 40.96 120 VAL C N 1
ATOM 2930 C CA . VAL C 1 120 ? 9.926 73.506 44.351 1.00 46.16 120 VAL C CA 1
ATOM 2931 C C . VAL C 1 120 ? 8.696 74.060 43.647 1.00 45.04 120 VAL C C 1
ATOM 2932 O O . VAL C 1 120 ? 7.606 73.500 43.757 1.00 41.88 120 VAL C O 1
ATOM 2936 N N . CYS C 1 121 ? 8.889 75.182 42.959 1.00 53.03 121 CYS C N 1
ATOM 2937 C CA . CYS C 1 121 ? 7.872 75.805 42.124 1.00 58.50 121 CYS C CA 1
ATOM 2938 C C . CYS C 1 121 ? 8.584 76.596 41.024 1.00 58.92 121 CYS C C 1
ATOM 2939 O O . CYS C 1 121 ? 9.763 76.935 41.159 1.00 53.11 121 CYS C O 1
ATOM 2942 N N . PRO C 1 122 ? 7.882 76.872 39.918 1.00 56.88 122 PRO C N 1
ATOM 2943 C CA . PRO C 1 122 ? 8.537 77.573 38.809 1.00 60.54 122 PRO C CA 1
ATOM 2944 C C . PRO C 1 122 ? 9.028 78.979 39.155 1.00 51.92 122 PRO C C 1
ATOM 2945 O O . PRO C 1 122 ? 8.472 79.662 40.020 1.00 43.16 122 PRO C O 1
ATOM 2949 N N . ILE C 1 123 ? 10.066 79.352 38.412 1.00 51.52 123 ILE C N 1
ATOM 2950 C CA . ILE C 1 123 ? 10.636 80.672 38.417 1.00 49.73 123 ILE C CA 1
ATOM 2951 C C . ILE C 1 123 ? 9.556 81.593 37.878 1.00 54.77 123 ILE C C 1
ATOM 2952 O O . ILE C 1 123 ? 8.943 81.348 36.871 1.00 54.03 123 ILE C O 1
ATOM 2957 N N . PRO C 1 124 ? 9.320 82.716 38.681 1.00 74.59 124 PRO C N 1
ATOM 2958 C CA . PRO C 1 124 ? 8.164 83.544 38.251 1.00 77.43 124 PRO C CA 1
ATOM 2959 C C . PRO C 1 124 ? 8.393 84.570 37.132 1.00 81.74 124 PRO C C 1
ATOM 2960 O O . PRO C 1 124 ? 9.234 84.400 36.276 1.00 79.53 124 PRO C O 1
ATOM 2964 N N . SER C 1 125 ? 7.592 85.630 37.131 1.00 81.04 125 SER C N 1
ATOM 2965 C CA . SER C 1 125 ? 7.912 86.811 36.362 1.00 78.44 125 SER C CA 1
ATOM 2966 C C . SER C 1 125 ? 8.950 87.678 37.123 1.00 72.16 125 SER C C 1
ATOM 2967 O O . SER C 1 125 ? 8.772 88.849 37.344 1.00 61.71 125 SER C O 1
ATOM 2970 N N . SER C 1 126 ? 10.231 87.153 37.609 1.00 73.77 126 SER C N 1
ATOM 2971 C CA . SER C 1 126 ? 11.693 87.118 37.641 1.00 67.13 126 SER C CA 1
ATOM 2972 C C . SER C 1 126 ? 12.235 86.673 36.271 1.00 68.04 126 SER C C 1
ATOM 2973 O O . SER C 1 126 ? 13.410 86.652 35.993 1.00 61.25 126 SER C O 1
ATOM 2976 N N . VAL C 1 127 ? 11.444 86.051 35.603 1.00 75.52 127 VAL C N 1
ATOM 2977 C CA . VAL C 1 127 ? 11.970 85.385 34.425 1.00 74.71 127 VAL C CA 1
ATOM 2978 C C . VAL C 1 127 ? 12.363 86.391 33.332 1.00 74.16 127 VAL C C 1
ATOM 2979 O O . VAL C 1 127 ? 13.455 86.299 32.768 1.00 71.46 127 VAL C O 1
ATOM 2983 N N . ARG C 1 128 ? 11.440 87.468 33.072 1.00 63.09 128 ARG C N 1
ATOM 2984 C CA . ARG C 1 128 ? 11.834 88.493 32.103 1.00 65.60 128 ARG C CA 1
ATOM 2985 C C . ARG C 1 128 ? 13.077 89.225 32.595 1.00 64.44 128 ARG C C 1
ATOM 2986 O O . ARG C 1 128 ? 13.902 89.701 31.806 1.00 53.91 128 ARG C O 1
ATOM 2994 N N . VAL C 1 129 ? 13.086 89.348 33.843 1.00 55.41 129 VAL C N 1
ATOM 2995 C CA . VAL C 1 129 ? 14.198 90.017 34.494 1.00 48.35 129 VAL C CA 1
ATOM 2996 C C . VAL C 1 129 ? 15.502 89.248 34.303 1.00 48.01 129 VAL C C 1
ATOM 2997 O O . VAL C 1 129 ? 16.538 89.842 33.986 1.00 45.80 129 VAL C O 1
ATOM 3001 N N . LYS D 1 4 ? 36.165 55.580 55.257 1.00 42.29 4 LYS D N 1
ATOM 3002 C CA . LYS D 1 4 ? 36.101 56.061 56.640 1.00 40.97 4 LYS D CA 1
ATOM 3003 C C . LYS D 1 4 ? 34.777 56.760 56.883 1.00 39.96 4 LYS D C 1
ATOM 3004 O O . LYS D 1 4 ? 34.119 57.183 55.927 1.00 33.07 4 LYS D O 1
ATOM 3010 N N . VAL D 1 5 ? 34.389 56.884 58.154 1.00 34.68 5 VAL D N 1
ATOM 3011 C CA . VAL D 1 5 ? 33.118 57.519 58.506 1.00 29.28 5 VAL D CA 1
ATOM 3012 C C . VAL D 1 5 ? 33.284 58.686 59.495 1.00 31.57 5 VAL D C 1
ATOM 3013 O O . VAL D 1 5 ? 34.000 58.587 60.497 1.00 31.19 5 VAL D O 1
ATOM 3017 N N . TYR D 1 6 ? 32.629 59.800 59.188 1.00 26.22 6 TYR D N 1
ATOM 3018 C CA . TYR D 1 6 ? 32.721 60.994 60.017 1.00 22.98 6 TYR D CA 1
ATOM 3019 C C . TYR D 1 6 ? 31.341 61.438 60.475 1.00 24.10 6 TYR D C 1
ATOM 3020 O O . TYR D 1 6 ? 30.497 61.852 59.671 1.00 21.51 6 TYR D O 1
ATOM 3029 N N . HIS D 1 7 ? 31.115 61.323 61.779 1.00 27.52 7 HIS D N 1
ATOM 3030 C CA . HIS D 1 7 ? 29.868 61.752 62.386 1.00 26.48 7 HIS D CA 1
ATOM 3031 C C . HIS D 1 7 ? 29.928 63.214 62.786 1.00 28.16 7 HIS D C 1
ATOM 3032 O O . HIS D 1 7 ? 30.989 63.731 63.146 1.00 24.51 7 HIS D O 1
ATOM 3039 N N . PHE D 1 8 ? 28.785 63.883 62.687 1.00 20.01 8 PHE D N 1
ATOM 3040 C CA . PHE D 1 8 ? 28.634 65.229 63.209 1.00 20.13 8 PHE D CA 1
ATOM 3041 C C . PHE D 1 8 ? 27.141 65.463 63.385 1.00 18.30 8 PHE D C 1
ATOM 3042 O O . PHE D 1 8 ? 26.335 64.649 62.923 1.00 14.73 8 PHE D O 1
ATOM 3050 N N . ARG D 1 9 ? 26.773 66.531 64.089 1.00 18.66 9 ARG D N 1
ATOM 3051 C CA . ARG D 1 9 ? 25.355 66.894 64.250 1.00 19.77 9 ARG D CA 1
ATOM 3052 C C . ARG D 1 9 ? 25.144 68.347 63.818 1.00 22.29 9 ARG D C 1
ATOM 3053 O O . ARG D 1 9 ? 26.044 69.167 63.985 1.00 17.79 9 ARG D O 1
ATOM 3061 N N . VAL D 1 10 ? 23.961 68.662 63.279 1.00 14.09 10 VAL D N 1
ATOM 3062 C CA . VAL D 1 10 ? 23.702 69.983 62.751 1.00 13.63 10 VAL D CA 1
ATOM 3063 C C . VAL D 1 10 ? 23.479 70.945 63.922 1.00 16.41 10 VAL D C 1
ATOM 3064 O O . VAL D 1 10 ? 22.578 70.742 64.724 1.00 17.97 10 VAL D O 1
ATOM 3068 N N . LYS D 1 11 ? 24.290 71.993 64.016 1.00 13.04 11 LYS D N 1
ATOM 3069 C CA . LYS D 1 11 ? 24.154 72.953 65.115 1.00 12.93 11 LYS D CA 1
ATOM 3070 C C . LYS D 1 11 ? 23.169 74.054 64.750 1.00 17.18 11 LYS D C 1
ATOM 3071 O O . LYS D 1 11 ? 22.891 74.320 63.556 1.00 15.08 11 LYS D O 1
ATOM 3077 N N . PHE D 1 12 ? 22.636 74.707 65.775 1.00 16.93 12 PHE D N 1
ATOM 3078 C CA . PHE D 1 12 ? 21.736 75.811 65.519 1.00 16.40 12 PHE D CA 1
ATOM 3079 C C . PHE D 1 12 ? 22.426 76.826 64.606 1.00 15.03 12 PHE D C 1
ATOM 3080 O O . PHE D 1 12 ? 21.824 77.340 63.668 1.00 12.24 12 PHE D O 1
ATOM 3088 N N . GLY D 1 13 ? 23.696 77.103 64.875 1.00 16.54 13 GLY D N 1
ATOM 3089 C CA . GLY D 1 13 ? 24.426 78.082 64.092 1.00 17.49 13 GLY D CA 1
ATOM 3090 C C . GLY D 1 13 ? 24.593 77.697 62.636 1.00 18.37 13 GLY D C 1
ATOM 3091 O O . GLY D 1 13 ? 24.958 78.538 61.806 1.00 19.97 13 GLY D O 1
ATOM 3092 N N . ASP D 1 14 ? 24.317 76.433 62.323 1.00 17.67 14 ASP D N 1
ATOM 3093 C CA . ASP D 1 14 ? 24.462 75.916 60.964 1.00 19.31 14 ASP D CA 1
ATOM 3094 C C . ASP D 1 14 ? 23.247 76.236 60.105 1.00 17.88 14 ASP D C 1
ATOM 3095 O O . ASP D 1 14 ? 23.284 76.051 58.885 1.00 20.62 14 ASP D O 1
ATOM 3100 N N . THR D 1 15 ? 22.175 76.692 60.748 1.00 10.29 15 THR D N 1
ATOM 3101 C CA . THR D 1 15 ? 20.937 77.036 60.053 1.00 12.46 15 THR D CA 1
ATOM 3102 C C . THR D 1 15 ? 20.898 78.511 59.633 1.00 17.27 15 THR D C 1
ATOM 3103 O O . THR D 1 15 ? 21.744 79.321 60.039 1.00 11.29 15 THR D O 1
ATOM 3107 N N . ASP D 1 16 ? 19.910 78.850 58.809 1.00 16.75 16 ASP D N 1
ATOM 3108 C CA . ASP D 1 16 ? 19.686 80.224 58.419 1.00 14.06 16 ASP D CA 1
ATOM 3109 C C . ASP D 1 16 ? 18.185 80.492 58.461 1.00 20.20 16 ASP D C 1
ATOM 3110 O O . ASP D 1 16 ? 17.380 79.606 58.782 1.00 16.22 16 ASP D O 1
ATOM 3115 N N . ALA D 1 17 ? 17.814 81.719 58.135 1.00 12.02 17 ALA D N 1
ATOM 3116 C CA . ALA D 1 17 ? 16.433 82.162 58.311 1.00 15.39 17 ALA D CA 1
ATOM 3117 C C . ALA D 1 17 ? 15.423 81.343 57.503 1.00 15.09 17 ALA D C 1
ATOM 3118 O O . ALA D 1 17 ? 14.228 81.373 57.784 1.00 19.23 17 ALA D O 1
ATOM 3120 N N . ALA D 1 18 ? 15.902 80.608 56.499 1.00 14.55 18 ALA D N 1
ATOM 3121 C CA . ALA D 1 18 ? 15.034 79.743 55.697 1.00 13.68 18 ALA D CA 1
ATOM 3122 C C . ALA D 1 18 ? 14.599 78.516 56.485 1.00 19.41 18 ALA D C 1
ATOM 3123 O O . ALA D 1 18 ? 13.624 77.850 56.117 1.00 21.56 18 ALA D O 1
ATOM 3125 N N . GLY D 1 19 ? 15.324 78.204 57.554 1.00 22.51 19 GLY D N 1
ATOM 3126 C CA . GLY D 1 19 ? 14.929 77.124 58.440 1.00 21.17 19 GLY D CA 1
ATOM 3127 C C . GLY D 1 19 ? 15.662 75.831 58.147 1.00 25.41 19 GLY D C 1
ATOM 3128 O O . GLY D 1 19 ? 15.365 74.784 58.735 1.00 27.11 19 GLY D O 1
ATOM 3129 N N . ILE D 1 20 ? 16.592 75.924 57.201 1.00 20.79 20 ILE D N 1
ATOM 3130 C CA . ILE D 1 20 ? 17.367 74.798 56.703 1.00 21.13 20 ILE D CA 1
ATOM 3131 C C . ILE D 1 20 ? 18.825 75.226 56.608 1.00 17.81 20 ILE D C 1
ATOM 3132 O O . ILE D 1 20 ? 19.126 76.420 56.581 1.00 17.78 20 ILE D O 1
ATOM 3137 N N . VAL D 1 21 ? 19.731 74.260 56.609 1.00 13.90 21 VAL D N 1
ATOM 3138 C CA . VAL D 1 21 ? 21.162 74.498 56.638 1.00 16.55 21 VAL D CA 1
ATOM 3139 C C . VAL D 1 21 ? 21.698 75.376 55.487 1.00 20.80 21 VAL D C 1
ATOM 3140 O O . VAL D 1 21 ? 21.426 75.114 54.373 1.00 20.07 21 VAL D O 1
ATOM 3144 N N . PHE D 1 22 ? 22.514 76.369 55.815 1.00 13.60 22 PHE D N 1
ATOM 3145 C CA . PHE D 1 22 ? 23.224 77.281 54.841 1.00 14.84 22 PHE D CA 1
ATOM 3146 C C . PHE D 1 22 ? 24.307 76.568 53.932 1.00 15.72 22 PHE D C 1
ATOM 3147 O O . PHE D 1 22 ? 24.831 75.675 54.540 1.00 9.65 22 PHE D O 1
ATOM 3155 N N . TYR D 1 23 ? 24.197 76.537 52.655 1.00 13.52 23 TYR D N 1
ATOM 3156 C CA . TYR D 1 23 ? 24.719 75.404 51.961 1.00 14.55 23 TYR D CA 1
ATOM 3157 C C . TYR D 1 23 ? 26.237 75.080 52.047 1.00 14.32 23 TYR D C 1
ATOM 3158 O O . TYR D 1 23 ? 26.613 74.019 51.919 1.00 11.73 23 TYR D O 1
ATOM 3167 N N . PRO D 1 24 ? 27.063 76.077 52.229 1.00 17.66 24 PRO D N 1
ATOM 3168 C CA . PRO D 1 24 ? 28.499 76.028 52.348 1.00 15.36 24 PRO D CA 1
ATOM 3169 C C . PRO D 1 24 ? 28.694 75.169 53.546 1.00 14.75 24 PRO D C 1
ATOM 3170 O O . PRO D 1 24 ? 29.660 74.407 53.541 1.00 12.24 24 PRO D O 1
ATOM 3174 N N . ASN D 1 25 ? 27.844 75.243 54.572 1.00 7.96 25 ASN D N 1
ATOM 3175 C CA . ASN D 1 25 ? 28.273 74.319 55.623 1.00 14.21 25 ASN D CA 1
ATOM 3176 C C . ASN D 1 25 ? 28.605 72.897 55.123 1.00 11.78 25 ASN D C 1
ATOM 3177 O O . ASN D 1 25 ? 29.393 72.176 55.741 1.00 11.19 25 ASN D O 1
ATOM 3182 N N . TYR D 1 26 ? 28.001 72.490 54.014 1.00 9.03 26 TYR D N 1
ATOM 3183 C CA . TYR D 1 26 ? 28.310 71.187 53.478 1.00 11.11 26 TYR D CA 1
ATOM 3184 C C . TYR D 1 26 ? 29.789 71.106 53.139 1.00 12.63 26 TYR D C 1
ATOM 3185 O O . TYR D 1 26 ? 30.399 70.054 53.314 1.00 12.07 26 TYR D O 1
ATOM 3194 N N . TYR D 1 27 ? 30.375 72.183 52.624 1.00 10.42 27 TYR D N 1
ATOM 3195 C CA . TYR D 1 27 ? 31.805 72.178 52.295 1.00 11.79 27 TYR D CA 1
ATOM 3196 C C . TYR D 1 27 ? 32.686 72.001 53.536 1.00 14.99 27 TYR D C 1
ATOM 3197 O O . TYR D 1 27 ? 33.678 71.272 53.523 1.00 12.61 27 TYR D O 1
ATOM 3206 N N . LYS D 1 28 ? 32.292 72.688 54.601 1.00 19.75 28 LYS D N 1
ATOM 3207 C CA . LYS D 1 28 ? 32.950 72.682 55.897 1.00 18.57 28 LYS D CA 1
ATOM 3208 C C . LYS D 1 28 ? 33.019 71.234 56.372 1.00 20.68 28 LYS D C 1
ATOM 3209 O O . LYS D 1 28 ? 34.050 70.781 56.877 1.00 21.00 28 LYS D O 1
ATOM 3215 N N . TRP D 1 29 ? 31.839 70.731 56.289 1.00 14.42 29 TRP D N 1
ATOM 3216 C CA . TRP D 1 29 ? 31.737 69.351 56.739 1.00 12.89 29 TRP D CA 1
ATOM 3217 C C . TRP D 1 29 ? 32.603 68.409 55.887 1.00 16.17 29 TRP D C 1
ATOM 3218 O O . TRP D 1 29 ? 33.250 67.505 56.416 1.00 12.67 29 TRP D O 1
ATOM 3229 N N . MET D 1 30 ? 32.632 68.614 54.574 1.00 14.85 30 MET D N 1
ATOM 3230 C CA . MET D 1 30 ? 33.534 67.821 53.757 1.00 18.05 30 MET D CA 1
ATOM 3231 C C . MET D 1 30 ? 34.982 68.058 54.194 1.00 20.78 30 MET D C 1
ATOM 3232 O O . MET D 1 30 ? 35.742 67.106 54.397 1.00 19.42 30 MET D O 1
ATOM 3237 N N . ASP D 1 31 ? 35.364 69.323 54.346 1.00 10.03 31 ASP D N 1
ATOM 3238 C CA . ASP D 1 31 ? 36.712 69.627 54.836 1.00 13.96 31 ASP D CA 1
ATOM 3239 C C . ASP D 1 31 ? 37.015 68.948 56.178 1.00 13.31 31 ASP D C 1
ATOM 3240 O O . ASP D 1 31 ? 38.101 68.392 56.368 1.00 13.15 31 ASP D O 1
ATOM 3245 N N . GLU D 1 32 ? 36.062 68.989 57.106 1.00 11.82 32 GLU D N 1
ATOM 3246 C CA . GLU D 1 32 ? 36.211 68.268 58.363 1.00 11.87 32 GLU D CA 1
ATOM 3247 C C . GLU D 1 32 ? 36.320 66.752 58.097 1.00 18.08 32 GLU D C 1
ATOM 3248 O O . GLU D 1 32 ? 37.083 66.037 58.754 1.00 15.66 32 GLU D O 1
ATOM 3254 N N . ALA D 1 33 ? 35.575 66.264 57.108 1.00 14.01 33 ALA D N 1
ATOM 3255 C CA . ALA D 1 33 ? 35.631 64.842 56.767 1.00 17.89 33 ALA D CA 1
ATOM 3256 C C . ALA D 1 33 ? 36.977 64.466 56.143 1.00 17.02 33 ALA D C 1
ATOM 3257 O O . ALA D 1 33 ? 37.512 63.395 56.407 1.00 16.06 33 ALA D O 1
ATOM 3259 N N . CYS D 1 34 ? 37.516 65.347 55.312 1.00 19.21 34 CYS D N 1
ATOM 3260 C CA . CYS D 1 34 ? 38.835 65.130 54.730 1.00 21.33 34 CYS D CA 1
ATOM 3261 C C . CYS D 1 34 ? 39.979 65.162 55.755 1.00 24.45 34 CYS D C 1
ATOM 3262 O O . CYS D 1 34 ? 40.930 64.381 55.654 1.00 27.35 34 CYS D O 1
ATOM 3265 N N . HIS D 1 35 ? 39.902 66.054 56.740 1.00 22.75 35 HIS D N 1
ATOM 3266 C CA . HIS D 1 35 ? 40.915 66.067 57.800 1.00 26.05 35 HIS D CA 1
ATOM 3267 C C . HIS D 1 35 ? 40.875 64.771 58.630 1.00 28.45 35 HIS D C 1
ATOM 3268 O O . HIS D 1 35 ? 41.920 64.235 58.996 1.00 29.96 35 HIS D O 1
ATOM 3275 N N . HIS D 1 36 ? 39.665 64.275 58.900 1.00 19.17 36 HIS D N 1
ATOM 3276 C CA . HIS D 1 36 ? 39.435 63.060 59.685 1.00 23.02 36 HIS D CA 1
ATOM 3277 C C . HIS D 1 36 ? 39.894 61.805 58.939 1.00 30.41 36 HIS D C 1
ATOM 3278 O O . HIS D 1 36 ? 40.484 60.885 59.526 1.00 25.48 36 HIS D O 1
ATOM 3285 N N . PHE D 1 37 ? 39.619 61.778 57.638 1.00 24.00 37 PHE D N 1
ATOM 3286 C CA . PHE D 1 37 ? 40.058 60.689 56.779 1.00 22.94 37 PHE D CA 1
ATOM 3287 C C . PHE D 1 37 ? 41.576 60.536 56.880 1.00 26.05 37 PHE D C 1
ATOM 3288 O O . PHE D 1 37 ? 42.067 59.479 57.254 1.00 32.47 37 PHE D O 1
ATOM 3296 N N . LEU D 1 38 ? 42.324 61.589 56.566 1.00 25.56 38 LEU D N 1
ATOM 3297 C CA . LEU D 1 38 ? 43.783 61.503 56.584 1.00 28.85 38 LEU D CA 1
ATOM 3298 C C . LEU D 1 38 ? 44.303 61.096 57.957 1.00 31.39 38 LEU D C 1
ATOM 3299 O O . LEU D 1 38 ? 45.247 60.328 58.072 1.00 36.37 38 LEU D O 1
ATOM 3304 N N . THR D 1 39 ? 43.680 61.617 58.999 1.00 28.30 39 THR D N 1
ATOM 3305 C CA . THR D 1 39 ? 44.079 61.281 60.351 1.00 33.22 39 THR D CA 1
ATOM 3306 C C . THR D 1 39 ? 43.842 59.795 60.653 1.00 34.65 39 THR D C 1
ATOM 3307 O O . THR D 1 39 ? 44.588 59.184 61.415 1.00 36.81 39 THR D O 1
ATOM 3311 N N . GLU D 1 40 ? 42.807 59.219 60.048 1.00 41.73 40 GLU D N 1
ATOM 3312 C CA . GLU D 1 40 ? 42.471 57.813 60.272 1.00 44.04 40 GLU D CA 1
ATOM 3313 C C . GLU D 1 40 ? 43.352 56.902 59.438 1.00 45.19 40 GLU D C 1
ATOM 3314 O O . GLU D 1 40 ? 43.493 55.719 59.729 1.00 51.51 40 GLU D O 1
ATOM 3320 N N . LEU D 1 41 ? 43.927 57.462 58.384 1.00 36.15 41 LEU D N 1
ATOM 3321 C CA . LEU D 1 41 ? 44.889 56.743 57.573 1.00 35.14 41 LEU D CA 1
ATOM 3322 C C . LEU D 1 41 ? 46.285 56.925 58.172 1.00 43.11 41 LEU D C 1
ATOM 3323 O O . LEU D 1 41 ? 47.295 56.611 57.534 1.00 41.41 41 LEU D O 1
ATOM 3328 N N . GLY D 1 42 ? 46.328 57.445 59.399 1.00 37.88 42 GLY D N 1
ATOM 3329 C CA . GLY D 1 42 ? 47.560 57.517 60.163 1.00 35.96 42 GLY D CA 1
ATOM 3330 C C . GLY D 1 42 ? 48.343 58.800 59.981 1.00 45.90 42 GLY D C 1
ATOM 3331 O O . GLY D 1 42 ? 49.523 58.867 60.338 1.00 46.21 42 GLY D O 1
ATOM 3332 N N . PHE D 1 43 ? 47.691 59.823 59.433 1.00 75.15 43 PHE D N 1
ATOM 3333 C CA . PHE D 1 43 ? 48.360 61.097 59.169 1.00 75.85 43 PHE D CA 1
ATOM 3334 C C . PHE D 1 43 ? 47.653 62.278 59.825 1.00 74.92 43 PHE D C 1
ATOM 3335 O O . PHE D 1 43 ? 46.810 62.934 59.209 1.00 78.61 43 PHE D O 1
ATOM 3343 N N . PRO D 1 44 ? 48.008 62.551 61.087 1.00 49.38 44 PRO D N 1
ATOM 3344 C CA . PRO D 1 44 ? 47.402 63.628 61.875 1.00 50.80 44 PRO D CA 1
ATOM 3345 C C . PRO D 1 44 ? 47.729 64.969 61.246 1.00 47.75 44 PRO D C 1
ATOM 3346 O O . PRO D 1 44 ? 48.855 65.454 61.360 1.00 49.35 44 PRO D O 1
ATOM 3350 N N . THR D 1 45 ? 46.741 65.552 60.579 1.00 51.12 45 THR D N 1
ATOM 3351 C CA . THR D 1 45 ? 46.964 66.737 59.761 1.00 53.12 45 THR D CA 1
ATOM 3352 C C . THR D 1 45 ? 47.426 67.943 60.589 1.00 51.87 45 THR D C 1
ATOM 3353 O O . THR D 1 45 ? 47.968 68.906 60.046 1.00 50.90 45 THR D O 1
ATOM 3357 N N . SER D 1 46 ? 47.255 67.862 61.891 1.00 55.39 46 SER D N 1
ATOM 3358 C CA . SER D 1 46 ? 47.669 68.934 62.780 1.00 52.50 46 SER D CA 1
ATOM 3359 C C . SER D 1 46 ? 49.148 69.128 62.704 1.00 54.21 46 SER D C 1
ATOM 3360 O O . SER D 1 46 ? 49.634 70.216 62.656 1.00 57.97 46 SER D O 1
ATOM 3363 N N . GLU D 1 47 ? 49.862 68.038 62.684 1.00 55.82 47 GLU D N 1
ATOM 3364 C CA . GLU D 1 47 ? 51.261 68.077 62.382 1.00 59.90 47 GLU D CA 1
ATOM 3365 C C . GLU D 1 47 ? 51.602 68.440 60.963 1.00 64.10 47 GLU D C 1
ATOM 3366 O O . GLU D 1 47 ? 52.633 68.984 60.730 1.00 65.31 47 GLU D O 1
ATOM 3372 N N . LEU D 1 48 ? 50.778 68.056 60.010 1.00 56.93 48 LEU D N 1
ATOM 3373 C CA . LEU D 1 48 ? 51.013 68.430 58.641 1.00 56.54 48 LEU D CA 1
ATOM 3374 C C . LEU D 1 48 ? 50.849 69.893 58.623 1.00 60.55 48 LEU D C 1
ATOM 3375 O O . LEU D 1 48 ? 51.702 70.617 58.171 1.00 59.65 48 LEU D O 1
ATOM 3380 N N . ILE D 1 49 ? 49.761 70.338 59.215 1.00 58.71 49 ILE D N 1
ATOM 3381 C CA . ILE D 1 49 ? 49.625 71.775 59.433 1.00 59.31 49 ILE D CA 1
ATOM 3382 C C . ILE D 1 49 ? 50.736 72.342 60.341 1.00 59.09 49 ILE D C 1
ATOM 3383 O O . ILE D 1 49 ? 50.926 73.556 60.411 1.00 66.64 49 ILE D O 1
ATOM 3388 N N . ASP D 1 50 ? 51.322 71.615 61.269 1.00 54.69 50 ASP D N 1
ATOM 3389 C CA . ASP D 1 50 ? 52.268 72.340 62.130 1.00 53.90 50 ASP D CA 1
ATOM 3390 C C . ASP D 1 50 ? 53.542 72.797 61.418 1.00 56.92 50 ASP D C 1
ATOM 3391 O O . ASP D 1 50 ? 54.010 73.917 61.578 1.00 55.10 50 ASP D O 1
ATOM 3396 N N . LYS D 1 51 ? 53.886 72.050 60.375 1.00 53.42 51 LYS D N 1
ATOM 3397 C CA . LYS D 1 51 ? 54.958 72.305 59.405 1.00 51.09 51 LYS D CA 1
ATOM 3398 C C . LYS D 1 51 ? 54.837 73.175 58.082 1.00 62.62 51 LYS D C 1
ATOM 3399 O O . LYS D 1 51 ? 55.808 73.276 57.380 1.00 62.29 51 LYS D O 1
ATOM 3405 N N . LYS D 1 52 ? 53.706 73.766 57.713 1.00 49.37 52 LYS D N 1
ATOM 3406 C CA . LYS D 1 52 ? 53.625 74.620 56.489 1.00 46.72 52 LYS D CA 1
ATOM 3407 C C . LYS D 1 52 ? 53.379 74.028 55.073 1.00 44.19 52 LYS D C 1
ATOM 3408 O O . LYS D 1 52 ? 53.601 74.595 54.041 1.00 42.62 52 LYS D O 1
ATOM 3414 N N . ILE D 1 53 ? 52.938 72.787 55.236 1.00 51.27 53 ILE D N 1
ATOM 3415 C CA . ILE D 1 53 ? 52.466 71.835 54.252 1.00 54.34 53 ILE D CA 1
ATOM 3416 C C . ILE D 1 53 ? 51.075 71.283 54.601 1.00 51.71 53 ILE D C 1
ATOM 3417 O O . ILE D 1 53 ? 50.803 70.944 55.710 1.00 56.91 53 ILE D O 1
ATOM 3422 N N . GLY D 1 54 ? 50.220 71.200 53.608 1.00 35.73 54 GLY D N 1
ATOM 3423 C CA . GLY D 1 54 ? 48.848 70.838 53.762 1.00 23.25 54 GLY D CA 1
ATOM 3424 C C . GLY D 1 54 ? 48.388 70.213 52.498 1.00 22.57 54 GLY D C 1
ATOM 3425 O O . GLY D 1 54 ? 49.151 69.854 51.680 1.00 26.15 54 GLY D O 1
ATOM 3426 N N . PHE D 1 55 ? 47.102 70.062 52.359 1.00 34.25 55 PHE D N 1
ATOM 3427 C CA . PHE D 1 55 ? 46.514 69.461 51.177 1.00 32.23 55 PHE D CA 1
ATOM 3428 C C . PHE D 1 55 ? 45.449 70.340 50.589 1.00 27.91 55 PHE D C 1
ATOM 3429 O O . PHE D 1 55 ? 44.304 70.069 50.671 1.00 33.82 55 PHE D O 1
ATOM 3437 N N . PRO D 1 56 ? 45.868 71.431 49.958 1.00 29.12 56 PRO D N 1
ATOM 3438 C CA . PRO D 1 56 ? 44.932 72.473 49.510 1.00 31.61 56 PRO D CA 1
ATOM 3439 C C . PRO D 1 56 ? 43.911 72.046 48.447 1.00 24.73 56 PRO D C 1
ATOM 3440 O O . PRO D 1 56 ? 44.232 71.299 47.523 1.00 26.78 56 PRO D O 1
ATOM 3444 N N . ILE D 1 57 ? 42.685 72.546 48.597 1.00 19.76 57 ILE D N 1
ATOM 3445 C CA . ILE D 1 57 ? 41.626 72.392 47.624 1.00 23.52 57 ILE D CA 1
ATOM 3446 C C . ILE D 1 57 ? 41.948 73.011 46.271 1.00 21.47 57 ILE D C 1
ATOM 3447 O O . ILE D 1 57 ? 42.495 74.067 46.190 1.00 19.72 57 ILE D O 1
ATOM 3452 N N . VAL D 1 58 ? 41.600 72.333 45.208 1.00 19.24 58 VAL D N 1
ATOM 3453 C CA . VAL D 1 58 ? 41.724 72.973 43.910 1.00 19.85 58 VAL D CA 1
ATOM 3454 C C . VAL D 1 58 ? 40.371 73.001 43.212 1.00 22.86 58 VAL D C 1
ATOM 3455 O O . VAL D 1 58 ? 40.127 73.834 42.344 1.00 24.40 58 VAL D O 1
ATOM 3459 N N . GLU D 1 59 ? 39.489 72.092 43.615 1.00 22.63 59 GLU D N 1
ATOM 3460 C CA . GLU D 1 59 ? 38.147 72.028 43.067 1.00 21.13 59 GLU D CA 1
ATOM 3461 C C . GLU D 1 59 ? 37.242 71.344 44.080 1.00 17.17 59 GLU D C 1
ATOM 3462 O O . GLU D 1 59 ? 37.663 70.432 44.782 1.00 19.62 59 GLU D O 1
ATOM 3468 N N . ALA D 1 60 ? 36.004 71.800 44.189 1.00 14.75 60 ALA D N 1
ATOM 3469 C CA . ALA D 1 60 ? 35.049 71.094 45.020 1.00 14.21 60 ALA D CA 1
ATOM 3470 C C . ALA D 1 60 ? 33.636 71.267 44.475 1.00 16.14 60 ALA D C 1
ATOM 3471 O O . ALA D 1 60 ? 33.285 72.340 43.991 1.00 15.86 60 ALA D O 1
ATOM 3473 N N . THR D 1 61 ? 32.860 70.222 44.537 1.00 16.88 61 THR D N 1
ATOM 3474 C CA . THR D 1 61 ? 31.505 70.209 44.128 1.00 17.43 61 THR D CA 1
ATOM 3475 C C . THR D 1 61 ? 30.689 69.543 45.155 1.00 21.06 61 THR D C 1
ATOM 3476 O O . THR D 1 61 ? 31.143 68.746 45.900 1.00 19.24 61 THR D O 1
ATOM 3480 N N . CYS D 1 62 ? 29.454 69.928 45.192 1.00 18.42 62 CYS D N 1
ATOM 3481 C CA . CYS D 1 62 ? 28.433 69.291 45.940 1.00 13.75 62 CYS D CA 1
ATOM 3482 C C . CYS D 1 62 ? 27.100 69.548 45.286 1.00 21.59 62 CYS D C 1
ATOM 3483 O O . CYS D 1 62 ? 26.793 70.502 44.701 1.00 23.55 62 CYS D O 1
ATOM 3486 N N . GLN D 1 63 ? 26.300 68.618 45.537 1.00 29.43 63 GLN D N 1
ATOM 3487 C CA . GLN D 1 63 ? 24.971 68.373 45.011 1.00 35.03 63 GLN D CA 1
ATOM 3488 C C . GLN D 1 63 ? 24.051 68.079 46.178 1.00 33.88 63 GLN D C 1
ATOM 3489 O O . GLN D 1 63 ? 24.425 67.350 47.100 1.00 35.71 63 GLN D O 1
ATOM 3495 N N . PHE D 1 64 ? 22.791 68.538 46.336 1.00 28.19 64 PHE D N 1
ATOM 3496 C CA . PHE D 1 64 ? 21.889 68.517 47.480 1.00 32.63 64 PHE D CA 1
ATOM 3497 C C . PHE D 1 64 ? 20.575 67.898 47.076 1.00 31.64 64 PHE D C 1
ATOM 3498 O O . PHE D 1 64 ? 19.906 68.387 46.173 1.00 31.54 64 PHE D O 1
ATOM 3506 N N . LYS D 1 65 ? 20.224 66.809 47.747 1.00 30.31 65 LYS D N 1
ATOM 3507 C CA . LYS D 1 65 ? 19.033 66.049 47.414 1.00 29.24 65 LYS D CA 1
ATOM 3508 C C . LYS D 1 65 ? 17.883 66.469 48.310 1.00 32.37 65 LYS D C 1
ATOM 3509 O O . LYS D 1 65 ? 16.750 66.604 47.863 1.00 35.22 65 LYS D O 1
ATOM 3515 N N . ALA D 1 66 ? 18.187 66.653 49.588 1.00 26.98 66 ALA D N 1
ATOM 3516 C CA . ALA D 1 66 ? 17.184 66.994 50.578 1.00 28.18 66 ALA D CA 1
ATOM 3517 C C . ALA D 1 66 ? 17.887 67.741 51.697 1.00 27.47 66 ALA D C 1
ATOM 3518 O O . ALA D 1 66 ? 19.072 67.526 51.939 1.00 24.08 66 ALA D O 1
ATOM 3520 N N . PRO D 1 67 ? 17.157 68.615 52.393 1.00 30.27 67 PRO D N 1
ATOM 3521 C CA . PRO D 1 67 ? 17.797 69.548 53.321 1.00 31.92 67 PRO D CA 1
ATOM 3522 C C . PRO D 1 67 ? 18.192 68.912 54.634 1.00 29.47 67 PRO D C 1
ATOM 3523 O O . PRO D 1 67 ? 17.492 68.036 55.132 1.00 33.21 67 PRO D O 1
ATOM 3527 N N . LEU D 1 68 ? 19.312 69.367 55.180 1.00 20.02 68 LEU D N 1
ATOM 3528 C CA . LEU D 1 68 ? 19.668 69.120 56.575 1.00 21.04 68 LEU D CA 1
ATOM 3529 C C . LEU D 1 68 ? 18.926 70.130 57.471 1.00 23.48 68 LEU D C 1
ATOM 3530 O O . LEU D 1 68 ? 18.801 71.316 57.122 1.00 21.56 68 LEU D O 1
ATOM 3535 N N . LEU D 1 69 ? 18.416 69.661 58.608 1.00 20.38 69 LEU D N 1
ATOM 3536 C CA . LEU D 1 69 ? 17.744 70.530 59.572 1.00 16.99 69 LEU D CA 1
ATOM 3537 C C . LEU D 1 69 ? 18.528 70.575 60.885 1.00 19.15 69 LEU D C 1
ATOM 3538 O O . LEU D 1 69 ? 19.410 69.748 61.108 1.00 16.83 69 LEU D O 1
ATOM 3543 N N . PHE D 1 70 ? 18.160 71.496 61.769 1.00 21.32 70 PHE D N 1
ATOM 3544 C CA . PHE D 1 70 ? 18.767 71.594 63.081 1.00 15.08 70 PHE D CA 1
ATOM 3545 C C . PHE D 1 70 ? 18.483 70.323 63.881 1.00 18.04 70 PHE D C 1
ATOM 3546 O O . PHE D 1 70 ? 17.362 69.861 63.940 1.00 13.14 70 PHE D O 1
ATOM 3554 N N . ALA D 1 71 ? 19.532 69.794 64.498 1.00 22.98 71 ALA D N 1
ATOM 3555 C CA . ALA D 1 71 ? 19.503 68.593 65.331 1.00 25.26 71 ALA D CA 1
ATOM 3556 C C . ALA D 1 71 ? 19.652 67.258 64.590 1.00 25.91 71 ALA D C 1
ATOM 3557 O O . ALA D 1 71 ? 19.826 66.238 65.232 1.00 28.97 71 ALA D O 1
ATOM 3559 N N . ASP D 1 72 ? 19.620 67.257 63.262 1.00 20.01 72 ASP D N 1
ATOM 3560 C CA . ASP D 1 72 ? 19.840 66.015 62.520 1.00 16.36 72 ASP D CA 1
ATOM 3561 C C . ASP D 1 72 ? 21.184 65.423 62.960 1.00 17.54 72 ASP D C 1
ATOM 3562 O O . ASP D 1 72 ? 22.143 66.169 63.213 1.00 11.38 72 ASP D O 1
ATOM 3567 N N . HIS D 1 73 ? 21.236 64.094 63.066 1.00 20.16 73 HIS D N 1
ATOM 3568 C CA . HIS D 1 73 ? 22.496 63.362 63.177 1.00 19.93 73 HIS D CA 1
ATOM 3569 C C . HIS D 1 73 ? 22.902 62.966 61.776 1.00 17.33 73 HIS D C 1
ATOM 3570 O O . HIS D 1 73 ? 22.114 62.405 61.026 1.00 21.66 73 HIS D O 1
ATOM 3577 N N . VAL D 1 74 ? 24.129 63.264 61.397 1.00 9.58 74 VAL D N 1
ATOM 3578 C CA . VAL D 1 74 ? 24.534 62.987 60.029 1.00 12.54 74 VAL D CA 1
ATOM 3579 C C . VAL D 1 74 ? 25.885 62.299 60.057 1.00 15.80 74 VAL D C 1
ATOM 3580 O O . VAL D 1 74 ? 26.642 62.478 61.008 1.00 16.64 74 VAL D O 1
ATOM 3584 N N . PHE D 1 75 ? 26.206 61.509 59.038 1.00 13.10 75 PHE D N 1
ATOM 3585 C CA . PHE D 1 75 ? 27.594 61.112 58.899 1.00 13.43 75 PHE D CA 1
ATOM 3586 C C . PHE D 1 75 ? 27.983 61.173 57.447 1.00 15.54 75 PHE D C 1
ATOM 3587 O O . PHE D 1 75 ? 27.128 61.180 56.563 1.00 13.29 75 PHE D O 1
ATOM 3595 N N . ILE D 1 76 ? 29.284 61.266 57.214 1.00 17.15 76 ILE D N 1
ATOM 3596 C CA . ILE D 1 76 ? 29.821 61.323 55.868 1.00 15.27 76 ILE D CA 1
ATOM 3597 C C . ILE D 1 76 ? 30.628 60.066 55.581 1.00 16.12 76 ILE D C 1
ATOM 3598 O O . ILE D 1 76 ? 31.464 59.653 56.394 1.00 14.11 76 ILE D O 1
ATOM 3603 N N . ARG D 1 77 ? 30.357 59.453 54.434 1.00 26.87 77 ARG D N 1
ATOM 3604 C CA . ARG D 1 77 ? 31.192 58.372 53.931 1.00 28.32 77 ARG D CA 1
ATOM 3605 C C . ARG D 1 77 ? 32.153 58.954 52.929 1.00 25.53 77 ARG D C 1
ATOM 3606 O O . ARG D 1 77 ? 31.759 59.511 51.900 1.00 26.37 77 ARG D O 1
ATOM 3614 N N . THR D 1 78 ? 33.425 58.820 53.246 1.00 19.40 78 THR D N 1
ATOM 3615 C CA . THR D 1 78 ? 34.467 59.349 52.402 1.00 24.27 78 THR D CA 1
ATOM 3616 C C . THR D 1 78 ? 35.190 58.196 51.749 1.00 21.76 78 THR D C 1
ATOM 3617 O O . THR D 1 78 ? 35.695 57.318 52.427 1.00 24.98 78 THR D O 1
ATOM 3621 N N . SER D 1 79 ? 35.289 58.207 50.453 1.00 26.82 79 SER D N 1
ATOM 3622 C CA . SER D 1 79 ? 35.995 57.198 49.703 1.00 27.08 79 SER D CA 1
ATOM 3623 C C . SER D 1 79 ? 36.975 57.863 48.751 1.00 27.75 79 SER D C 1
ATOM 3624 O O . SER D 1 79 ? 36.841 59.014 48.479 1.00 27.58 79 SER D O 1
ATOM 3627 N N . ILE D 1 80 ? 37.990 57.147 48.284 1.00 25.62 80 ILE D N 1
ATOM 3628 C CA . ILE D 1 80 ? 38.878 57.690 47.292 1.00 22.43 80 ILE D CA 1
ATOM 3629 C C . ILE D 1 80 ? 38.233 57.657 45.966 1.00 21.17 80 ILE D C 1
ATOM 3630 O O . ILE D 1 80 ? 37.872 56.686 45.460 1.00 24.53 80 ILE D O 1
ATOM 3635 N N . ARG D 1 81 ? 38.216 58.769 45.342 1.00 23.67 81 ARG D N 1
ATOM 3636 C CA . ARG D 1 81 ? 37.560 58.760 44.044 1.00 24.75 81 ARG D CA 1
ATOM 3637 C C . ARG D 1 81 ? 38.575 58.830 42.910 1.00 28.75 81 ARG D C 1
ATOM 3638 O O . ARG D 1 81 ? 38.301 58.395 41.791 1.00 24.85 81 ARG D O 1
ATOM 3646 N N . GLU D 1 82 ? 39.748 59.379 43.210 1.00 22.23 82 GLU D N 1
ATOM 3647 C CA . GLU D 1 82 ? 40.850 59.415 42.264 1.00 23.91 82 GLU D CA 1
ATOM 3648 C C . GLU D 1 82 ? 42.154 59.697 42.987 1.00 25.61 82 GLU D C 1
ATOM 3649 O O . GLU D 1 82 ? 42.199 60.415 43.990 1.00 22.56 82 GLU D O 1
ATOM 3655 N N . LEU D 1 83 ? 43.222 59.108 42.480 1.00 25.17 83 LEU D N 1
ATOM 3656 C CA . LEU D 1 83 ? 44.514 59.267 43.102 1.00 28.41 83 LEU D CA 1
ATOM 3657 C C . LEU D 1 83 ? 45.600 59.286 42.049 1.00 25.78 83 LEU D C 1
ATOM 3658 O O . LEU D 1 83 ? 45.854 58.280 41.384 1.00 27.66 83 LEU D O 1
ATOM 3663 N N . LYS D 1 84 ? 46.225 60.444 41.897 1.00 31.69 84 LYS D N 1
ATOM 3664 C CA . LYS D 1 84 ? 47.358 60.605 41.000 1.00 29.17 84 LYS D CA 1
ATOM 3665 C C . LYS D 1 84 ? 48.622 60.984 41.768 1.00 31.37 84 LYS D C 1
ATOM 3666 O O . LYS D 1 84 ? 48.663 60.972 43.001 1.00 29.89 84 LYS D O 1
ATOM 3672 N N . ASP D 1 85 ? 49.651 61.339 41.015 1.00 57.20 85 ASP D N 1
ATOM 3673 C CA . ASP D 1 85 ? 50.948 61.662 41.574 1.00 55.66 85 ASP D CA 1
ATOM 3674 C C . ASP D 1 85 ? 50.885 62.919 42.431 1.00 58.37 85 ASP D C 1
ATOM 3675 O O . ASP D 1 85 ? 51.422 62.958 43.541 1.00 59.57 85 ASP D O 1
ATOM 3680 N N . LYS D 1 86 ? 50.217 63.942 41.909 1.00 41.22 86 LYS D N 1
ATOM 3681 C CA . LYS D 1 86 ? 50.259 65.269 42.510 1.00 43.79 86 LYS D CA 1
ATOM 3682 C C . LYS D 1 86 ? 48.903 65.708 43.039 1.00 41.79 86 LYS D C 1
ATOM 3683 O O . LYS D 1 86 ? 48.759 66.848 43.483 1.00 36.92 86 LYS D O 1
ATOM 3689 N N . SER D 1 87 ? 47.911 64.819 42.993 1.00 26.97 87 SER D N 1
ATOM 3690 C CA . SER D 1 87 ? 46.578 65.187 43.446 1.00 27.58 87 SER D CA 1
ATOM 3691 C C . SER D 1 87 ? 45.702 63.984 43.752 1.00 30.74 87 SER D C 1
ATOM 3692 O O . SER D 1 87 ? 45.918 62.886 43.219 1.00 24.23 87 SER D O 1
ATOM 3695 N N . PHE D 1 88 ? 44.699 64.209 44.601 1.00 24.99 88 PHE D N 1
ATOM 3696 C CA . PHE D 1 88 ? 43.713 63.179 44.925 1.00 23.35 88 PHE D CA 1
ATOM 3697 C C . PHE D 1 88 ? 42.301 63.745 44.904 1.00 18.68 88 PHE D C 1
ATOM 3698 O O . PHE D 1 88 ? 42.120 64.952 44.953 1.00 19.89 88 PHE D O 1
ATOM 3706 N N . ILE D 1 89 ? 41.300 62.878 44.787 1.00 18.46 89 ILE D N 1
ATOM 3707 C CA . ILE D 1 89 ? 39.919 63.346 44.830 1.00 20.92 89 ILE D CA 1
ATOM 3708 C C . ILE D 1 89 ? 39.090 62.506 45.764 1.00 20.10 89 ILE D C 1
ATOM 3709 O O . ILE D 1 89 ? 38.861 61.335 45.502 1.00 24.77 89 ILE D O 1
ATOM 3714 N N . LEU D 1 90 ? 38.640 63.110 46.857 1.00 13.93 90 LEU D N 1
ATOM 3715 C CA . LEU D 1 90 ? 37.770 62.425 47.777 1.00 13.71 90 LEU D CA 1
ATOM 3716 C C . LEU D 1 90 ? 36.312 62.568 47.369 1.00 15.86 90 LEU D C 1
ATOM 3717 O O . LEU D 1 90 ? 35.878 63.628 46.907 1.00 14.16 90 LEU D O 1
ATOM 3722 N N . GLU D 1 91 ? 35.554 61.499 47.560 1.00 17.35 91 GLU D N 1
ATOM 3723 C CA . GLU D 1 91 ? 34.124 61.518 47.340 1.00 15.43 91 GLU D CA 1
ATOM 3724 C C . GLU D 1 91 ? 33.464 61.443 48.703 1.00 19.99 91 GLU D C 1
ATOM 3725 O O . GLU D 1 91 ? 33.782 60.555 49.492 1.00 22.76 91 GLU D O 1
ATOM 3731 N N . HIS D 1 92 ? 32.543 62.357 48.997 1.00 18.86 92 HIS D N 1
ATOM 3732 C CA . HIS D 1 92 ? 31.877 62.321 50.289 1.00 19.34 92 HIS D CA 1
ATOM 3733 C C . HIS D 1 92 ? 30.387 62.156 50.093 1.00 19.67 92 HIS D C 1
ATOM 3734 O O . HIS D 1 92 ? 29.784 62.865 49.282 1.00 23.72 92 HIS D O 1
ATOM 3741 N N . HIS D 1 93 ? 29.796 61.234 50.849 1.00 17.04 93 HIS D N 1
ATOM 3742 C CA . HIS D 1 93 ? 28.354 61.029 50.832 1.00 21.89 93 HIS D CA 1
ATOM 3743 C C . HIS D 1 93 ? 27.813 61.380 52.197 1.00 19.21 93 HIS D C 1
ATOM 3744 O O . HIS D 1 93 ? 28.360 60.951 53.214 1.00 19.76 93 HIS D O 1
ATOM 3751 N N . PHE D 1 94 ? 26.746 62.174 52.210 1.00 16.16 94 PHE D N 1
ATOM 3752 C CA . PHE D 1 94 ? 26.098 62.598 53.446 1.00 18.20 94 PHE D CA 1
ATOM 3753 C C . PHE D 1 94 ? 24.922 61.711 53.727 1.00 13.38 94 PHE D C 1
ATOM 3754 O O . PHE D 1 94 ? 23.969 61.699 52.970 1.00 14.10 94 PHE D O 1
ATOM 3762 N N . ILE D 1 95 ? 24.971 60.985 54.831 1.00 18.52 95 ILE D N 1
ATOM 3763 C CA . ILE D 1 95 ? 23.881 60.090 55.159 1.00 21.36 95 ILE D CA 1
ATOM 3764 C C . ILE D 1 95 ? 23.102 60.591 56.358 1.00 22.11 95 ILE D C 1
ATOM 3765 O O . ILE D 1 95 ? 23.656 60.780 57.443 1.00 19.23 95 ILE D O 1
ATOM 3770 N N . LYS D 1 96 ? 21.810 60.796 56.148 1.00 18.33 96 LYS D N 1
ATOM 3771 C CA . LYS D 1 96 ? 20.888 61.094 57.223 1.00 21.47 96 LYS D CA 1
ATOM 3772 C C . LYS D 1 96 ? 19.812 60.011 57.225 1.00 26.06 96 LYS D C 1
ATOM 3773 O O . LYS D 1 96 ? 19.090 59.833 56.236 1.00 23.19 96 LYS D O 1
ATOM 3779 N N . GLN D 1 97 ? 19.727 59.275 58.328 1.00 28.38 97 GLN D N 1
ATOM 3780 C CA . GLN D 1 97 ? 18.748 58.194 58.464 1.00 33.20 97 GLN D CA 1
ATOM 3781 C C . GLN D 1 97 ? 18.769 57.176 57.319 1.00 28.99 97 GLN D C 1
ATOM 3782 O O . GLN D 1 97 ? 17.759 56.950 56.647 1.00 26.33 97 GLN D O 1
ATOM 3788 N N . GLY D 1 98 ? 19.927 56.558 57.127 1.00 21.76 98 GLY D N 1
ATOM 3789 C CA . GLY D 1 98 ? 20.086 55.506 56.142 1.00 26.16 98 GLY D CA 1
ATOM 3790 C C . GLY D 1 98 ? 20.023 55.971 54.694 1.00 28.44 98 GLY D C 1
ATOM 3791 O O . GLY D 1 98 ? 20.283 55.173 53.783 1.00 22.22 98 GLY D O 1
ATOM 3792 N N . ARG D 1 99 ? 19.825 57.251 54.457 1.00 21.82 99 ARG D N 1
ATOM 3793 C CA . ARG D 1 99 ? 19.656 57.749 53.125 1.00 21.12 99 ARG D CA 1
ATOM 3794 C C . ARG D 1 99 ? 20.669 58.787 52.770 1.00 21.46 99 ARG D C 1
ATOM 3795 O O . ARG D 1 99 ? 20.922 59.674 53.501 1.00 25.24 99 ARG D O 1
ATOM 3803 N N . VAL D 1 100 ? 21.217 58.685 51.604 1.00 23.94 100 VAL D N 1
ATOM 3804 C CA . VAL D 1 100 ? 22.150 59.702 51.120 1.00 23.96 100 VAL D CA 1
ATOM 3805 C C . VAL D 1 100 ? 21.397 60.973 50.696 1.00 24.38 100 VAL D C 1
ATOM 3806 O O . VAL D 1 100 ? 20.645 60.963 49.714 1.00 22.46 100 VAL D O 1
ATOM 3810 N N . ILE D 1 101 ? 21.603 62.061 51.438 1.00 17.60 101 ILE D N 1
ATOM 3811 C CA . ILE D 1 101 ? 20.857 63.292 51.202 1.00 21.62 101 ILE D CA 1
ATOM 3812 C C . ILE D 1 101 ? 21.678 64.373 50.515 1.00 22.63 101 ILE D C 1
ATOM 3813 O O . ILE D 1 101 ? 21.156 65.417 50.161 1.00 19.73 101 ILE D O 1
ATOM 3818 N N . ALA D 1 102 ? 22.965 64.108 50.325 1.00 19.05 102 ALA D N 1
ATOM 3819 C CA . ALA D 1 102 ? 23.820 64.997 49.570 1.00 19.59 102 ALA D CA 1
ATOM 3820 C C . ALA D 1 102 ? 25.045 64.201 49.261 1.00 21.17 102 ALA D C 1
ATOM 3821 O O . ALA D 1 102 ? 25.392 63.289 50.022 1.00 21.42 102 ALA D O 1
ATOM 3823 N N . SER D 1 103 ? 25.714 64.532 48.160 1.00 18.78 103 SER D N 1
ATOM 3824 C CA . SER D 1 103 ? 27.049 63.991 47.934 1.00 21.85 103 SER D CA 1
ATOM 3825 C C . SER D 1 103 ? 27.928 64.919 47.105 1.00 21.37 103 SER D C 1
ATOM 3826 O O . SER D 1 103 ? 27.441 65.679 46.251 1.00 20.31 103 SER D O 1
ATOM 3829 N N . GLY D 1 104 ? 29.226 64.877 47.375 1.00 12.72 104 GLY D N 1
ATOM 3830 C CA . GLY D 1 104 ? 30.136 65.686 46.600 1.00 17.46 104 GLY D CA 1
ATOM 3831 C C . GLY D 1 104 ? 31.552 65.153 46.595 1.00 23.10 104 GLY D C 1
ATOM 3832 O O . GLY D 1 104 ? 31.834 64.054 47.096 1.00 19.56 104 GLY D O 1
ATOM 3833 N N . HIS D 1 105 ? 32.462 65.942 46.038 1.00 21.30 105 HIS D N 1
ATOM 3834 C CA . HIS D 1 105 ? 33.858 65.552 46.043 1.00 24.45 105 HIS D CA 1
ATOM 3835 C C . HIS D 1 105 ? 34.772 66.762 46.078 1.00 21.51 105 HIS D C 1
ATOM 3836 O O . HIS D 1 105 ? 34.408 67.853 45.633 1.00 23.79 105 HIS D O 1
ATOM 3843 N N . GLU D 1 106 ? 35.954 66.554 46.637 1.00 18.30 106 GLU D N 1
ATOM 3844 C CA . GLU D 1 106 ? 36.990 67.556 46.657 1.00 22.14 106 GLU D CA 1
ATOM 3845 C C . GLU D 1 106 ? 38.203 67.035 45.890 1.00 22.28 106 GLU D C 1
ATOM 3846 O O . GLU D 1 106 ? 38.661 65.920 46.129 1.00 20.81 106 GLU D O 1
ATOM 3852 N N . LYS D 1 107 ? 38.710 67.835 44.965 1.00 18.35 107 LYS D N 1
ATOM 3853 C CA . LYS D 1 107 ? 40.018 67.583 44.408 1.00 21.82 107 LYS D CA 1
ATOM 3854 C C . LYS D 1 107 ? 40.976 68.467 45.164 1.00 22.09 107 LYS D C 1
ATOM 3855 O O . LYS D 1 107 ? 40.762 69.683 45.281 1.00 21.80 107 LYS D O 1
ATOM 3861 N N . ARG D 1 108 ? 42.032 67.859 45.678 1.00 19.62 108 ARG D N 1
ATOM 3862 C CA . ARG D 1 108 ? 42.973 68.560 46.530 1.00 20.96 108 ARG D CA 1
ATOM 3863 C C . ARG D 1 108 ? 44.373 68.217 46.056 1.00 20.25 108 ARG D C 1
ATOM 3864 O O . ARG D 1 108 ? 44.588 67.194 45.426 1.00 24.78 108 ARG D O 1
ATOM 3872 N N . VAL D 1 109 ? 45.334 69.080 46.318 1.00 16.46 109 VAL D N 1
ATOM 3873 C CA . VAL D 1 109 ? 46.688 68.742 45.941 1.00 17.85 109 VAL D CA 1
ATOM 3874 C C . VAL D 1 109 ? 47.550 68.688 47.186 1.00 24.20 109 VAL D C 1
ATOM 3875 O O . VAL D 1 109 ? 47.028 68.647 48.296 1.00 23.63 109 VAL D O 1
ATOM 3879 N N . TRP D 1 110 ? 48.865 68.632 47.006 1.00 39.72 110 TRP D N 1
ATOM 3880 C CA . TRP D 1 110 ? 49.777 68.631 48.138 1.00 35.28 110 TRP D CA 1
ATOM 3881 C C . TRP D 1 110 ? 50.663 69.855 48.027 1.00 38.19 110 TRP D C 1
ATOM 3882 O O . TRP D 1 110 ? 51.194 70.140 46.959 1.00 39.67 110 TRP D O 1
ATOM 3893 N N . ALA D 1 111 ? 50.812 70.597 49.117 1.00 30.43 111 ALA D N 1
ATOM 3894 C CA . ALA D 1 111 ? 51.578 71.831 49.045 1.00 33.33 111 ALA D CA 1
ATOM 3895 C C . ALA D 1 111 ? 52.290 72.180 50.336 1.00 37.39 111 ALA D C 1
ATOM 3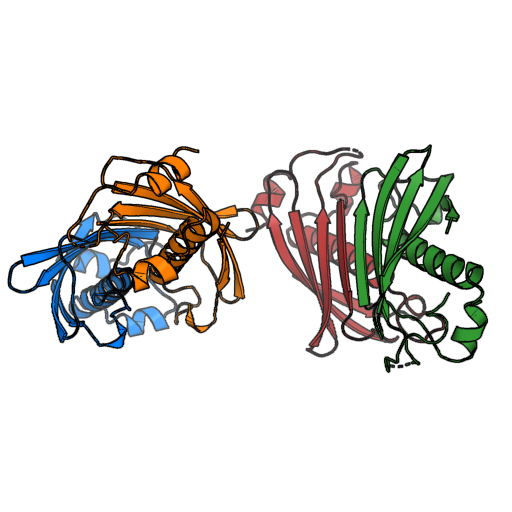896 O O . ALA D 1 111 ? 51.900 71.762 51.442 1.00 30.81 111 ALA D O 1
ATOM 3898 N N . ASN D 1 112 ? 53.368 72.933 50.161 1.00 45.09 112 ASN D N 1
ATOM 3899 C CA . ASN D 1 112 ? 54.023 73.617 51.256 1.00 46.04 112 ASN D CA 1
ATOM 3900 C C . ASN D 1 112 ? 53.502 75.049 51.289 1.00 42.69 112 ASN D C 1
ATOM 3901 O O . ASN D 1 112 ? 53.340 75.684 50.237 1.00 37.70 112 ASN D O 1
ATOM 3906 N N . PHE D 1 113 ? 53.209 75.532 52.496 1.00 44.29 113 PHE D N 1
ATOM 3907 C CA . PHE D 1 113 ? 52.743 76.898 52.715 1.00 45.28 113 PHE D CA 1
ATOM 3908 C C . PHE D 1 113 ? 53.787 77.684 53.505 1.00 46.84 113 PHE D C 1
ATOM 3909 O O . PHE D 1 113 ? 54.431 78.591 52.970 1.00 44.41 113 PHE D O 1
ATOM 3911 N N . ALA D 1 119 ? 53.933 76.320 47.770 1.00 38.91 119 ALA D N 1
ATOM 3912 C CA . ALA D 1 119 ? 52.930 75.652 46.949 1.00 48.67 119 ALA D CA 1
ATOM 3913 C C . ALA D 1 119 ? 53.307 74.218 46.465 1.00 49.55 119 ALA D C 1
ATOM 3914 O O . ALA D 1 119 ? 54.109 73.519 47.097 1.00 45.39 119 ALA D O 1
ATOM 3916 N N . VAL D 1 120 ? 52.719 73.799 45.346 1.00 50.03 120 VAL D N 1
ATOM 3917 C CA . VAL D 1 120 ? 52.521 72.375 45.028 1.00 44.51 120 VAL D CA 1
ATOM 3918 C C . VAL D 1 120 ? 53.744 71.455 45.066 1.00 48.54 120 VAL D C 1
ATOM 3919 O O . VAL D 1 120 ? 54.844 71.840 44.682 1.00 55.18 120 VAL D O 1
ATOM 3923 N N . CYS D 1 121 ? 53.520 70.234 45.544 1.00 43.90 121 CYS D N 1
ATOM 3924 C CA . CYS D 1 121 ? 54.497 69.155 45.477 1.00 43.24 121 CYS D CA 1
ATOM 3925 C C . CYS D 1 121 ? 53.741 67.809 45.368 1.00 48.37 121 CYS D C 1
ATOM 3926 O O . CYS D 1 121 ? 52.509 67.788 45.426 1.00 49.65 121 CYS D O 1
ATOM 3929 N N . PRO D 1 122 ? 54.462 66.687 45.182 1.00 44.37 122 PRO D N 1
ATOM 3930 C CA . PRO D 1 122 ? 53.761 65.399 45.079 1.00 44.48 122 PRO D CA 1
ATOM 3931 C C . PRO D 1 122 ? 53.373 64.820 46.432 1.00 44.31 122 PRO D C 1
ATOM 3932 O O . PRO D 1 122 ? 54.101 64.975 47.413 1.00 43.51 122 PRO D O 1
ATOM 3936 N N . ILE D 1 123 ? 52.231 64.146 46.468 1.00 42.50 123 ILE D N 1
ATOM 3937 C CA . ILE D 1 123 ? 51.784 63.455 47.666 1.00 40.19 123 ILE D CA 1
ATOM 3938 C C . ILE D 1 123 ? 52.868 62.500 48.128 1.00 42.83 123 ILE D C 1
ATOM 3939 O O . ILE D 1 123 ? 53.301 61.630 47.363 1.00 39.05 123 ILE D O 1
ATOM 3944 N N . PRO D 1 124 ? 53.212 62.576 49.388 1.00 54.10 124 PRO D N 1
ATOM 3945 C CA . PRO D 1 124 ? 54.232 61.691 49.918 1.00 51.53 124 PRO D CA 1
ATOM 3946 C C . PRO D 1 124 ? 53.796 60.271 49.717 1.00 51.30 124 PRO D C 1
ATOM 3947 O O . PRO D 1 124 ? 52.726 59.927 50.130 1.00 55.94 124 PRO D O 1
ATOM 3951 N N . SER D 1 125 ? 54.676 59.437 49.218 1.00 51.20 125 SER D N 1
ATOM 3952 C CA . SER D 1 125 ? 54.333 58.079 48.868 1.00 57.42 125 SER D CA 1
ATOM 3953 C C . SER D 1 125 ? 53.743 57.420 50.092 1.00 56.15 125 SER D C 1
ATOM 3954 O O . SER D 1 125 ? 52.923 56.540 49.987 1.00 57.48 125 SER D O 1
ATOM 3957 N N . SER D 1 126 ? 54.111 57.912 51.247 1.00 63.91 126 SER D N 1
ATOM 3958 C CA . SER D 1 126 ? 53.516 57.457 52.450 1.00 70.12 126 SER D CA 1
ATOM 3959 C C . SER D 1 126 ? 52.000 57.670 52.349 1.00 72.56 126 SER D C 1
ATOM 3960 O O . SER D 1 126 ? 51.258 56.822 52.808 1.00 72.16 126 SER D O 1
ATOM 3963 N N . VAL D 1 127 ? 51.504 58.755 51.754 1.00 57.48 127 VAL D N 1
ATOM 3964 C CA . VAL D 1 127 ? 50.079 58.940 51.906 1.00 55.24 127 VAL D CA 1
ATOM 3965 C C . VAL D 1 127 ? 49.429 58.145 50.791 1.00 55.32 127 VAL D C 1
ATOM 3966 O O . VAL D 1 127 ? 48.400 57.522 50.951 1.00 52.34 127 VAL D O 1
ATOM 3970 N N . ARG D 1 128 ? 50.095 58.183 49.656 1.00 53.47 128 ARG D N 1
ATOM 3971 C CA . ARG D 1 128 ? 49.725 57.512 48.465 1.00 51.05 128 ARG D CA 1
ATOM 3972 C C . ARG D 1 128 ? 49.701 56.048 48.775 1.00 55.64 128 ARG D C 1
ATOM 3973 O O . ARG D 1 128 ? 48.829 55.343 48.354 1.00 54.60 128 ARG D O 1
ATOM 3981 N N . VAL D 1 129 ? 50.640 55.582 49.557 1.00 45.48 129 VAL D N 1
ATOM 3982 C CA . VAL D 1 129 ? 50.626 54.164 49.885 1.00 45.62 129 VAL D CA 1
ATOM 3983 C C . VAL D 1 129 ? 49.469 53.840 50.815 1.00 40.66 129 VAL D C 1
ATOM 3984 O O . VAL D 1 129 ? 48.793 52.824 50.653 1.00 40.56 129 VAL D O 1
ATOM 3988 N N . ALA D 1 130 ? 49.241 54.707 51.793 1.00 43.96 130 ALA D N 1
ATOM 3989 C CA . ALA D 1 130 ? 48.142 54.499 52.725 1.00 41.49 130 ALA D CA 1
ATOM 3990 C C . ALA D 1 130 ? 46.805 54.466 51.984 1.00 42.22 130 ALA D C 1
ATOM 3991 O O . ALA D 1 130 ? 45.829 53.920 52.490 1.00 40.46 130 ALA D O 1
ATOM 3993 N N . PHE D 1 131 ? 46.761 55.040 50.785 1.00 59.25 131 PHE D N 1
ATOM 3994 C CA . PH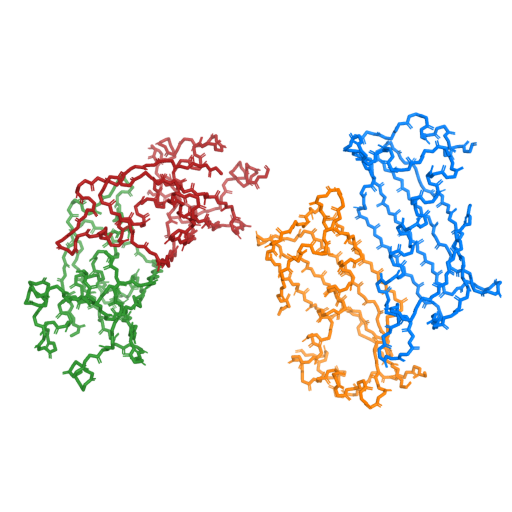E D 1 131 ? 45.566 54.938 49.955 1.00 59.86 131 PHE D CA 1
ATOM 3995 C C . PHE D 1 131 ? 45.505 53.559 49.279 1.00 63.26 131 PHE D C 1
ATOM 3996 O O . PHE D 1 131 ? 45.341 53.454 48.063 1.00 63.31 131 PHE D O 1
ATOM 4004 N N . ALA D 1 132 ? 45.656 52.506 50.080 1.00 58.38 132 ALA D N 1
ATOM 4005 C CA . ALA D 1 132 ? 45.543 51.131 49.598 1.00 51.14 132 ALA D CA 1
ATOM 4006 C C . ALA D 1 132 ? 45.689 50.134 50.748 1.00 52.33 132 ALA D C 1
ATOM 4007 O O . ALA D 1 132 ? 44.928 50.167 51.719 1.00 48.71 132 ALA D O 1
#

Radius of gyration: 29.02 Å; Cα contacts (8 Å, |Δi|>4): 1051; chains: 4; bounding box: 48×80×62 Å

Organism: Halalkalibacterium halodurans (strain ATCC BAA-125 / DSM 18197 / FERM 7344 / JCM 9153 / C-125) (NCBI:txid272558)

Nearest PDB structures (foldseek):
  5wh9-assembly1_B-2  TM=1.008E+00  e=2.933E-23  Halalkalibacterium halodurans C-125
  5wh9-assembly2_D-3  TM=1.002E+00  e=5.450E-20  Halalkalibacterium halodurans C-125
  5wh9-assembly1_A-2  TM=1.003E+00  e=6.812E-20  Halalkalibacterium halodurans C-125
  2egi-assembly1_A  TM=9.529E-01  e=6.209E-11  Aquifex aeolicus
  2egi-assembly1_C  TM=9.610E-01  e=9.174E-11  Aquifex aeolicus

Secondary structure (DSSP, 8-state):
-EEEEE--GGGB-TTSSB-TTHHHHHHHHHHHHHHHHTT--HHHHHHTT----EEEEEEEESS---TT-EEEEEEEEEEE-SSEEEEEEEEEETTEEEEEEEEEEE---PPPHHHHHHH--/-EEEE--GGGB-TTSSB-TTHHHHHHHHHHHHHHHHTT--HHHHHHTT-B--EEEEEEEE-S---TT-EEEEEEEE----SSEEEEEEEEEETTEEEEEEEEEEEEE--EEPPPHHHHHHHT-/-EEEEE--GGGB-TTSSB-THHHHHHHHHHHHHHHHHTT--HHHHHHTTEE--EEEEEEEESS---TT-EEEEEEEEEEE-SSEEEEEEEEEETTEEEEEEEEEEE-EE---EE----TTS--/-EEEEE--GGGB-TTSSB-TTHHHHHHHHHHHHHHHHTT--HHHHTTTTEE--EEEEEEEESS---TT-EEEEEEEEEEE-SSEEEEEEEEEETTEEEEEEEEEEEEEE--EEPPPHHHHHH--

InterPro domains:
  IPR006684 Acyl-CoA thioester hydrolase YbgC/YbaW family [PIRSF003230] (6-132)
  IPR006684 Acyl-CoA thioester hydrolase YbgC/YbaW family [TIGR00051] (8-112)
  IPR029069 HotDog domain superfamily [SSF54637] (5-131)
  IPR050563 4-hydroxybenzoyl-CoA thioesterase [PTHR31793] (8-131)